Protein AF-0000000075433795 (afdb_homodimer)

Structure (mmCIF, N/CA/C/O backbone):
data_AF-0000000075433795-model_v1
#
loop_
_entity.id
_entity.type
_entity.pdbx_description
1 polymer 'Restriction endonuclease domain-containing protein'
#
loop_
_atom_site.group_PDB
_atom_site.id
_atom_site.type_symbol
_atom_site.label_atom_id
_atom_site.label_alt_id
_atom_site.label_comp_id
_atom_site.label_asym_id
_atom_site.label_entity_id
_atom_site.label_seq_id
_atom_site.pdbx_PDB_ins_code
_atom_site.Cartn_x
_atom_site.Cartn_y
_atom_site.Cartn_z
_atom_site.occupancy
_atom_site.B_iso_or_equiv
_atom_site.auth_seq_id
_atom_site.auth_comp_id
_atom_site.auth_asym_id
_atom_site.auth_atom_id
_atom_site.pdbx_PDB_model_num
ATOM 1 N N . MET A 1 1 ? 40.125 17.281 -0.388 1 20.45 1 MET A N 1
ATOM 2 C CA . MET A 1 1 ? 38.875 17.109 -1.164 1 20.45 1 MET A CA 1
ATOM 3 C C . MET A 1 1 ? 37.844 16.359 -0.354 1 20.45 1 MET A C 1
ATOM 5 O O . MET A 1 1 ? 38.031 15.211 0.046 1 20.45 1 MET A O 1
ATOM 9 N N . ALA A 1 2 ? 37.156 17.062 0.511 1 23.34 2 ALA A N 1
ATOM 10 C CA . ALA A 1 2 ? 36.312 16.625 1.643 1 23.34 2 ALA A CA 1
ATOM 11 C C . ALA A 1 2 ? 35.188 15.711 1.185 1 23.34 2 ALA A C 1
ATOM 13 O O . ALA A 1 2 ? 34.562 15.961 0.155 1 23.34 2 ALA A O 1
ATOM 14 N N . ASP A 1 3 ? 35.219 14.43 1.402 1 20.44 3 ASP A N 1
ATOM 15 C CA . ASP A 1 3 ? 34.469 13.234 1.063 1 20.44 3 ASP A CA 1
ATOM 16 C C . ASP A 1 3 ? 33 13.391 1.463 1 20.44 3 ASP A C 1
ATOM 18 O O . ASP A 1 3 ? 32.688 13.617 2.635 1 20.44 3 ASP A O 1
ATOM 22 N N . ALA A 1 4 ? 32.312 14.133 0.628 1 22.62 4 ALA A N 1
ATOM 23 C CA . ALA A 1 4 ? 30.875 14.383 0.773 1 22.62 4 ALA A CA 1
ATOM 24 C C . ALA A 1 4 ? 30.141 13.133 1.267 1 22.62 4 ALA A C 1
ATOM 26 O O . ALA A 1 4 ? 30.062 12.133 0.549 1 22.62 4 ALA A O 1
ATOM 27 N N . ASP A 1 5 ? 30.219 12.891 2.455 1 21.25 5 ASP A N 1
ATOM 28 C CA . ASP A 1 5 ? 29.547 11.805 3.162 1 21.25 5 ASP A CA 1
ATOM 29 C C . ASP A 1 5 ? 28.078 11.734 2.793 1 21.25 5 ASP A C 1
ATOM 31 O O . ASP A 1 5 ? 27.328 12.688 3.02 1 21.25 5 ASP A O 1
ATOM 35 N N . ALA A 1 6 ? 27.812 11.148 1.657 1 25.3 6 ALA A N 1
ATOM 36 C CA . ALA A 1 6 ? 26.5 10.773 1.147 1 25.3 6 ALA A CA 1
ATOM 37 C C . ALA A 1 6 ? 25.578 10.328 2.281 1 25.3 6 ALA A C 1
ATOM 39 O O . ALA A 1 6 ? 25.781 9.266 2.867 1 25.3 6 ALA A O 1
ATOM 40 N N . GLY A 1 7 ? 25.266 11.242 3.104 1 22.31 7 GLY A N 1
ATOM 41 C CA . GLY A 1 7 ? 24.328 11.062 4.211 1 22.31 7 GLY A CA 1
ATOM 42 C C . GLY A 1 7 ? 23.156 10.172 3.867 1 22.31 7 GLY A C 1
ATOM 43 O O . GLY A 1 7 ? 22.516 10.352 2.83 1 22.31 7 GLY A O 1
ATOM 44 N N . VAL A 1 8 ? 23.297 8.93 4.215 1 24.7 8 VAL A N 1
ATOM 45 C CA . VAL A 1 8 ? 22.312 7.859 4.121 1 24.7 8 VAL A CA 1
ATOM 46 C C . VAL A 1 8 ? 20.953 8.375 4.602 1 24.7 8 VAL A C 1
ATOM 48 O O . VAL A 1 8 ? 20.844 8.93 5.695 1 24.7 8 VAL A O 1
ATOM 51 N N . ALA A 1 9 ? 20.266 8.883 3.713 1 27.55 9 ALA A N 1
ATOM 52 C CA . ALA A 1 9 ? 18.906 9.344 3.975 1 27.55 9 ALA A CA 1
ATOM 53 C C . ALA A 1 9 ? 18.203 8.43 4.977 1 27.55 9 ALA A C 1
ATOM 55 O O . ALA A 1 9 ? 18.422 7.219 4.988 1 27.55 9 ALA A O 1
ATOM 56 N N . PRO A 1 10 ? 17.812 8.906 6.016 1 26.75 10 PRO A N 1
ATOM 57 C CA . PRO A 1 10 ? 17.141 8.078 7.02 1 26.75 10 PRO A CA 1
ATOM 58 C C . PRO A 1 10 ? 16.094 7.156 6.414 1 26.75 10 PRO A C 1
ATOM 60 O O . PRO A 1 10 ? 15.539 7.457 5.352 1 26.75 10 PRO A O 1
ATOM 63 N N . ASN A 1 11 ? 16.062 5.852 6.797 1 27.48 11 ASN A N 1
ATOM 64 C CA . ASN A 1 11 ? 15.398 4.609 6.426 1 27.48 11 ASN A CA 1
ATOM 65 C C . ASN A 1 11 ? 13.898 4.812 6.254 1 27.48 11 ASN A C 1
ATOM 67 O O . ASN A 1 11 ? 13.203 5.195 7.199 1 27.48 11 ASN A O 1
ATOM 71 N N . GLN A 1 12 ? 13.523 5.391 5.297 1 27.28 12 GLN A N 1
ATOM 72 C CA . GLN A 1 12 ? 12.117 5.371 4.902 1 27.28 12 GLN A CA 1
ATOM 73 C C . GLN A 1 12 ? 11.508 3.988 5.117 1 27.28 12 GLN A C 1
ATOM 75 O O . GLN A 1 12 ? 11.758 3.064 4.34 1 27.28 12 GLN A O 1
ATOM 80 N N . THR A 1 13 ? 11.492 3.564 6.316 1 29.19 13 THR A N 1
ATOM 81 C CA . THR A 1 13 ? 11.055 2.221 6.676 1 29.19 13 THR A CA 1
ATOM 82 C C . THR A 1 13 ? 9.656 1.941 6.129 1 29.19 13 THR A C 1
ATOM 84 O O . THR A 1 13 ? 8.719 2.689 6.406 1 29.19 13 THR A O 1
ATOM 87 N N . LEU A 1 14 ? 9.633 1.518 4.926 1 27.97 14 LEU A N 1
ATOM 88 C CA . LEU A 1 14 ? 8.383 0.872 4.539 1 27.97 14 LEU A CA 1
ATOM 89 C C . LEU A 1 14 ? 7.688 0.26 5.75 1 27.97 14 LEU A C 1
ATOM 91 O O . LEU A 1 14 ? 8.305 -0.484 6.516 1 27.97 14 LEU A O 1
ATOM 95 N N . VAL A 1 15 ? 6.898 1.01 6.336 1 29.03 15 VAL A N 1
ATOM 96 C CA . VAL A 1 15 ? 6.234 0.587 7.566 1 29.03 15 VAL A CA 1
ATOM 97 C C . VAL A 1 15 ? 5.688 -0.828 7.398 1 29.03 15 VAL A C 1
ATOM 99 O O . VAL A 1 15 ? 4.75 -1.05 6.625 1 29.03 15 VAL A O 1
ATOM 102 N N . LEU A 1 16 ? 6.645 -1.822 7.301 1 29.44 16 LEU A N 1
ATOM 103 C CA . LEU A 1 16 ? 6.379 -3.256 7.367 1 29.44 16 LEU A CA 1
ATOM 104 C C . LEU A 1 16 ? 5.578 -3.605 8.617 1 29.44 16 LEU A C 1
ATOM 106 O O . LEU A 1 16 ? 5.992 -3.293 9.734 1 29.44 16 LEU A O 1
ATOM 110 N N . ASN A 1 17 ? 4.383 -3.434 8.586 1 31.45 17 ASN A N 1
ATOM 111 C CA . ASN A 1 17 ? 3.512 -3.867 9.672 1 31.45 17 ASN A CA 1
ATOM 112 C C . ASN A 1 17 ? 3.947 -5.215 10.234 1 31.45 17 ASN A C 1
ATOM 114 O O . ASN A 1 17 ? 3.617 -6.262 9.68 1 31.45 17 ASN A O 1
ATOM 118 N N . TYR A 1 18 ? 5.195 -5.363 10.711 1 31.66 18 TYR A N 1
ATOM 119 C CA . TYR A 1 18 ? 5.746 -6.613 11.227 1 31.66 18 TYR A CA 1
ATOM 120 C C . TYR A 1 18 ? 4.914 -7.141 12.391 1 31.66 18 TYR A C 1
ATOM 122 O O . TYR A 1 18 ? 4.398 -6.363 13.195 1 31.66 18 TYR A O 1
ATOM 130 N N . TYR A 1 19 ? 4.566 -8.469 12.242 1 34.75 19 TYR A N 1
ATOM 131 C CA . TYR A 1 19 ? 3.879 -9.469 13.055 1 34.75 19 TYR A CA 1
ATOM 132 C C . TYR A 1 19 ? 4.59 -9.672 14.383 1 34.75 19 TYR A C 1
ATOM 134 O O . TYR A 1 19 ? 5.562 -10.422 14.469 1 34.75 19 TYR A O 1
ATOM 142 N N . ARG A 1 20 ? 4.867 -8.695 15 1 34.97 20 ARG A N 1
ATOM 143 C CA . ARG A 1 20 ? 5.629 -8.961 16.219 1 34.97 20 ARG A CA 1
ATOM 144 C C . ARG A 1 20 ? 4.992 -10.078 17.031 1 34.97 20 ARG A C 1
ATOM 146 O O . ARG A 1 20 ? 5.68 -10.781 17.766 1 34.97 20 ARG A O 1
ATOM 153 N N . ASN A 1 21 ? 3.764 -9.961 17.375 1 36.88 21 ASN A N 1
ATOM 154 C CA . ASN A 1 21 ? 3.311 -10.969 18.328 1 36.88 21 ASN A CA 1
ATOM 155 C C . ASN A 1 21 ? 2.965 -12.281 17.641 1 36.88 21 ASN A C 1
ATOM 157 O O . ASN A 1 21 ? 2.246 -12.297 16.641 1 36.88 21 ASN A O 1
ATOM 161 N N . LEU A 1 22 ? 3.977 -13.102 17.641 1 43.97 22 LEU A N 1
ATOM 162 C CA . LEU A 1 22 ? 3.748 -14.43 17.094 1 43.97 22 LEU A CA 1
ATOM 163 C C . LEU A 1 22 ? 2.893 -15.273 18.031 1 43.97 22 LEU A C 1
ATOM 165 O O . LEU A 1 22 ? 2.959 -15.109 19.25 1 43.97 22 LEU A O 1
ATOM 169 N N . TRP A 1 23 ? 1.919 -15.711 17.422 1 45 23 TRP A N 1
ATOM 170 C CA . TRP A 1 23 ? 1.255 -16.828 18.078 1 45 23 TRP A CA 1
ATOM 171 C C . TRP A 1 23 ? 2.248 -17.938 18.391 1 45 23 TRP A C 1
ATOM 173 O O . TRP A 1 23 ? 3.141 -18.234 17.594 1 45 23 TRP A O 1
ATOM 183 N N . TRP A 1 24 ? 2.576 -18.172 19.656 1 43.72 24 TRP A N 1
ATOM 184 C CA . TRP A 1 24 ? 3.441 -19.266 20.062 1 43.72 24 TRP A CA 1
ATOM 185 C C . TRP A 1 24 ? 2.707 -20.609 19.969 1 43.72 24 TRP A C 1
ATOM 187 O O . TRP A 1 24 ? 1.487 -20.641 19.781 1 43.72 24 TRP A O 1
ATOM 197 N N . LYS A 1 25 ? 3.467 -21.562 20.172 1 42.75 25 LYS A N 1
ATOM 198 C CA . LYS A 1 25 ? 3.248 -22.984 19.984 1 42.75 25 LYS A CA 1
ATOM 199 C C . LYS A 1 25 ? 1.836 -23.391 20.406 1 42.75 25 LYS A C 1
ATOM 201 O O . LYS A 1 25 ? 1.192 -24.203 19.734 1 42.75 25 LYS A O 1
ATOM 206 N N . SER A 1 26 ? 1.459 -22.953 21.469 1 44.25 26 SER A N 1
ATOM 207 C CA . SER A 1 26 ? 0.181 -23.469 21.969 1 44.25 26 SER A CA 1
ATOM 208 C C . SER A 1 26 ? -0.986 -22.672 21.391 1 44.25 26 SER A C 1
ATOM 210 O O . SER A 1 26 ? -2.131 -22.844 21.812 1 44.25 26 SER A O 1
ATOM 212 N N . GLY A 1 27 ? -0.626 -22.109 20.312 1 45.97 27 GLY A N 1
ATOM 213 C CA . GLY A 1 27 ? -1.7 -21.328 19.719 1 45.97 27 GLY A CA 1
ATOM 214 C C . GLY A 1 27 ? -1.979 -20.047 20.469 1 45.97 27 GLY A C 1
ATOM 215 O O . GLY A 1 27 ? -3.021 -19.422 20.266 1 45.97 27 GLY A O 1
ATOM 216 N N . GLU A 1 28 ? -1.218 -20.031 21.484 1 45.5 28 GLU A N 1
ATOM 217 C CA . GLU A 1 28 ? -1.408 -18.875 22.344 1 45.5 28 GLU A CA 1
ATOM 218 C C . GLU A 1 28 ? -0.37 -17.797 22.062 1 45.5 28 GLU A C 1
ATOM 220 O O . GLU A 1 28 ? 0.751 -18.094 21.641 1 45.5 28 GLU A O 1
ATOM 225 N N . PHE A 1 29 ? -0.8 -16.75 21.828 1 44.88 29 PHE A N 1
ATOM 226 C CA . PHE A 1 29 ? 0.089 -15.602 21.672 1 44.88 29 PHE A CA 1
ATOM 227 C C . PHE A 1 29 ? 1.035 -15.484 22.859 1 44.88 29 PHE A C 1
ATOM 229 O O . PHE A 1 29 ? 0.604 -15.547 24.016 1 44.88 29 PHE A O 1
ATOM 236 N N . SER A 1 30 ? 2.271 -15.969 22.672 1 46.53 30 SER A N 1
ATOM 237 C CA . SER A 1 30 ? 3.271 -15.852 23.734 1 46.53 30 SER A CA 1
ATOM 238 C C . SER A 1 30 ? 4.016 -14.523 23.641 1 46.53 30 SER A C 1
ATOM 240 O O . SER A 1 30 ? 4.609 -14.211 22.609 1 46.53 30 SER A O 1
ATOM 242 N N . SER A 1 31 ? 3.83 -13.727 24.609 1 41.28 31 SER A N 1
ATOM 243 C CA . SER A 1 31 ? 4.461 -12.422 24.75 1 41.28 31 SER A CA 1
ATOM 244 C C . SER A 1 31 ? 5.98 -12.539 24.781 1 41.28 31 SER A C 1
ATOM 246 O O . SER A 1 31 ? 6.691 -11.555 24.578 1 41.28 31 SER A O 1
ATOM 248 N N . LYS A 1 32 ? 6.398 -13.656 25.141 1 43.88 32 LYS A N 1
ATOM 249 C CA . LYS A 1 32 ? 7.824 -13.867 25.359 1 43.88 32 LYS A CA 1
ATOM 250 C C . LYS A 1 32 ? 8.516 -14.32 24.078 1 43.88 32 LYS A C 1
ATOM 252 O O . LYS A 1 32 ? 9.742 -14.43 24.031 1 43.88 32 LYS A O 1
ATOM 257 N N . ALA A 1 33 ? 7.656 -14.508 23.234 1 47.91 33 ALA A N 1
ATOM 258 C CA . ALA A 1 33 ? 8.289 -15.055 22.047 1 47.91 33 ALA A CA 1
ATOM 259 C C . ALA A 1 33 ? 8.945 -13.953 21.219 1 47.91 33 ALA A C 1
ATOM 261 O O . ALA A 1 33 ? 8.336 -12.914 20.969 1 47.91 33 ALA A O 1
ATOM 262 N N . LYS A 1 34 ? 10.227 -14.008 21.234 1 51.03 34 LYS A N 1
ATOM 263 C CA . LYS A 1 34 ? 11.047 -13.078 20.469 1 51.03 34 LYS A CA 1
ATOM 264 C C . LYS A 1 34 ? 11.297 -13.609 19.047 1 51.03 34 LYS A C 1
ATOM 266 O O . LYS A 1 34 ? 11.75 -14.734 18.875 1 51.03 34 LYS A O 1
ATOM 271 N N . TRP A 1 35 ? 10.805 -12.875 18.109 1 53.91 35 TRP A N 1
ATOM 272 C CA . TRP A 1 35 ? 10.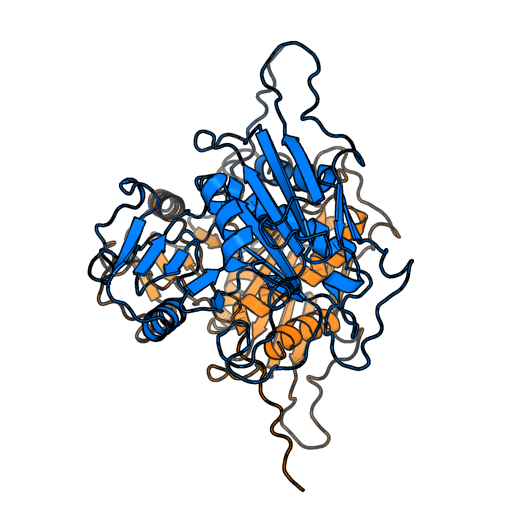992 -13.273 16.719 1 53.91 35 TRP A CA 1
ATOM 273 C C . TRP A 1 35 ? 12.469 -13.516 16.422 1 53.91 35 TRP A C 1
ATOM 275 O O . TRP A 1 35 ? 12.805 -14.367 15.594 1 53.91 35 TRP A O 1
ATOM 285 N N . GLU A 1 36 ? 13.203 -12.688 17.125 1 53.03 36 GLU A N 1
ATOM 286 C CA . GLU A 1 36 ? 14.633 -12.734 16.844 1 53.03 36 GLU A CA 1
ATOM 287 C C . GLU A 1 36 ? 15.227 -14.102 17.172 1 53.03 36 GLU A C 1
ATOM 289 O O . GLU A 1 36 ? 16.312 -14.453 16.703 1 53.03 36 GLU A O 1
ATOM 294 N N . GLU A 1 37 ? 14.398 -14.781 17.891 1 56.81 37 GLU A N 1
ATOM 295 C CA . GLU A 1 37 ? 14.984 -16.016 18.375 1 56.81 37 GLU A CA 1
ATOM 296 C C . GLU A 1 37 ? 14.492 -17.219 17.578 1 56.81 37 GLU A C 1
ATOM 298 O O . GLU A 1 37 ? 14.93 -18.344 17.797 1 56.81 37 GLU A O 1
ATOM 303 N N . VAL A 1 38 ? 13.703 -16.828 16.578 1 59.28 38 VAL A N 1
ATOM 304 C CA . VAL A 1 38 ? 13.141 -17.984 15.898 1 59.28 38 VAL A CA 1
ATOM 305 C C . VAL A 1 38 ? 13.805 -18.172 14.531 1 59.28 38 VAL A C 1
ATOM 307 O O . VAL A 1 38 ? 14.18 -17.188 13.883 1 59.28 38 VAL A O 1
ATOM 310 N N . THR A 1 39 ? 14.156 -19.438 14.312 1 67.44 39 THR A N 1
ATOM 311 C CA . THR A 1 39 ? 14.641 -19.812 12.984 1 67.44 39 THR A CA 1
ATOM 312 C C . THR A 1 39 ? 13.477 -20.094 12.039 1 67.44 39 THR A C 1
ATOM 314 O O . THR A 1 39 ? 12.547 -20.828 12.398 1 67.44 39 THR A O 1
ATOM 317 N N . LEU A 1 40 ? 13.531 -19.5 10.93 1 73.31 40 LEU A N 1
ATOM 318 C CA . LEU A 1 40 ? 12.453 -19.672 9.961 1 73.31 40 LEU A CA 1
ATOM 319 C C . LEU A 1 40 ? 12.781 -20.797 8.977 1 73.31 40 LEU A C 1
ATOM 321 O O . LEU A 1 40 ? 13.945 -21.031 8.664 1 73.31 40 LEU A O 1
ATOM 325 N N . PRO A 1 41 ? 11.828 -21.641 8.672 1 74.88 41 PRO A N 1
ATOM 326 C CA . PRO A 1 41 ? 10.398 -21.516 8.977 1 74.88 41 PRO A CA 1
ATOM 327 C C . PRO A 1 41 ? 10.062 -21.953 10.398 1 74.88 41 PRO A C 1
ATOM 329 O O . PRO A 1 41 ? 10.734 -22.828 10.961 1 74.88 41 PRO A O 1
ATOM 332 N N . TYR A 1 42 ? 9.078 -21.328 10.938 1 74.5 42 TYR A N 1
ATOM 333 C CA . TYR A 1 42 ? 8.664 -21.562 12.312 1 74.5 42 TYR A CA 1
ATOM 334 C C . TYR A 1 42 ? 7.184 -21.938 12.383 1 74.5 42 TYR A C 1
ATOM 336 O O . TYR A 1 42 ? 6.344 -21.281 11.766 1 74.5 42 TYR A O 1
ATOM 344 N N . VAL A 1 43 ? 6.906 -23.062 13.078 1 77.25 43 VAL A N 1
ATOM 345 C CA . VAL A 1 43 ? 5.512 -23.453 13.289 1 77.25 43 VAL A CA 1
ATOM 346 C C . VAL A 1 43 ? 4.902 -22.594 14.398 1 77.25 43 VAL A C 1
ATOM 348 O O . VAL A 1 43 ? 5.273 -22.734 15.562 1 77.25 43 VAL A O 1
ATOM 351 N N . LEU A 1 44 ? 4.02 -21.797 14.047 1 72.81 44 LEU A N 1
ATOM 352 C CA . LEU A 1 44 ? 3.398 -20.875 14.992 1 72.81 44 LEU A CA 1
ATOM 353 C C . LEU A 1 44 ? 2.367 -21.578 15.852 1 72.81 44 LEU A C 1
ATOM 355 O O . LEU A 1 44 ? 2.307 -21.359 17.062 1 72.81 44 LEU A O 1
ATOM 359 N N . VAL A 1 45 ? 1.517 -22.312 15.211 1 71.88 45 VAL A N 1
ATOM 360 C CA . VAL A 1 45 ? 0.46 -23.047 15.891 1 71.88 45 VAL A CA 1
ATOM 361 C C . VAL A 1 45 ? 0.276 -24.422 15.242 1 71.88 45 VAL A C 1
ATOM 363 O O . VAL A 1 45 ? 0.361 -24.547 14.016 1 71.88 45 VAL A O 1
ATOM 366 N N . ASP A 1 46 ? 0.085 -25.375 16.172 1 77.31 46 ASP A N 1
ATOM 367 C CA . ASP A 1 46 ? -0.225 -26.734 15.711 1 77.31 46 ASP A CA 1
ATOM 368 C C . ASP A 1 46 ? -1.669 -27.109 16.031 1 77.31 46 ASP A C 1
ATOM 370 O O . ASP A 1 46 ? -2.283 -26.516 16.922 1 77.31 46 ASP A O 1
ATOM 374 N N . ASN A 1 47 ? -2.242 -27.984 15.227 1 80.06 47 ASN A N 1
ATOM 375 C CA . ASN A 1 47 ? -3.576 -28.547 15.43 1 80.06 47 ASN A CA 1
ATOM 376 C C . ASN A 1 47 ? -4.652 -27.453 15.352 1 80.06 47 ASN A C 1
ATOM 378 O O . ASN A 1 47 ? -5.508 -27.375 16.234 1 80.06 47 ASN A O 1
ATOM 382 N N . VAL A 1 48 ? -4.492 -26.609 14.438 1 80.19 48 VAL A N 1
ATOM 383 C CA . VAL A 1 48 ? -5.473 -25.562 14.195 1 80.19 48 VAL A CA 1
ATOM 384 C C . VAL A 1 48 ? -6.113 -25.75 12.82 1 80.19 48 VAL A C 1
ATOM 386 O O . VAL A 1 48 ? -5.41 -25.938 11.828 1 80.19 48 VAL A O 1
ATOM 389 N N . SER A 1 49 ? -7.441 -25.812 12.875 1 82.62 49 SER A N 1
ATOM 390 C CA . SER A 1 49 ? -8.141 -25.922 11.602 1 82.62 49 SER A CA 1
ATOM 391 C C . SER A 1 49 ? -8.008 -24.641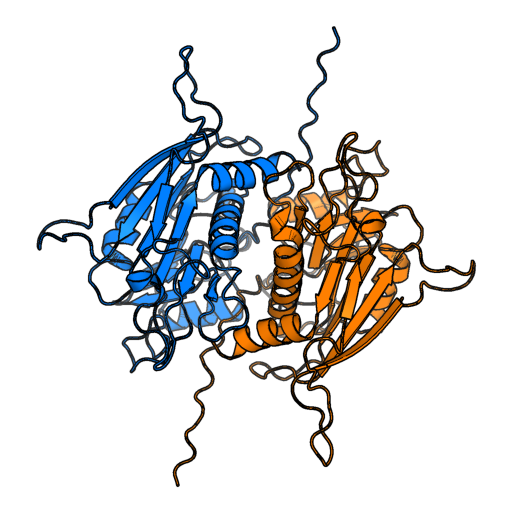 10.789 1 82.62 49 SER A C 1
ATOM 393 O O . SER A 1 49 ? -7.684 -23.578 11.336 1 82.62 49 SER A O 1
ATOM 395 N N . LEU A 1 50 ? -8.273 -24.766 9.5 1 80.31 50 LEU A N 1
ATOM 396 C CA . LEU A 1 50 ? -8.234 -23.594 8.625 1 80.31 50 LEU A CA 1
ATOM 397 C C . LEU A 1 50 ? -9.227 -22.547 9.086 1 80.31 50 LEU A C 1
ATOM 399 O O . LEU A 1 50 ? -8.906 -21.344 9.102 1 80.31 50 LEU A O 1
ATOM 403 N N . ARG A 1 51 ? -10.336 -23.016 9.367 1 78 51 ARG A N 1
ATOM 404 C CA . ARG A 1 51 ? -11.391 -22.094 9.805 1 78 51 ARG A CA 1
ATOM 405 C C . ARG A 1 51 ? -10.969 -21.344 11.062 1 78 51 ARG A C 1
ATOM 407 O O . ARG A 1 51 ? -11.164 -20.125 11.156 1 78 51 ARG A O 1
ATOM 414 N N . GLU A 1 52 ? -10.453 -22.031 11.961 1 74.25 52 GLU A N 1
ATOM 415 C CA . GLU A 1 52 ? -9.992 -21.391 13.195 1 74.25 52 GLU A CA 1
ATOM 416 C C . GLU A 1 52 ? -8.875 -20.391 12.922 1 74.25 52 GLU A C 1
ATOM 418 O O . GLU A 1 52 ? -8.852 -19.312 13.508 1 74.25 52 GLU A O 1
ATOM 423 N N . TYR A 1 53 ? -8.016 -20.797 12.102 1 73.31 53 TYR A N 1
ATOM 424 C CA . TYR A 1 53 ? -6.918 -19.922 11.703 1 73.31 53 TYR A CA 1
ATOM 425 C C . TYR A 1 53 ? -7.453 -18.625 11.102 1 73.31 53 TYR A C 1
ATOM 427 O O . TYR A 1 53 ? -7.008 -17.531 11.461 1 73.31 53 TYR A O 1
ATOM 435 N N . GLU A 1 54 ? -8.352 -18.734 10.211 1 73.94 54 GLU A N 1
ATOM 436 C CA . GLU A 1 54 ? -8.922 -17.578 9.523 1 73.94 54 GLU A CA 1
ATOM 437 C C . GLU A 1 54 ? -9.648 -16.656 10.508 1 73.94 54 GLU A C 1
ATOM 439 O O . GLU A 1 54 ? -9.5 -15.438 10.453 1 73.94 54 GLU A O 1
ATOM 444 N N . LEU A 1 55 ? -10.391 -17.281 11.32 1 68.81 55 LEU A N 1
ATOM 445 C CA . LEU A 1 55 ? -11.133 -16.516 12.32 1 68.81 55 LEU A CA 1
ATOM 446 C C . LEU A 1 55 ? -10.188 -15.727 13.211 1 68.81 55 LEU A C 1
ATOM 448 O O . LEU A 1 55 ? -10.438 -14.555 13.508 1 68.81 55 LEU A O 1
ATOM 452 N N . ARG A 1 56 ? -9.156 -16.391 13.508 1 65 56 ARG A N 1
ATOM 453 C CA . ARG A 1 56 ? -8.188 -15.734 14.383 1 65 56 ARG A CA 1
ATOM 454 C C . ARG A 1 56 ? -7.438 -14.633 13.641 1 65 56 ARG A C 1
ATOM 456 O O . ARG A 1 56 ? -7.184 -13.562 14.195 1 65 56 ARG A O 1
ATOM 463 N N . THR A 1 57 ? -7.082 -14.977 12.453 1 66.12 57 THR A N 1
ATOM 464 C CA . THR A 1 57 ? -6.379 -14 11.625 1 66.12 57 THR A CA 1
ATOM 465 C C . THR A 1 57 ? -7.242 -12.758 11.406 1 66.12 57 THR A C 1
ATOM 467 O O . THR A 1 57 ? -6.746 -11.633 11.484 1 66.12 57 THR A O 1
ATOM 470 N N . ASP A 1 58 ? -8.5 -13.016 11.102 1 62.84 58 ASP A N 1
ATOM 471 C CA . ASP A 1 58 ? -9.422 -11.906 10.883 1 62.84 58 ASP A CA 1
ATOM 472 C C . ASP A 1 58 ? -9.633 -11.109 12.172 1 62.84 58 ASP A C 1
ATOM 474 O O . ASP A 1 58 ? -9.656 -9.875 12.148 1 62.84 58 ASP A O 1
ATOM 478 N N . LYS A 1 59 ? -9.797 -11.961 13.172 1 57.41 59 LYS A N 1
ATOM 479 C CA . LYS A 1 59 ? -10.062 -11.352 14.469 1 57.41 59 LYS A CA 1
ATOM 480 C C . LYS A 1 59 ? -8.883 -10.492 14.922 1 57.41 59 LYS A C 1
ATOM 482 O O . LYS A 1 59 ? -9.07 -9.406 15.477 1 57.41 59 LYS A O 1
ATOM 487 N N . PHE A 1 60 ? -7.699 -11.07 14.57 1 54 60 PHE A N 1
ATOM 488 C CA . PHE A 1 60 ? -6.516 -10.406 15.102 1 54 60 PHE A CA 1
ATOM 489 C C . PHE A 1 60 ? -5.809 -9.602 14.016 1 54 60 PHE A C 1
ATOM 491 O O . PHE A 1 60 ? -4.805 -8.938 14.281 1 54 60 PHE A O 1
ATOM 498 N N . ASN A 1 61 ? -6.402 -9.57 12.844 1 51.16 61 ASN A N 1
ATOM 499 C CA . ASN A 1 61 ? -5.859 -8.844 11.703 1 51.16 61 ASN A CA 1
ATOM 500 C C . ASN A 1 61 ? -4.359 -9.094 11.539 1 51.16 61 ASN A C 1
ATOM 502 O O . ASN A 1 61 ? -3.582 -8.148 11.414 1 51.16 61 ASN A O 1
ATOM 506 N N . ILE A 1 62 ? -4.023 -10.281 11.797 1 53.59 62 ILE A N 1
ATOM 507 C CA . ILE A 1 62 ? -2.633 -10.688 11.641 1 53.59 62 ILE A CA 1
ATOM 508 C C . ILE A 1 62 ? -2.344 -10.984 10.172 1 53.59 62 ILE A C 1
ATOM 510 O O . ILE A 1 62 ? -3.037 -11.789 9.539 1 53.59 62 ILE A O 1
ATOM 514 N N . ARG A 1 63 ? -1.717 -9.992 9.516 1 52.94 63 ARG A N 1
ATOM 515 C CA . ARG A 1 63 ? -1.286 -10.227 8.141 1 52.94 63 ARG A CA 1
ATOM 516 C C . ARG A 1 63 ? 0.215 -10.492 8.078 1 52.94 63 ARG A C 1
ATOM 518 O O . ARG A 1 63 ? 0.974 -10 8.914 1 52.94 63 ARG A O 1
ATOM 525 N N . GLY A 1 64 ? 0.368 -11.414 7.375 1 57 64 GLY A N 1
ATOM 526 C CA . GLY A 1 64 ? 1.803 -11.633 7.285 1 57 64 GLY A CA 1
ATOM 527 C C . GLY A 1 64 ? 2.17 -12.828 6.434 1 57 64 GLY A C 1
ATOM 528 O O . GLY A 1 64 ? 1.331 -13.359 5.699 1 57 64 GLY A O 1
ATOM 529 N N . VAL A 1 65 ? 3.402 -13.117 6.477 1 61.31 65 VAL A N 1
ATOM 530 C CA . VAL A 1 65 ? 4.156 -14.109 5.723 1 61.31 65 VAL A CA 1
ATOM 531 C C . VAL A 1 65 ? 3.99 -15.484 6.367 1 61.31 65 VAL A C 1
ATOM 533 O O . VAL A 1 65 ? 4.965 -16.078 6.844 1 61.31 65 VAL A O 1
ATOM 536 N N . TRP A 1 66 ? 2.646 -16.016 6.34 1 72.69 66 TRP A N 1
ATOM 537 C CA . TRP A 1 66 ? 2.4 -17.328 6.926 1 72.69 66 TRP A CA 1
ATOM 538 C C . TRP A 1 66 ? 1.625 -18.219 5.957 1 72.69 66 TRP A C 1
ATOM 540 O O . TRP A 1 66 ? 1.036 -17.734 4.988 1 72.69 66 TRP A O 1
ATOM 550 N N . GLU A 1 67 ? 1.781 -19.453 6.223 1 82.94 67 GLU A N 1
ATOM 551 C CA . GLU A 1 67 ? 1.026 -20.469 5.492 1 82.94 67 GLU A CA 1
ATOM 552 C C . GLU A 1 67 ? 0.368 -21.469 6.445 1 82.94 67 GLU A C 1
ATOM 554 O O . GLU A 1 67 ? 0.872 -21.703 7.547 1 82.94 67 GLU A O 1
ATOM 559 N N . TRP A 1 68 ? -0.786 -21.828 6.102 1 84.38 68 TRP A N 1
ATOM 560 C CA . TRP A 1 68 ? -1.472 -22.906 6.793 1 84.38 68 TRP A CA 1
ATOM 561 C C . TRP A 1 68 ? -1.399 -24.203 5.988 1 84.38 68 TRP A C 1
ATOM 563 O O . TRP A 1 68 ? -1.713 -24.219 4.797 1 84.38 68 TRP A O 1
ATOM 573 N N . LYS A 1 69 ? -0.87 -25.203 6.59 1 86.25 69 LYS A N 1
ATOM 574 C CA . LYS A 1 69 ? -0.797 -26.531 5.969 1 86.25 69 LYS A CA 1
ATOM 575 C C . LYS A 1 69 ? -0.865 -27.641 7.02 1 86.25 69 LYS A C 1
ATOM 577 O O . LYS A 1 69 ? -0.203 -27.547 8.055 1 86.25 69 LYS A O 1
ATOM 582 N N . ASN A 1 70 ? -1.726 -28.625 6.707 1 84.75 70 ASN A N 1
ATOM 583 C CA . ASN A 1 70 ? -1.838 -29.797 7.574 1 84.75 70 ASN A CA 1
ATOM 584 C C . ASN A 1 70 ? -2.107 -29.391 9.023 1 84.75 70 ASN A C 1
ATOM 586 O O . ASN A 1 70 ? -1.403 -29.828 9.938 1 84.75 70 ASN A O 1
ATOM 590 N N . ASN A 1 71 ? -2.953 -28.469 9.18 1 83.5 71 ASN A N 1
ATOM 591 C CA . ASN A 1 71 ? -3.443 -28 10.477 1 83.5 71 ASN A CA 1
ATOM 592 C C . ASN A 1 71 ? -2.357 -27.281 11.258 1 83.5 71 ASN A C 1
ATOM 594 O O . ASN A 1 71 ? -2.391 -27.25 12.492 1 83.5 71 ASN A O 1
ATOM 598 N N . LYS A 1 72 ? -1.398 -26.859 10.477 1 82.88 72 LYS A N 1
ATOM 599 C CA . LYS A 1 72 ? -0.333 -26.062 11.078 1 82.88 72 LYS A CA 1
ATOM 600 C C . LYS A 1 72 ? -0.231 -24.688 10.43 1 82.88 72 LYS A C 1
ATOM 602 O O . LYS A 1 72 ? -0.404 -24.547 9.211 1 82.88 72 LYS A O 1
ATOM 607 N N . VAL A 1 73 ? 0.065 -23.719 11.297 1 80.38 73 VAL A N 1
ATOM 608 C CA . VAL A 1 73 ? 0.393 -22.391 10.789 1 80.38 73 VAL A CA 1
ATOM 609 C C . VAL A 1 73 ? 1.902 -22.172 10.859 1 80.38 73 VAL A C 1
ATOM 611 O O . VAL A 1 73 ? 2.506 -22.281 11.93 1 80.38 73 VAL A O 1
ATOM 614 N N . MET A 1 74 ? 2.461 -21.969 9.656 1 81.12 74 MET A N 1
ATOM 615 C CA . MET A 1 74 ? 3.906 -21.781 9.555 1 81.12 74 MET A CA 1
ATOM 616 C C . MET A 1 74 ? 4.25 -20.359 9.117 1 81.12 74 MET A C 1
ATOM 618 O O . MET A 1 74 ? 3.596 -19.812 8.234 1 81.12 74 MET A O 1
ATOM 622 N N . ILE A 1 75 ? 5.223 -19.797 9.82 1 77.19 75 ILE A N 1
ATOM 623 C CA . ILE A 1 75 ? 5.812 -18.531 9.391 1 77.19 75 ILE A CA 1
ATOM 624 C C . ILE A 1 75 ? 7.113 -18.797 8.641 1 77.19 75 ILE A C 1
ATOM 626 O O . ILE A 1 75 ? 8.008 -19.484 9.148 1 77.19 75 ILE A O 1
ATOM 630 N N . TYR A 1 76 ? 7.18 -18.375 7.461 1 80.44 76 TYR A N 1
ATOM 631 C CA . TYR A 1 76 ? 8.375 -18.656 6.672 1 80.44 76 TYR A CA 1
ATOM 632 C C . TYR A 1 76 ? 9.164 -17.391 6.387 1 80.44 76 TYR A C 1
ATOM 634 O O . TYR A 1 76 ? 10.297 -17.453 5.918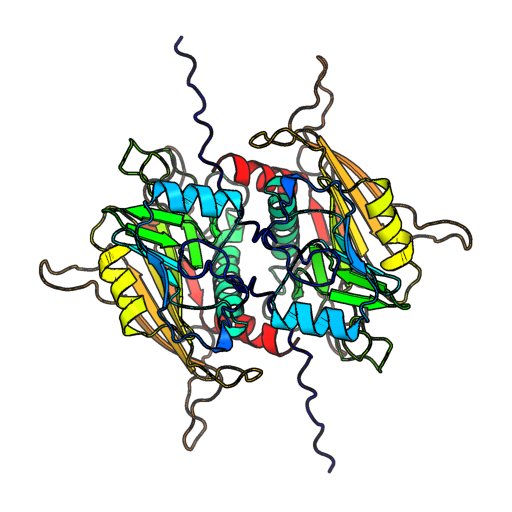 1 80.44 76 TYR A O 1
ATOM 642 N N . GLU A 1 77 ? 8.602 -16.312 6.609 1 77.5 77 GLU A N 1
ATOM 643 C CA . GLU A 1 77 ? 9.258 -15.031 6.402 1 77.5 77 GLU A CA 1
ATOM 644 C C . GLU A 1 77 ? 8.648 -13.953 7.293 1 77.5 77 GLU A C 1
ATOM 646 O O . GLU A 1 77 ? 7.488 -14.055 7.695 1 77.5 77 GLU A O 1
ATOM 651 N N . LEU A 1 78 ? 9.5 -13.023 7.676 1 70.06 78 LEU A N 1
ATOM 652 C CA . LEU A 1 78 ? 9.023 -11.852 8.398 1 70.06 78 LEU A CA 1
ATOM 653 C C . LEU A 1 78 ? 9.102 -10.609 7.52 1 70.06 78 LEU A C 1
ATOM 655 O O . LEU A 1 78 ? 10.008 -10.484 6.688 1 70.06 78 LEU A O 1
ATOM 659 N N . PRO A 1 79 ? 8.102 -9.773 7.734 1 70.56 79 PRO A N 1
ATOM 660 C CA . PRO A 1 79 ? 8.195 -8.516 6.977 1 70.56 79 PRO A CA 1
ATOM 661 C C . PRO A 1 79 ? 9.5 -7.766 7.242 1 70.56 79 PRO A C 1
ATOM 663 O O . PRO A 1 79 ? 9.984 -7.738 8.383 1 70.56 79 PRO A O 1
ATOM 666 N N . SER A 1 80 ? 10.125 -7.352 6.207 1 75.62 80 SER A N 1
ATOM 667 C CA . SER A 1 80 ? 11.352 -6.559 6.238 1 75.62 80 SER A CA 1
ATOM 668 C C . SER A 1 80 ? 11.32 -5.445 5.199 1 75.62 80 SER A C 1
ATOM 670 O O . SER A 1 80 ? 10.508 -5.48 4.27 1 75.62 80 SER A O 1
ATOM 672 N N . LYS A 1 81 ? 12.195 -4.441 5.457 1 80.81 81 LYS A N 1
ATOM 673 C CA . LYS A 1 81 ? 12.211 -3.301 4.547 1 80.81 81 LYS A CA 1
ATOM 674 C C . LYS A 1 81 ? 12.461 -3.746 3.109 1 80.81 81 LYS A C 1
ATOM 676 O O . LYS A 1 81 ? 11.711 -3.391 2.201 1 80.81 81 LYS A O 1
ATOM 681 N N . PRO A 1 82 ? 13.516 -4.641 2.898 1 86.94 82 PRO A N 1
ATOM 682 C CA . PRO A 1 82 ? 13.734 -5.055 1.511 1 86.94 82 PRO A CA 1
ATOM 683 C C . PRO A 1 82 ? 12.531 -5.781 0.914 1 86.94 82 PRO A C 1
ATOM 685 O O . PRO A 1 82 ? 12.172 -5.535 -0.239 1 86.94 82 PRO A O 1
ATOM 688 N N . HIS A 1 83 ? 11.914 -6.613 1.699 1 88.69 83 HIS A N 1
ATOM 689 C CA . HIS A 1 83 ? 10.773 -7.406 1.258 1 88.69 83 HIS A CA 1
ATOM 690 C C . HIS A 1 83 ? 9.594 -6.512 0.883 1 88.69 83 HIS A C 1
ATOM 692 O O . HIS A 1 83 ? 9.07 -6.605 -0.228 1 88.69 83 HIS A O 1
ATOM 698 N N . GLU A 1 84 ? 9.258 -5.633 1.74 1 85.25 84 GLU A N 1
ATOM 699 C CA . GLU A 1 84 ? 8.094 -4.766 1.543 1 85.25 84 GLU A CA 1
ATOM 700 C C . GLU A 1 84 ? 8.344 -3.754 0.429 1 85.25 84 GLU A C 1
ATOM 702 O O . GLU A 1 84 ? 7.441 -3.439 -0.347 1 85.25 84 GLU A O 1
ATOM 707 N N . THR A 1 85 ? 9.555 -3.277 0.355 1 87.5 85 THR A N 1
ATOM 708 C CA . THR A 1 85 ? 9.906 -2.305 -0.673 1 87.5 85 THR A CA 1
ATOM 709 C C . THR A 1 85 ? 9.82 -2.93 -2.062 1 87.5 85 THR A C 1
ATOM 711 O O . THR A 1 85 ? 9.352 -2.293 -3.008 1 87.5 85 THR A O 1
ATOM 714 N N . CYS A 1 86 ? 10.242 -4.121 -2.104 1 93.5 86 CYS A N 1
ATOM 715 C CA . CYS A 1 86 ? 10.195 -4.812 -3.387 1 93.5 86 CYS A CA 1
ATOM 716 C C . CYS A 1 86 ? 8.758 -5.039 -3.832 1 93.5 86 CYS A C 1
ATOM 718 O O . CYS A 1 86 ? 8.414 -4.809 -4.992 1 93.5 86 CYS A O 1
ATOM 720 N N . ILE A 1 87 ? 7.91 -5.438 -2.926 1 92.06 87 ILE A N 1
ATOM 721 C CA . ILE A 1 87 ? 6.496 -5.633 -3.227 1 92.06 87 ILE A CA 1
ATOM 722 C C . ILE A 1 87 ? 5.891 -4.324 -3.729 1 92.06 87 ILE A C 1
ATOM 724 O O . ILE A 1 87 ? 5.211 -4.301 -4.758 1 92.06 87 ILE A O 1
AT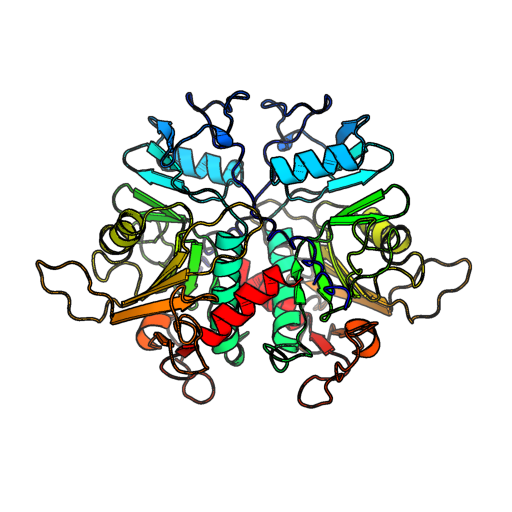OM 728 N N . TYR A 1 88 ? 6.219 -3.307 -3.072 1 88.75 88 TYR A N 1
ATOM 729 C CA . TYR A 1 88 ? 5.703 -1.992 -3.443 1 88.75 88 TYR A CA 1
ATOM 730 C C . TYR A 1 88 ? 6.156 -1.605 -4.848 1 88.75 88 TYR A C 1
ATOM 732 O O . TYR A 1 88 ? 5.355 -1.125 -5.652 1 88.75 88 TYR A O 1
ATOM 740 N N . ALA A 1 89 ? 7.395 -1.792 -5.094 1 92.12 89 ALA A N 1
ATOM 741 C CA . ALA A 1 89 ? 7.965 -1.417 -6.387 1 92.12 89 ALA A CA 1
ATOM 742 C C . ALA A 1 89 ? 7.277 -2.162 -7.527 1 92.12 89 ALA A C 1
ATOM 744 O O . ALA A 1 89 ? 6.895 -1.558 -8.531 1 92.12 89 ALA A O 1
ATOM 745 N N . ILE A 1 90 ? 7.078 -3.393 -7.359 1 96.44 90 ILE A N 1
ATOM 746 C CA . ILE A 1 90 ? 6.449 -4.199 -8.398 1 96.44 90 ILE A CA 1
ATOM 747 C C . ILE A 1 90 ? 5 -3.766 -8.586 1 96.44 90 ILE A C 1
ATOM 749 O O . ILE A 1 90 ? 4.531 -3.6 -9.711 1 96.44 90 ILE A O 1
ATOM 753 N N . ASN A 1 91 ? 4.328 -3.568 -7.488 1 93.31 91 ASN A N 1
ATOM 754 C CA . ASN A 1 91 ? 2.943 -3.111 -7.535 1 93.31 91 ASN A CA 1
ATOM 755 C C . ASN A 1 91 ? 2.814 -1.791 -8.289 1 93.31 91 ASN A C 1
ATOM 757 O O . ASN A 1 91 ? 1.897 -1.619 -9.094 1 93.31 91 ASN A O 1
ATOM 761 N N . LYS A 1 92 ? 3.697 -0.927 -7.965 1 90.44 92 LYS A N 1
ATOM 762 C CA . LYS A 1 92 ? 3.656 0.385 -8.602 1 90.44 92 LYS A CA 1
ATOM 763 C C . LYS A 1 92 ? 3.83 0.268 -10.117 1 90.44 92 LYS A C 1
ATOM 765 O O . LYS A 1 92 ? 3.105 0.907 -10.883 1 90.44 92 LYS A O 1
ATOM 770 N N . VAL A 1 93 ? 4.746 -0.545 -10.523 1 94.44 93 VAL A N 1
ATOM 771 C CA . VAL A 1 93 ? 5.035 -0.696 -11.945 1 94.44 93 VAL A CA 1
ATOM 772 C C . VAL A 1 93 ? 3.844 -1.336 -12.656 1 94.44 93 VAL A C 1
ATOM 774 O O . VAL A 1 93 ? 3.445 -0.898 -13.734 1 94.44 93 VAL A O 1
ATOM 777 N N . ILE A 1 94 ? 3.229 -2.316 -12.047 1 94.94 94 ILE A N 1
ATOM 778 C CA . ILE A 1 94 ? 2.064 -2.957 -12.648 1 94.94 94 ILE A CA 1
ATOM 779 C C . ILE A 1 94 ? 0.9 -1.97 -12.703 1 94.94 94 ILE A C 1
ATOM 781 O O . ILE A 1 94 ? 0.233 -1.842 -13.727 1 94.94 94 ILE A O 1
ATOM 785 N N . SER A 1 95 ? 0.66 -1.295 -11.625 1 90.62 95 SER A N 1
ATOM 786 C CA . SER A 1 95 ? -0.436 -0.334 -11.562 1 90.62 95 SER A CA 1
ATOM 787 C C . SER A 1 95 ? -0.266 0.771 -12.602 1 90.62 95 SER A C 1
ATOM 789 O O . SER A 1 95 ? -1.237 1.191 -13.234 1 90.62 95 SER A O 1
ATOM 791 N N . ARG A 1 96 ? 0.924 1.191 -12.719 1 90.81 96 ARG A N 1
ATOM 792 C CA . ARG A 1 96 ? 1.202 2.227 -13.703 1 90.81 96 ARG A CA 1
ATOM 793 C C . ARG A 1 96 ? 0.878 1.738 -15.117 1 90.81 96 ARG A C 1
ATOM 795 O O . ARG A 1 96 ? 0.299 2.477 -15.914 1 90.81 96 ARG A O 1
ATOM 802 N N . ALA A 1 97 ? 1.248 0.522 -15.383 1 92.75 97 ALA A N 1
ATOM 803 C CA . ALA A 1 97 ? 1.002 -0.045 -16.703 1 92.75 97 ALA A CA 1
ATOM 804 C C . ALA A 1 97 ? -0.494 -0.143 -17 1 92.75 97 ALA A C 1
ATOM 806 O O . ALA A 1 97 ? -0.914 -0.128 -18.156 1 92.75 97 ALA A O 1
ATOM 807 N N . CYS A 1 98 ? -1.31 -0.134 -15.922 1 93.81 98 CYS A N 1
ATOM 808 C CA . CYS A 1 98 ? -2.74 -0.365 -16.078 1 93.81 98 CYS A CA 1
ATOM 809 C C . CYS A 1 98 ? -3.529 0.921 -15.867 1 93.81 98 CYS A C 1
ATOM 811 O O . CYS A 1 98 ? -4.762 0.9 -15.828 1 93.81 98 CYS A O 1
ATOM 813 N N . THR A 1 99 ? -2.871 2.008 -15.773 1 89.69 99 THR A N 1
ATOM 814 C CA . THR A 1 99 ? -3.492 3.266 -15.367 1 89.69 99 THR A CA 1
ATOM 815 C C . THR A 1 99 ? -4.586 3.666 -16.359 1 89.69 99 THR A C 1
ATOM 817 O O . THR A 1 99 ? -5.617 4.211 -15.961 1 89.69 99 THR A O 1
ATOM 820 N N . ALA A 1 100 ? -4.438 3.35 -17.594 1 90.94 100 ALA A N 1
ATOM 821 C CA . ALA A 1 100 ? -5.344 3.807 -18.641 1 90.94 100 ALA A CA 1
ATOM 822 C C . ALA A 1 100 ? -6.723 3.164 -18.5 1 90.94 100 ALA A C 1
ATOM 824 O O . ALA A 1 100 ? -7.711 3.676 -19.031 1 90.94 100 ALA A O 1
ATOM 825 N N . VAL A 1 101 ? -6.762 2.076 -17.797 1 93.62 101 VAL A N 1
ATOM 826 C CA . VAL A 1 101 ? -8.047 1.387 -17.719 1 93.62 101 VAL A CA 1
ATOM 827 C C . VAL A 1 101 ? -8.641 1.57 -16.328 1 93.62 101 VAL A C 1
ATOM 829 O O . VAL A 1 101 ? -9.695 1.011 -16.016 1 93.62 101 VAL A O 1
ATOM 832 N N . ASP A 1 102 ? -7.996 2.412 -15.555 1 87.81 102 ASP A N 1
ATOM 833 C CA . ASP A 1 102 ? -8.562 2.703 -14.242 1 87.81 102 ASP A CA 1
ATOM 834 C C . ASP A 1 102 ? -9.953 3.322 -14.367 1 87.81 102 ASP A C 1
ATOM 836 O O . ASP A 1 102 ? -10.219 4.074 -15.312 1 87.81 102 ASP A O 1
ATOM 840 N N . TYR A 1 103 ? -10.812 2.992 -13.547 1 83.75 103 TYR A N 1
ATOM 841 C CA . TYR A 1 103 ? -12.141 3.57 -13.43 1 83.75 103 TYR A CA 1
ATOM 842 C C . TYR A 1 103 ? -13.023 3.162 -14.602 1 83.75 103 TYR A C 1
ATOM 844 O O . TYR A 1 103 ? -13.969 3.871 -14.953 1 83.75 103 TYR A O 1
ATOM 852 N N . THR A 1 104 ? -12.617 2.189 -15.367 1 89.5 104 THR A N 1
ATOM 853 C CA . THR A 1 104 ? -13.43 1.556 -16.391 1 89.5 104 THR A CA 1
ATOM 854 C C . THR A 1 104 ? -13.828 0.145 -15.977 1 89.5 104 THR A C 1
ATOM 856 O O . THR A 1 104 ? -13.375 -0.356 -14.945 1 89.5 104 THR A O 1
ATOM 859 N N . ASN A 1 105 ? -14.617 -0.466 -16.797 1 89.5 105 ASN A N 1
ATOM 860 C CA . ASN A 1 105 ? -15.031 -1.839 -16.531 1 89.5 105 ASN A CA 1
ATOM 861 C C . ASN A 1 105 ? -13.891 -2.826 -16.766 1 89.5 105 ASN A C 1
ATOM 863 O O . ASN A 1 105 ? -13.984 -3.992 -16.375 1 89.5 105 ASN A O 1
ATOM 867 N N . SER A 1 106 ? -12.836 -2.352 -17.359 1 94.75 106 SER A N 1
ATOM 868 C CA . SER A 1 106 ? -11.688 -3.211 -17.641 1 94.75 106 SER A CA 1
ATOM 869 C C . SER A 1 106 ? -10.57 -2.992 -16.625 1 94.75 106 SER A C 1
ATOM 871 O O . SER A 1 106 ? -9.445 -3.449 -16.828 1 94.75 106 SER A O 1
ATOM 873 N N . ARG A 1 107 ? -10.891 -2.357 -15.57 1 94.19 107 ARG A N 1
ATOM 874 C CA . ARG A 1 107 ? -9.867 -2.031 -14.586 1 94.19 107 ARG A CA 1
ATOM 875 C C . ARG A 1 107 ? -9.258 -3.295 -13.992 1 94.19 107 ARG A C 1
ATOM 877 O O . ARG A 1 107 ? -9.914 -4.336 -13.93 1 94.19 107 ARG A O 1
ATOM 884 N N . ILE A 1 108 ? -8.039 -3.148 -13.609 1 95 108 ILE A N 1
ATOM 885 C CA . ILE A 1 108 ? -7.328 -4.223 -12.922 1 95 108 ILE A CA 1
ATOM 886 C C . ILE A 1 108 ? -7.27 -3.926 -11.422 1 95 108 ILE A C 1
ATOM 888 O O . ILE A 1 108 ? -6.855 -2.84 -11.016 1 95 108 ILE A O 1
ATOM 892 N N . LEU A 1 109 ? -7.695 -4.898 -10.719 1 92.5 109 LEU A N 1
ATOM 893 C CA . LEU A 1 109 ? -7.711 -4.77 -9.266 1 92.5 109 LEU A CA 1
ATOM 894 C C . LEU A 1 109 ? -6.398 -5.258 -8.664 1 92.5 109 LEU A C 1
ATOM 896 O O . LEU A 1 109 ? -5.887 -6.312 -9.047 1 92.5 109 LEU A O 1
ATOM 900 N N . ASN A 1 110 ? -5.836 -4.395 -7.84 1 91.19 110 ASN A N 1
ATOM 901 C CA . ASN A 1 110 ? -4.801 -4.852 -6.922 1 91.19 110 ASN A CA 1
ATOM 902 C C . ASN A 1 110 ? -5.395 -5.344 -5.605 1 91.19 110 ASN A C 1
ATOM 904 O O . ASN A 1 110 ? -5.902 -4.551 -4.812 1 91.19 110 ASN A O 1
ATOM 908 N N . LEU A 1 111 ? -5.242 -6.641 -5.367 1 87.62 111 LEU A N 1
ATOM 909 C CA . LEU A 1 111 ? -5.895 -7.25 -4.211 1 87.62 111 LEU A CA 1
ATOM 910 C C . LEU A 1 111 ? -4.926 -7.363 -3.039 1 87.62 111 LEU A C 1
ATOM 912 O O . LEU A 1 111 ? -5.285 -7.871 -1.977 1 87.62 111 LEU A O 1
ATOM 916 N N . GLY A 1 112 ? -3.721 -6.914 -3.258 1 86.25 112 GLY A N 1
ATOM 917 C CA . GLY A 1 112 ? -2.734 -6.984 -2.191 1 86.25 112 GLY A CA 1
ATOM 918 C C . GLY A 1 112 ? -2.48 -8.398 -1.706 1 86.25 112 GLY A C 1
ATOM 919 O O . GLY A 1 112 ? -2.422 -9.336 -2.508 1 86.25 112 GLY A O 1
ATOM 920 N N . ALA A 1 113 ? -2.242 -8.422 -0.401 1 81.94 113 ALA A N 1
ATOM 921 C CA . ALA A 1 113 ? -2.008 -9.727 0.208 1 81.94 113 ALA A CA 1
ATOM 922 C C . ALA A 1 113 ? -3.324 -10.445 0.491 1 81.94 113 ALA A C 1
ATOM 924 O O . ALA A 1 113 ? -4.066 -10.055 1.394 1 81.94 113 ALA A O 1
ATOM 925 N N . THR A 1 114 ? -3.684 -11.312 -0.343 1 82.12 114 THR A N 1
ATOM 926 C CA . THR A 1 114 ? -4.941 -12.047 -0.215 1 82.12 114 THR A CA 1
ATOM 927 C C . THR A 1 114 ? -4.688 -13.477 0.256 1 82.12 114 THR A C 1
ATOM 929 O O . THR A 1 114 ? -3.777 -14.148 -0.235 1 82.12 114 THR A O 1
ATOM 932 N N . ARG A 1 115 ? -5.527 -13.891 1.214 1 84.19 115 ARG A N 1
ATOM 933 C CA . ARG A 1 115 ? -5.477 -15.281 1.645 1 84.19 115 ARG A CA 1
ATOM 934 C C . ARG A 1 115 ? -6.258 -16.188 0.689 1 84.19 115 ARG A C 1
ATOM 936 O O . ARG A 1 115 ? -7.375 -15.844 0.284 1 84.19 115 ARG A O 1
ATOM 943 N N . THR A 1 116 ? -5.648 -17.203 0.338 1 90.88 116 THR A N 1
ATOM 944 C CA . THR A 1 116 ? -6.277 -18.203 -0.527 1 90.88 116 THR A CA 1
ATOM 945 C C . THR A 1 116 ? -6.195 -19.594 0.092 1 90.88 116 THR A C 1
ATOM 947 O O . THR A 1 116 ? -5.316 -19.859 0.917 1 90.88 116 THR A O 1
ATOM 950 N N . HIS A 1 117 ? -7.199 -20.328 -0.403 1 89.94 117 HIS A N 1
ATOM 951 C CA . HIS A 1 117 ? -7.305 -21.688 0.112 1 89.94 117 HIS A CA 1
ATOM 952 C C . HIS A 1 117 ? -7.523 -22.688 -1.018 1 89.94 117 HIS A C 1
ATOM 954 O O . HIS A 1 117 ? -8.32 -22.438 -1.926 1 89.94 117 HIS A O 1
ATOM 960 N N . ALA A 1 118 ? -6.723 -23.797 -0.876 1 87.62 118 ALA A N 1
ATOM 961 C CA . ALA A 1 118 ? -6.953 -24.922 -1.777 1 87.62 118 ALA A CA 1
ATOM 962 C C . ALA A 1 118 ? -6.328 -26.188 -1.227 1 87.62 118 ALA A C 1
ATOM 964 O O . ALA A 1 118 ? -5.242 -26.156 -0.648 1 87.62 118 ALA A O 1
ATOM 965 N N . ASP A 1 119 ? -6.984 -27.359 -1.444 1 83.31 119 ASP A N 1
ATOM 966 C CA . ASP A 1 119 ? -6.441 -28.688 -1.154 1 83.31 119 ASP A CA 1
ATOM 967 C C . ASP A 1 119 ? -5.922 -28.766 0.279 1 83.31 119 ASP A C 1
ATOM 969 O O . ASP A 1 119 ? -4.793 -29.203 0.511 1 83.31 119 ASP A O 1
ATOM 973 N N . ASP A 1 120 ? -6.629 -28.281 1.211 1 82.5 120 ASP A N 1
ATOM 974 C CA . ASP A 1 120 ? -6.281 -28.312 2.629 1 82.5 120 ASP A CA 1
ATOM 975 C C . ASP A 1 120 ? -5.031 -27.484 2.908 1 82.5 120 ASP A C 1
ATOM 977 O O . ASP A 1 120 ? -4.156 -27.906 3.668 1 82.5 120 ASP A O 1
ATOM 981 N N . SER A 1 121 ? -4.805 -26.578 2.1 1 88.19 121 SER A N 1
ATOM 982 C CA . SER A 1 121 ? -3.709 -25.625 2.281 1 88.19 121 SER A CA 1
ATOM 983 C C . SER A 1 121 ? -4.18 -24.188 2.086 1 88.19 121 SER A C 1
ATOM 985 O O . SER A 1 121 ? -5.137 -23.938 1.353 1 88.19 121 SER A O 1
ATOM 987 N N . GLY A 1 122 ? -3.559 -23.297 2.873 1 88.75 122 GLY A N 1
ATOM 988 C CA . GLY A 1 122 ? -3.805 -21.875 2.742 1 88.75 122 GLY A CA 1
ATOM 989 C C . GLY A 1 122 ? -2.531 -21.047 2.619 1 88.75 122 GLY A C 1
ATOM 990 O O . GLY A 1 122 ? -1.535 -21.344 3.285 1 88.75 122 GLY A O 1
ATOM 991 N N . LYS A 1 123 ? -2.59 -20.156 1.636 1 88.31 123 LYS A N 1
ATOM 992 C CA . LYS A 1 123 ? -1.445 -19.266 1.444 1 88.31 123 LYS A CA 1
ATOM 993 C C . LYS A 1 123 ? -1.897 -17.828 1.237 1 88.31 123 LYS A C 1
ATOM 995 O O . LYS A 1 123 ? -3.037 -17.578 0.838 1 88.31 123 LYS A O 1
ATOM 1000 N N . GLU A 1 124 ? -0.998 -16.938 1.599 1 87.31 124 GLU A N 1
ATOM 1001 C CA . GLU A 1 124 ? -1.192 -15.516 1.352 1 87.31 124 GLU A CA 1
ATOM 1002 C C . GLU A 1 124 ? -0.138 -14.977 0.39 1 87.31 124 GLU A C 1
ATOM 1004 O O . GLU A 1 124 ? 1.059 -15.031 0.679 1 87.31 124 GLU A O 1
ATOM 1009 N N . ALA A 1 125 ? -0.598 -14.547 -0.799 1 90.94 125 ALA A N 1
ATOM 1010 C CA . ALA A 1 125 ? 0.332 -13.922 -1.739 1 90.94 125 ALA A CA 1
ATOM 1011 C C . ALA A 1 125 ? 0.842 -12.586 -1.206 1 90.94 125 ALA A C 1
ATOM 1013 O O . ALA A 1 125 ? 0.173 -11.938 -0.397 1 90.94 125 ALA A O 1
ATOM 1014 N N . ASP A 1 126 ? 2.014 -12.203 -1.65 1 90.5 126 ASP A N 1
ATOM 1015 C CA . ASP A 1 126 ? 2.49 -10.875 -1.284 1 90.5 126 ASP A CA 1
ATOM 1016 C C . ASP A 1 126 ? 1.678 -9.789 -1.986 1 90.5 126 ASP A C 1
ATOM 1018 O O . ASP A 1 126 ? 1.479 -8.703 -1.438 1 90.5 126 ASP A O 1
ATOM 1022 N N . SER A 1 127 ? 1.299 -10.07 -3.205 1 92.75 127 SER A N 1
ATOM 1023 C CA . SER A 1 127 ? 0.353 -9.25 -3.955 1 92.75 127 SER A CA 1
ATOM 1024 C C . SER A 1 127 ? -0.319 -10.055 -5.062 1 92.75 127 SER A C 1
ATOM 1026 O O . SER A 1 127 ? 0.204 -11.086 -5.492 1 92.75 127 SER A O 1
ATOM 1028 N N . CYS A 1 128 ? -1.501 -9.562 -5.453 1 95.12 128 CYS A N 1
ATOM 1029 C CA . CYS A 1 128 ? -2.16 -10.258 -6.551 1 95.12 128 CYS A CA 1
ATOM 1030 C C . CYS A 1 128 ? -3.1 -9.32 -7.305 1 95.12 128 CYS A C 1
ATOM 1032 O O . CYS A 1 128 ? -3.488 -8.273 -6.785 1 95.12 128 CYS A O 1
ATOM 1034 N N . PHE A 1 129 ? -3.438 -9.68 -8.547 1 96.56 129 PHE A N 1
ATOM 1035 C CA . PHE A 1 129 ? -4.188 -8.828 -9.461 1 96.56 129 PHE A CA 1
ATOM 1036 C C . PHE A 1 129 ? -5.199 -9.641 -10.25 1 96.56 129 PHE A C 1
ATOM 1038 O O . PHE A 1 129 ? -4.945 -10.797 -10.594 1 96.56 129 PHE A O 1
ATOM 1045 N N . ARG A 1 130 ? -6.234 -9.031 -10.531 1 96.75 130 ARG A N 1
ATOM 1046 C CA . ARG A 1 130 ? -7.215 -9.555 -11.477 1 96.75 130 ARG A CA 1
ATOM 1047 C C . ARG A 1 130 ? -8.172 -8.461 -11.938 1 96.75 130 ARG A C 1
ATOM 1049 O O . ARG A 1 130 ? -8.258 -7.402 -11.32 1 96.75 130 ARG A O 1
ATOM 1056 N N . PRO A 1 131 ? -8.812 -8.727 -13.086 1 96.19 131 PRO A N 1
ATOM 1057 C CA . PRO A 1 131 ? -9.961 -7.875 -13.391 1 96.19 131 PRO A CA 1
ATOM 1058 C C . PRO A 1 131 ? -11.164 -8.156 -12.492 1 96.19 131 PRO A C 1
ATOM 1060 O O . PRO A 1 131 ? -11.086 -9.008 -11.602 1 96.19 131 PRO A O 1
ATOM 1063 N N . MET A 1 132 ? -12.227 -7.41 -12.711 1 93.25 132 MET A N 1
ATOM 1064 C CA . MET A 1 132 ? -13.484 -7.785 -12.07 1 93.25 132 MET A CA 1
ATOM 1065 C C . MET A 1 132 ? -13.969 -9.133 -12.594 1 93.25 132 MET A C 1
ATOM 1067 O O . MET A 1 132 ? -13.961 -9.383 -13.797 1 93.25 132 MET A O 1
ATOM 1071 N N . LYS A 1 133 ? -14.305 -9.992 -11.664 1 94.44 133 LYS A N 1
ATOM 1072 C CA . LYS A 1 133 ? -14.773 -11.336 -12 1 94.44 133 LYS A CA 1
ATOM 1073 C C . LYS A 1 133 ? -16.078 -11.656 -11.273 1 94.44 133 LYS A C 1
ATOM 1075 O O . LYS A 1 133 ? -16.344 -11.125 -10.195 1 94.44 133 LYS A O 1
ATOM 1080 N N . ALA A 1 134 ? -16.766 -12.555 -11.906 1 92.25 134 ALA A N 1
ATOM 1081 C CA . ALA A 1 134 ? -17.953 -13.086 -11.242 1 92.25 134 ALA A CA 1
ATOM 1082 C C . ALA A 1 134 ? -17.578 -14.094 -10.164 1 92.25 134 ALA A C 1
ATOM 1084 O O . ALA A 1 134 ? -16.531 -14.758 -10.258 1 92.25 134 ALA A O 1
ATOM 1085 N N . ARG A 1 135 ? -18.469 -14.203 -9.211 1 92.06 135 ARG A N 1
ATOM 1086 C CA . ARG A 1 135 ? -18.297 -15.25 -8.211 1 92.06 135 ARG A CA 1
ATOM 1087 C C . ARG A 1 135 ? -18.328 -16.641 -8.859 1 92.06 135 ARG A C 1
ATOM 1089 O O . ARG A 1 135 ? -18.984 -16.828 -9.883 1 92.06 135 ARG A O 1
ATOM 1096 N N . VAL A 1 136 ? -17.578 -17.516 -8.297 1 93.38 136 VAL A N 1
ATOM 1097 C CA . VAL A 1 136 ? -17.531 -18.875 -8.828 1 93.38 136 VAL A CA 1
ATOM 1098 C C . VAL A 1 136 ? -18.297 -19.812 -7.906 1 93.38 136 VAL A C 1
ATOM 1100 O O . VAL A 1 136 ? -18.578 -19.484 -6.75 1 93.38 136 VAL A O 1
ATOM 1103 N N . PRO A 1 137 ? -18.719 -20.969 -8.391 1 92.5 137 PRO A N 1
ATOM 1104 C CA . PRO A 1 137 ? -19.422 -21.922 -7.531 1 92.5 137 PRO A CA 1
ATOM 1105 C C . PRO A 1 137 ? -18.531 -22.469 -6.402 1 92.5 137 PRO A C 1
ATOM 1107 O O . PRO A 1 137 ? -17.375 -22.797 -6.633 1 92.5 137 PRO A O 1
ATOM 1110 N N . ALA A 1 138 ? -19.078 -22.516 -5.246 1 90.5 138 ALA A N 1
ATOM 1111 C CA . ALA A 1 138 ? -18.375 -23.156 -4.141 1 90.5 138 ALA A CA 1
ATOM 1112 C C . ALA A 1 138 ? -18.156 -24.641 -4.426 1 90.5 138 ALA A C 1
ATOM 1114 O O . ALA A 1 138 ? -18.984 -25.281 -5.078 1 90.5 138 ALA A O 1
ATOM 1115 N N . PRO A 1 139 ? -17.094 -25.203 -3.895 1 90.06 139 PRO A N 1
ATOM 1116 C CA . PRO A 1 139 ? -16 -24.656 -3.082 1 90.06 139 PRO A CA 1
ATOM 1117 C C . PRO A 1 139 ? -14.773 -24.297 -3.908 1 90.06 139 PRO A C 1
ATOM 1119 O O . PRO A 1 139 ? -13.648 -24.484 -3.455 1 90.06 139 PRO A O 1
ATOM 1122 N N . THR A 1 140 ? -14.93 -23.906 -5.219 1 89.56 140 THR A N 1
ATOM 1123 C CA . THR A 1 140 ? -13.828 -23.781 -6.164 1 89.56 140 THR A CA 1
ATOM 1124 C C . THR A 1 140 ? -13.172 -22.422 -6.066 1 89.56 140 THR A C 1
ATOM 1126 O O . THR A 1 140 ? -12.133 -22.172 -6.691 1 89.56 140 THR A O 1
ATOM 1129 N N . GLY A 1 141 ? -13.719 -21.594 -5.25 1 92.56 141 GLY A N 1
ATOM 1130 C CA . GLY A 1 141 ? -13.156 -20.266 -5.09 1 92.56 141 GLY A CA 1
ATOM 1131 C C . GLY A 1 141 ? -11.844 -20.266 -4.328 1 92.56 141 GLY A C 1
ATOM 1132 O O . GLY A 1 141 ? -11.5 -21.25 -3.666 1 92.56 141 GLY A O 1
ATOM 1133 N N . SER A 1 142 ? -11.141 -19.141 -4.461 1 93.06 142 SER A N 1
ATOM 1134 C CA . SER A 1 142 ? -9.836 -19 -3.832 1 93.06 142 SER A CA 1
ATOM 1135 C C . SER A 1 142 ? -9.953 -18.953 -2.312 1 93.06 142 SER A C 1
ATOM 1137 O O . SER A 1 142 ? -8.961 -19.078 -1.601 1 93.06 142 SER A O 1
ATOM 1139 N N . ASP A 1 143 ? -11.133 -18.75 -1.767 1 86.62 143 ASP A N 1
ATOM 1140 C CA . ASP A 1 143 ? -11.383 -18.734 -0.328 1 86.62 143 ASP A CA 1
ATOM 1141 C C . ASP A 1 143 ? -11.992 -20.047 0.141 1 86.62 143 ASP A C 1
ATOM 1143 O O . ASP A 1 143 ? -12.484 -20.156 1.267 1 86.62 143 ASP A O 1
ATOM 1147 N N . GLY A 1 144 ? -12 -20.969 -0.769 1 85.19 144 GLY A N 1
ATOM 1148 C CA . GLY A 1 144 ? -12.664 -22.219 -0.477 1 85.19 144 GLY A CA 1
ATOM 1149 C C . GLY A 1 144 ? -14.172 -22.156 -0.647 1 85.19 144 GLY A C 1
ATOM 1150 O O . GLY A 1 144 ? -14.883 -23.109 -0.298 1 85.19 144 GLY A O 1
ATOM 1151 N N . GLU A 1 145 ? -14.664 -21.062 -1.074 1 88.56 145 GLU A N 1
ATOM 1152 C CA . GLU A 1 145 ? -16.078 -20.844 -1.332 1 88.56 145 GLU A CA 1
ATOM 1153 C C . GLU A 1 145 ? -16.312 -20.312 -2.746 1 88.56 145 GLU A C 1
ATOM 1155 O O . GLU A 1 145 ? -16.078 -21.031 -3.725 1 88.56 145 GLU A O 1
ATOM 1160 N N . SER A 1 146 ? -16.641 -18.984 -2.865 1 91.56 146 SER A N 1
ATOM 1161 C CA . SER A 1 146 ? -17.094 -18.547 -4.184 1 91.56 146 SER A CA 1
ATOM 1162 C C . SER A 1 146 ? -16.219 -17.391 -4.711 1 91.56 146 SER A C 1
ATOM 1164 O O . SER A 1 146 ? -16.469 -16.875 -5.801 1 91.56 146 SER A O 1
ATOM 1166 N N . GLU A 1 147 ? -15.18 -17 -3.984 1 92.19 147 GLU A N 1
ATOM 1167 C CA . GLU A 1 147 ? -14.32 -15.914 -4.445 1 92.19 147 GLU A CA 1
ATOM 1168 C C . GLU A 1 147 ? -13.422 -16.359 -5.594 1 92.19 147 GLU A C 1
ATOM 1170 O O . GLU A 1 147 ? -12.719 -17.375 -5.48 1 92.19 147 GLU A O 1
ATOM 1175 N N . PRO A 1 148 ? -13.492 -15.625 -6.676 1 94.75 148 PRO A N 1
ATOM 1176 C CA . PRO A 1 148 ? -12.633 -16.031 -7.789 1 94.75 148 PRO A CA 1
ATOM 1177 C C . PRO A 1 148 ? -11.148 -15.891 -7.461 1 94.75 148 PRO A C 1
ATOM 1179 O O . PRO A 1 148 ? -10.766 -15.031 -6.66 1 94.75 148 PRO A O 1
ATOM 1182 N N . TRP A 1 149 ? -10.336 -16.672 -8.086 1 96.5 149 TRP A N 1
ATOM 1183 C CA . TRP A 1 149 ? -8.883 -16.609 -7.938 1 96.5 149 TRP A CA 1
ATOM 1184 C C . TRP A 1 149 ? -8.32 -15.359 -8.594 1 96.5 149 TRP A C 1
ATOM 1186 O O . TRP A 1 149 ? -8.867 -14.875 -9.586 1 96.5 149 TRP A O 1
ATOM 1196 N N . PRO A 1 150 ? -7.23 -14.836 -8.023 1 96.62 150 PRO A N 1
ATOM 1197 C CA . PRO A 1 150 ? -6.496 -13.844 -8.812 1 96.62 150 PRO A CA 1
ATOM 1198 C C . PRO A 1 150 ? -5.879 -14.43 -10.078 1 96.62 150 PRO A C 1
ATOM 1200 O O . PRO A 1 150 ? -5.82 -15.656 -10.227 1 96.62 150 PRO A O 1
ATOM 1203 N N . ASN A 1 151 ? -5.547 -13.57 -11 1 97.75 151 ASN A N 1
ATOM 1204 C CA . ASN A 1 151 ? -4.945 -14.047 -12.242 1 97.75 151 ASN A CA 1
ATOM 1205 C C . ASN A 1 151 ? -3.428 -13.898 -12.219 1 97.75 151 ASN A C 1
ATOM 1207 O O . ASN A 1 151 ? -2.713 -14.672 -12.859 1 97.75 151 ASN A O 1
ATOM 1211 N N . VAL A 1 152 ? -2.945 -12.898 -11.523 1 98.06 152 VAL A N 1
ATOM 1212 C CA . VAL A 1 152 ? -1.514 -12.656 -11.383 1 98.06 152 VAL A CA 1
ATOM 1213 C C . VAL A 1 152 ? -1.139 -12.609 -9.906 1 98.06 152 VAL A C 1
ATOM 1215 O O . VAL A 1 152 ? -1.786 -11.914 -9.117 1 98.06 152 VAL A O 1
ATOM 1218 N N . VAL A 1 153 ? -0.116 -13.312 -9.523 1 97.69 153 VAL A N 1
ATOM 1219 C CA . VAL A 1 153 ? 0.381 -13.328 -8.148 1 97.69 153 VAL A CA 1
ATOM 1220 C C . VAL A 1 153 ? 1.845 -12.898 -8.125 1 97.69 153 VAL A C 1
ATOM 1222 O O . VAL A 1 153 ? 2.619 -13.25 -9.016 1 97.69 153 VAL A O 1
ATOM 1225 N N . VAL A 1 154 ? 2.201 -12.133 -7.086 1 97.44 154 VAL A N 1
ATOM 1226 C CA . VAL A 1 154 ? 3.576 -11.719 -6.824 1 97.44 154 VAL A CA 1
ATOM 1227 C C . VAL A 1 154 ? 4.059 -12.328 -5.512 1 97.44 154 VAL A C 1
ATOM 1229 O O . VAL A 1 154 ? 3.379 -12.234 -4.488 1 97.44 154 VAL A O 1
ATOM 1232 N N . GLU A 1 155 ? 5.145 -13.023 -5.562 1 96.44 155 GLU A N 1
ATOM 1233 C CA . GLU A 1 155 ? 5.84 -13.555 -4.395 1 96.44 155 GLU A CA 1
ATOM 1234 C C . GLU A 1 155 ? 7.242 -12.961 -4.27 1 96.44 155 GLU A C 1
ATOM 1236 O O . GLU A 1 155 ? 8.039 -13.047 -5.207 1 96.44 155 GLU A O 1
ATOM 1241 N N . VAL A 1 156 ? 7.527 -12.383 -3.143 1 95.69 156 VAL A N 1
ATOM 1242 C CA . VAL A 1 156 ? 8.859 -11.844 -2.869 1 95.69 156 VAL A CA 1
ATOM 1243 C C . VAL A 1 156 ? 9.492 -12.609 -1.707 1 95.69 156 VAL A C 1
ATOM 1245 O O . VAL A 1 156 ? 8.891 -12.742 -0.641 1 95.69 156 VAL A O 1
ATOM 1248 N N . ALA A 1 157 ? 10.648 -13.102 -1.981 1 94.38 157 ALA A N 1
ATOM 1249 C CA . ALA A 1 157 ? 11.398 -13.82 -0.959 1 94.38 157 ALA A CA 1
ATOM 1250 C C . ALA A 1 157 ? 12.648 -13.047 -0.542 1 94.38 157 ALA A C 1
ATOM 1252 O O . ALA A 1 157 ? 13.445 -12.641 -1.391 1 94.38 157 ALA A O 1
ATOM 1253 N N . TYR A 1 158 ? 12.766 -12.836 0.712 1 92 158 TYR A N 1
ATOM 1254 C CA . TYR A 1 158 ? 13.969 -12.219 1.256 1 92 158 TYR A CA 1
ATOM 1255 C C . TYR A 1 158 ? 14.734 -13.195 2.137 1 92 158 TYR A C 1
ATOM 1257 O O . TYR A 1 158 ? 15.758 -13.742 1.721 1 92 158 TYR A O 1
ATOM 1265 N N . THR A 1 159 ? 14.172 -13.617 3.254 1 85.75 159 THR A N 1
ATOM 1266 C CA . THR A 1 159 ? 14.789 -14.625 4.102 1 85.75 159 THR A CA 1
ATOM 1267 C C . THR A 1 159 ? 14.312 -16.031 3.717 1 85.75 159 THR A C 1
ATOM 1269 O O . THR A 1 159 ? 14.953 -17.016 4.055 1 85.75 159 THR A O 1
ATOM 1272 N N . GLU A 1 160 ? 13.164 -16.078 3.08 1 89.69 160 GLU A N 1
ATOM 1273 C CA . GLU A 1 160 ? 12.672 -17.344 2.525 1 89.69 160 GLU A CA 1
ATOM 1274 C C . GLU A 1 160 ? 13.609 -17.875 1.446 1 89.69 160 GLU A C 1
ATOM 1276 O O . GLU A 1 160 ? 14.117 -17.109 0.625 1 89.69 160 GLU A O 1
ATOM 1281 N N . SER A 1 161 ? 13.805 -19.188 1.47 1 91.38 161 SER A N 1
ATOM 1282 C CA . SER A 1 161 ? 14.711 -19.781 0.491 1 91.38 161 SER A CA 1
ATOM 1283 C C . SER A 1 161 ? 14.094 -19.781 -0.905 1 91.38 161 SER A C 1
ATOM 1285 O O . SER A 1 161 ? 12.867 -19.781 -1.05 1 91.38 161 SER A O 1
ATOM 1287 N N . THR A 1 162 ? 15 -19.812 -1.868 1 94.75 162 THR A N 1
ATOM 1288 C CA . THR A 1 162 ? 14.562 -19.875 -3.256 1 94.75 162 THR A CA 1
ATOM 1289 C C . THR A 1 162 ? 13.758 -21.141 -3.508 1 94.75 162 THR A C 1
ATOM 1291 O O . THR A 1 162 ? 12.703 -21.109 -4.148 1 94.75 162 THR A O 1
ATOM 1294 N N . ASP A 1 163 ? 14.188 -22.25 -2.98 1 93.75 163 ASP A N 1
ATOM 1295 C CA . ASP A 1 163 ? 13.523 -23.531 -3.178 1 93.75 163 ASP A CA 1
ATOM 1296 C C . ASP A 1 163 ? 12.094 -23.484 -2.639 1 93.75 163 ASP A C 1
ATOM 1298 O O . ASP A 1 163 ? 11.164 -23.969 -3.291 1 93.75 163 ASP A O 1
ATOM 1302 N N . HIS A 1 164 ? 11.93 -22.938 -1.527 1 92 164 HIS A N 1
ATOM 1303 C CA . HIS A 1 164 ? 10.609 -22.922 -0.898 1 92 164 HIS A CA 1
ATOM 1304 C C . HIS A 1 164 ? 9.633 -22.078 -1.705 1 92 164 HIS A C 1
ATOM 1306 O O . HIS A 1 164 ? 8.484 -22.469 -1.91 1 92 164 HIS A O 1
ATOM 1312 N N . VAL A 1 165 ? 10.07 -20.906 -2.127 1 94.25 165 VAL A N 1
ATOM 1313 C CA . VAL A 1 165 ? 9.156 -20.031 -2.85 1 94.25 165 VAL A CA 1
ATOM 1314 C C . VAL A 1 165 ? 8.82 -20.641 -4.211 1 94.25 165 VAL A C 1
ATOM 1316 O O . VAL A 1 165 ? 7.688 -20.531 -4.684 1 94.25 165 VAL A O 1
ATOM 1319 N N . LEU A 1 166 ? 9.773 -21.297 -4.828 1 94.88 166 LEU A N 1
ATOM 1320 C CA . LEU A 1 166 ? 9.508 -21.922 -6.125 1 94.88 166 LEU A CA 1
ATOM 1321 C C . LEU A 1 166 ? 8.625 -23.156 -5.965 1 94.88 166 LEU A C 1
ATOM 1323 O O . LEU A 1 166 ? 7.816 -23.453 -6.844 1 94.88 166 LEU A O 1
ATOM 1327 N N . GLU A 1 167 ? 8.773 -23.797 -4.914 1 92.5 167 GLU A N 1
ATOM 1328 C CA . GLU A 1 167 ? 7.875 -24.906 -4.609 1 92.5 167 GLU A CA 1
ATOM 1329 C C . GLU A 1 167 ? 6.434 -24.422 -4.461 1 92.5 167 GLU A C 1
ATOM 1331 O O . GLU A 1 167 ? 5.5 -25.094 -4.914 1 92.5 167 GLU A O 1
ATOM 1336 N N . LYS A 1 168 ? 6.227 -23.266 -3.828 1 92.12 168 LYS A N 1
ATOM 1337 C CA . LYS A 1 168 ? 4.902 -22.656 -3.705 1 92.12 168 LYS A CA 1
ATOM 1338 C C . LYS A 1 168 ? 4.285 -22.406 -5.078 1 92.12 168 LYS A C 1
ATOM 1340 O O . LYS A 1 168 ? 3.084 -22.594 -5.27 1 92.12 168 LYS A O 1
ATOM 1345 N N . VAL A 1 169 ? 5.133 -21.984 -5.953 1 94.75 169 VAL A N 1
ATOM 1346 C CA . VAL A 1 169 ? 4.645 -21.703 -7.301 1 94.75 169 VAL A CA 1
ATOM 1347 C C . VAL A 1 169 ? 4.137 -23 -7.941 1 94.75 169 VAL A C 1
ATOM 1349 O O . VAL A 1 169 ? 3.006 -23.047 -8.438 1 94.75 169 VAL A O 1
ATOM 1352 N N . LYS A 1 170 ? 4.883 -24.031 -7.859 1 91.31 170 LYS A N 1
ATOM 1353 C CA . LYS A 1 170 ? 4.613 -25.297 -8.555 1 91.31 170 LYS A CA 1
ATOM 1354 C C . LYS A 1 170 ? 3.471 -26.062 -7.895 1 91.31 170 LYS A C 1
ATOM 1356 O O . LYS A 1 170 ? 2.598 -26.594 -8.578 1 91.31 170 LYS A O 1
ATOM 1361 N N . GLU A 1 171 ? 3.494 -26.031 -6.613 1 91.19 171 GLU A N 1
ATOM 1362 C CA . GLU A 1 171 ? 2.596 -26.938 -5.902 1 91.19 171 GLU A CA 1
ATOM 1363 C C . GLU A 1 171 ? 1.292 -26.234 -5.527 1 91.19 171 GLU A C 1
ATOM 1365 O O . GLU A 1 171 ? 0.257 -26.891 -5.367 1 91.19 171 GLU A O 1
ATOM 1370 N N . TYR A 1 172 ? 1.384 -24.938 -5.383 1 93.56 172 TYR A N 1
ATOM 1371 C CA . TYR A 1 172 ? 0.189 -24.266 -4.879 1 93.56 172 TYR A CA 1
ATOM 1372 C C . TYR A 1 172 ? -0.392 -23.328 -5.926 1 93.56 172 TYR A C 1
ATOM 1374 O O . TYR A 1 172 ? -1.579 -23.406 -6.25 1 93.56 172 TYR A O 1
ATOM 1382 N N . TRP A 1 173 ? 0.338 -22.5 -6.5 1 94.81 173 TRP A N 1
ATOM 1383 C CA . TRP A 1 173 ? -0.196 -21.438 -7.359 1 94.81 173 TRP A CA 1
ATOM 1384 C C . TRP A 1 173 ? -0.491 -21.969 -8.758 1 94.81 173 TRP A C 1
ATOM 1386 O O . TRP A 1 173 ? -1.537 -21.672 -9.336 1 94.81 173 TRP A O 1
ATOM 1396 N N . LEU A 1 174 ? 0.455 -22.766 -9.234 1 93.69 174 LEU A N 1
ATOM 1397 C CA . LEU A 1 174 ? 0.313 -23.234 -10.602 1 93.69 174 LEU A CA 1
ATOM 1398 C C . LEU A 1 174 ? 0.403 -24.766 -10.672 1 93.69 174 LEU A C 1
ATOM 1400 O O . LEU A 1 174 ? 1.153 -25.312 -11.484 1 93.69 174 LEU A O 1
ATOM 1404 N N . PRO A 1 175 ? -0.351 -25.359 -9.859 1 89.56 175 PRO A N 1
ATOM 1405 C CA . PRO A 1 175 ? -0.334 -26.828 -10.008 1 89.56 175 PRO A CA 1
ATOM 1406 C C . PRO A 1 175 ? -0.992 -27.281 -11.305 1 89.56 175 PRO A C 1
ATOM 1408 O O . PRO A 1 175 ? -0.653 -28.359 -11.828 1 89.56 175 PRO A O 1
ATOM 1411 N N . ASP A 1 176 ? -1.985 -26.516 -11.766 1 86.44 176 ASP A N 1
ATOM 1412 C CA . ASP A 1 176 ? -2.725 -26.734 -13.008 1 86.44 176 ASP A CA 1
ATOM 1413 C C . ASP A 1 176 ? -3.326 -25.422 -13.523 1 86.44 176 ASP A C 1
ATOM 1415 O O . ASP A 1 176 ? -2.783 -24.344 -13.281 1 86.44 176 ASP A O 1
ATOM 1419 N N . LEU A 1 177 ? -4.43 -25.531 -14.25 1 84.94 177 LEU A N 1
ATOM 1420 C CA . LEU A 1 177 ? -5.004 -24.344 -14.883 1 84.94 177 LEU A CA 1
ATOM 1421 C C . LEU A 1 177 ? -6.125 -23.766 -14.023 1 84.94 177 LEU A C 1
ATOM 1423 O O . LEU A 1 177 ? -6.801 -22.828 -14.438 1 84.94 177 LEU A O 1
ATOM 1427 N N . SER A 1 178 ? -6.262 -24.203 -12.844 1 88.06 178 SER A N 1
ATOM 1428 C CA . SER A 1 178 ? -7.492 -23.922 -12.117 1 88.06 178 SER A CA 1
ATOM 1429 C C . SER A 1 178 ? -7.316 -22.719 -11.195 1 88.06 178 SER A C 1
ATOM 1431 O O . SER A 1 178 ? -8.297 -22.219 -10.641 1 88.06 178 SER A O 1
ATOM 1433 N N . ARG A 1 179 ? -6.145 -22.234 -10.992 1 93.81 179 ARG A N 1
ATOM 1434 C CA . ARG A 1 179 ? -5.914 -21.219 -9.969 1 93.81 179 ARG A CA 1
ATOM 1435 C C . ARG A 1 179 ? -5.402 -19.922 -10.586 1 93.81 179 ARG A C 1
ATOM 1437 O O . ARG A 1 179 ? -6.141 -19.234 -11.289 1 93.81 179 ARG A O 1
ATOM 1444 N N . VAL A 1 180 ? -4.207 -19.625 -10.461 1 96.62 180 VAL A N 1
ATOM 1445 C CA . VAL A 1 180 ? -3.705 -18.359 -11 1 96.62 180 VAL A CA 1
ATOM 1446 C C . VAL A 1 180 ? -3.109 -18.594 -12.383 1 96.62 180 VAL A C 1
ATOM 1448 O O . VAL A 1 180 ? -2.928 -19.734 -12.805 1 96.62 180 VAL A O 1
ATOM 1451 N N . HIS A 1 181 ? -2.809 -17.531 -13.094 1 96.44 181 HIS A N 1
ATOM 1452 C CA . HIS A 1 181 ? -2.355 -17.672 -14.469 1 96.44 181 HIS A CA 1
ATOM 1453 C C . HIS A 1 181 ? -0.914 -17.203 -14.633 1 96.44 181 HIS A C 1
ATOM 1455 O O . HIS A 1 181 ? -0.177 -17.734 -15.469 1 96.44 181 HIS A O 1
ATOM 1461 N N . ASP A 1 182 ? -0.574 -16.203 -13.93 1 97.31 182 ASP A N 1
ATOM 1462 C CA . ASP A 1 182 ? 0.798 -15.703 -13.914 1 97.31 182 ASP A CA 1
ATOM 1463 C C . ASP A 1 182 ? 1.33 -15.602 -12.492 1 97.31 182 ASP A C 1
ATOM 1465 O O . ASP A 1 182 ? 0.609 -15.172 -11.586 1 97.31 182 ASP A O 1
ATOM 1469 N N . VAL A 1 183 ? 2.574 -16 -12.32 1 98 183 VAL A N 1
ATOM 1470 C CA . VAL A 1 183 ? 3.252 -15.828 -11.039 1 98 183 VAL A CA 1
ATOM 1471 C C . VAL A 1 183 ? 4.594 -15.141 -11.258 1 98 183 VAL A C 1
ATOM 1473 O O . VAL A 1 183 ? 5.406 -15.586 -12.07 1 98 183 VAL A O 1
ATOM 1476 N N . ILE A 1 184 ? 4.785 -14.055 -10.586 1 98.5 184 ILE A N 1
ATOM 1477 C CA . ILE A 1 184 ? 6.051 -13.328 -10.555 1 98.5 184 ILE A CA 1
ATOM 1478 C C . ILE A 1 184 ? 6.742 -13.555 -9.211 1 98.5 184 ILE A C 1
ATOM 1480 O O . ILE A 1 184 ? 6.16 -13.297 -8.156 1 98.5 184 ILE A O 1
ATOM 1484 N N . VAL A 1 185 ? 7.941 -14.055 -9.281 1 98.44 185 VAL A N 1
ATOM 1485 C CA . VAL A 1 185 ? 8.734 -14.289 -8.078 1 98.44 185 VAL A CA 1
ATOM 1486 C C . VAL A 1 185 ? 9.961 -13.391 -8.086 1 98.44 185 VAL A C 1
ATOM 1488 O O . VAL A 1 185 ? 10.641 -13.25 -9.109 1 98.44 185 VAL A O 1
ATOM 1491 N N . VAL A 1 186 ? 10.25 -12.742 -7.012 1 98.06 186 VAL A N 1
ATOM 1492 C CA . VAL A 1 186 ? 11.508 -12.023 -6.84 1 98.06 186 VAL A CA 1
ATOM 1493 C C . VAL A 1 186 ? 12.219 -12.523 -5.582 1 98.06 186 VAL A C 1
ATOM 1495 O O . VAL A 1 186 ? 11.617 -12.578 -4.508 1 98.06 186 VAL A O 1
ATOM 1498 N N . LYS A 1 187 ? 13.406 -12.922 -5.766 1 97.38 187 LYS A N 1
ATOM 1499 C CA . LYS A 1 187 ? 14.281 -13.297 -4.66 1 97.38 187 LYS A CA 1
ATOM 1500 C C . LYS A 1 187 ? 15.336 -12.227 -4.406 1 97.38 187 LYS A C 1
ATOM 1502 O O . LYS A 1 187 ? 16.062 -11.836 -5.324 1 97.38 187 LYS A O 1
ATOM 1507 N N . ILE A 1 188 ? 15.344 -11.75 -3.195 1 95.19 188 ILE A N 1
ATOM 1508 C CA . ILE A 1 188 ? 16.328 -10.758 -2.777 1 95.19 188 ILE A CA 1
ATOM 1509 C C . ILE A 1 188 ? 17.391 -11.43 -1.905 1 95.19 188 ILE A C 1
ATOM 1511 O O . ILE A 1 188 ? 17.062 -12.117 -0.935 1 95.19 188 ILE A O 1
ATOM 1515 N N . ASP A 1 189 ? 18.641 -11.234 -2.246 1 92.75 189 ASP A N 1
ATOM 1516 C CA . ASP A 1 189 ? 19.688 -11.773 -1.39 1 92.75 189 ASP A CA 1
ATOM 1517 C C . ASP A 1 189 ? 19.766 -11.008 -0.07 1 92.75 189 ASP A C 1
ATOM 1519 O O . ASP A 1 189 ? 19.844 -9.773 -0.063 1 92.75 189 ASP A O 1
ATOM 1523 N N . PRO A 1 190 ? 19.734 -11.727 0.967 1 89 190 PRO A N 1
ATOM 1524 C CA . PRO A 1 190 ? 19.75 -11.062 2.27 1 89 190 PRO A CA 1
ATOM 1525 C C . PRO A 1 190 ? 21.016 -10.258 2.51 1 89 190 PRO A C 1
ATOM 1527 O O . PRO A 1 190 ? 22.094 -10.648 2.057 1 89 190 PRO A O 1
ATOM 1530 N N . VAL A 1 191 ? 20.891 -9.141 3.15 1 87.12 191 VAL A N 1
ATOM 1531 C CA . VAL A 1 191 ? 21.984 -8.273 3.572 1 87.12 191 VAL A CA 1
ATOM 1532 C C . VAL A 1 191 ? 21.812 -7.895 5.039 1 87.12 191 VAL A C 1
ATOM 1534 O O . VAL A 1 191 ? 20.719 -8.039 5.598 1 87.12 191 VAL A O 1
ATOM 1537 N N . PRO A 1 192 ? 22.906 -7.469 5.684 1 81.56 192 PRO A N 1
ATOM 1538 C CA . PRO A 1 192 ? 22.734 -6.961 7.047 1 81.56 192 PRO A CA 1
ATOM 1539 C C . PRO A 1 192 ? 21.734 -5.816 7.125 1 81.56 192 PRO A C 1
ATOM 1541 O O . PRO A 1 192 ? 21.547 -5.09 6.145 1 81.56 192 PRO A O 1
ATOM 1544 N N . ASP A 1 193 ? 21.094 -5.77 8.266 1 72.38 193 ASP A N 1
ATOM 1545 C CA . ASP A 1 193 ? 20.094 -4.734 8.477 1 72.38 193 ASP A CA 1
ATOM 1546 C C . ASP A 1 193 ? 20.641 -3.35 8.148 1 72.38 193 ASP A C 1
ATOM 1548 O O . ASP A 1 193 ? 21.781 -3.025 8.523 1 72.38 193 ASP A O 1
ATOM 1552 N N . GLY A 1 194 ? 19.875 -2.648 7.414 1 72.81 194 GLY A N 1
ATOM 1553 C CA . GLY A 1 194 ? 20.266 -1.282 7.09 1 72.81 194 GLY A CA 1
ATOM 1554 C C . GLY A 1 194 ? 21.016 -1.168 5.781 1 72.81 194 GLY A C 1
ATOM 1555 O O . GLY A 1 194 ? 21.156 -0.072 5.234 1 72.81 194 GLY A O 1
ATOM 1556 N N . GLU A 1 195 ? 21.391 -2.256 5.297 1 83.38 195 GLU A N 1
ATOM 1557 C CA . GLU A 1 195 ? 22.125 -2.238 4.039 1 83.38 195 GLU A CA 1
ATOM 1558 C C . GLU A 1 195 ? 21.188 -2.42 2.848 1 83.38 195 GLU A C 1
ATOM 1560 O O . GLU A 1 195 ? 20.109 -2.99 2.988 1 83.38 195 GLU A O 1
ATOM 1565 N N . ILE A 1 196 ? 21.609 -1.865 1.764 1 85.69 196 ILE A N 1
ATOM 1566 C CA . ILE A 1 196 ? 20.859 -1.997 0.521 1 85.69 196 ILE A CA 1
ATOM 1567 C C . ILE A 1 196 ? 21.172 -3.342 -0.133 1 85.69 196 ILE A C 1
ATOM 1569 O O . ILE A 1 196 ? 22.344 -3.672 -0.356 1 85.69 196 ILE A O 1
ATOM 1573 N N . PRO A 1 197 ? 20.141 -4.129 -0.403 1 88.38 197 PRO A N 1
ATOM 1574 C CA . PRO A 1 197 ? 20.406 -5.375 -1.124 1 88.38 197 PRO A CA 1
ATOM 1575 C C . PRO A 1 197 ? 21.047 -5.137 -2.49 1 88.38 197 PRO A C 1
ATOM 1577 O O . PRO A 1 197 ? 20.609 -4.262 -3.24 1 88.38 197 PRO A O 1
ATOM 1580 N N . LEU A 1 198 ? 21.984 -5.922 -2.812 1 85.94 198 LEU A N 1
ATOM 1581 C CA . LEU A 1 198 ? 22.781 -5.68 -4.012 1 85.94 198 LEU A CA 1
ATOM 1582 C C . LEU A 1 198 ? 22.375 -6.621 -5.137 1 85.94 198 LEU A C 1
ATOM 1584 O O . LEU A 1 198 ? 22.578 -6.316 -6.316 1 85.94 198 LEU A O 1
ATOM 1588 N N . ARG A 1 199 ? 21.875 -7.816 -4.785 1 91.38 199 ARG A N 1
ATOM 1589 C CA . ARG A 1 199 ? 21.578 -8.828 -5.789 1 91.38 199 ARG A CA 1
ATOM 1590 C C . ARG A 1 199 ? 20.156 -9.367 -5.621 1 91.38 199 ARG A C 1
ATOM 1592 O O . ARG A 1 199 ? 19.734 -9.703 -4.512 1 91.38 199 ARG A O 1
ATOM 1599 N N . MET A 1 200 ? 19.469 -9.445 -6.762 1 95 200 MET A N 1
ATOM 1600 C CA . MET A 1 200 ? 18.109 -9.969 -6.816 1 95 200 MET A CA 1
ATOM 1601 C C . MET A 1 200 ? 17.906 -10.82 -8.062 1 95 200 MET A C 1
ATOM 1603 O O . MET A 1 200 ? 18.672 -10.719 -9.023 1 95 200 MET A O 1
ATOM 1607 N N . GLN A 1 201 ? 16.969 -11.695 -7.992 1 96.44 201 GLN A N 1
ATOM 1608 C CA . GLN A 1 201 ? 16.531 -12.5 -9.133 1 96.44 201 GLN A CA 1
ATOM 1609 C C . GLN A 1 201 ? 15.023 -12.438 -9.305 1 96.44 201 GLN A C 1
ATOM 1611 O O . GLN A 1 201 ? 14.289 -12.273 -8.328 1 96.44 201 GLN A O 1
ATOM 1616 N N . ALA A 1 202 ? 14.625 -12.539 -10.531 1 97.94 202 ALA A N 1
ATOM 1617 C CA . ALA A 1 202 ? 13.188 -12.562 -10.812 1 97.94 202 ALA A CA 1
ATOM 1618 C C . ALA A 1 202 ? 12.828 -13.703 -11.75 1 97.94 202 ALA A C 1
ATOM 1620 O O . ALA A 1 202 ? 13.609 -14.055 -12.641 1 97.94 202 ALA A O 1
ATOM 1621 N N . TRP A 1 203 ? 11.703 -14.352 -11.516 1 97.88 203 TRP A N 1
ATOM 1622 C CA . TRP A 1 203 ? 11.109 -15.383 -12.367 1 97.88 203 TRP A CA 1
ATOM 1623 C C . TRP A 1 203 ? 9.688 -15.016 -12.766 1 97.88 203 TRP A C 1
ATOM 1625 O O . TRP A 1 203 ? 8.961 -14.383 -11.984 1 97.88 203 TRP A O 1
ATOM 1635 N N . HIS A 1 204 ? 9.344 -15.43 -13.914 1 98.12 204 HIS A N 1
ATOM 1636 C CA . HIS A 1 204 ? 7.965 -15.344 -14.383 1 98.12 204 HIS A CA 1
ATOM 1637 C C . HIS A 1 204 ? 7.465 -16.703 -14.867 1 98.12 204 HIS A C 1
ATOM 1639 O O . HIS A 1 204 ? 8.109 -17.344 -15.703 1 98.12 204 HIS A O 1
ATOM 1645 N N . PHE A 1 205 ? 6.391 -17.094 -14.281 1 96.62 205 PHE A N 1
ATOM 1646 C CA . PHE A 1 205 ? 5.73 -18.328 -14.695 1 96.62 205 PHE A CA 1
ATOM 1647 C C . PHE A 1 205 ? 4.359 -18.031 -15.289 1 96.62 205 PHE A C 1
ATOM 1649 O O . PHE A 1 205 ? 3.633 -17.172 -14.789 1 96.62 205 PHE A O 1
ATOM 1656 N N . CYS A 1 206 ? 4.023 -18.734 -16.297 1 95.12 206 CYS A N 1
ATOM 1657 C CA . CYS A 1 206 ? 2.725 -18.578 -16.953 1 95.12 206 CYS A CA 1
ATOM 1658 C C . CYS A 1 206 ? 2.076 -19.938 -17.172 1 95.12 206 CYS A C 1
ATOM 1660 O O . CYS A 1 206 ? 2.736 -20.891 -17.625 1 95.12 206 CYS A O 1
ATOM 1662 N N . VAL A 1 207 ? 0.798 -19.938 -16.969 1 90.81 207 VAL A N 1
ATOM 1663 C CA . VAL A 1 207 ? 0.046 -21.188 -17.062 1 90.81 207 VAL A CA 1
ATOM 1664 C C . VAL A 1 207 ? 0.049 -21.703 -18.5 1 90.81 207 VAL A C 1
ATOM 1666 O O . VAL A 1 207 ? -0.062 -22.906 -18.75 1 90.81 207 VAL A O 1
ATOM 1669 N N . ASN A 1 208 ? 0.109 -20.828 -19.453 1 86.88 208 ASN A N 1
ATOM 1670 C CA . ASN A 1 208 ? 0.004 -21.188 -20.859 1 86.88 208 ASN A CA 1
ATOM 1671 C C . ASN A 1 208 ? 1.285 -21.844 -21.375 1 86.88 208 ASN A C 1
ATOM 1673 O O . ASN A 1 208 ? 1.321 -22.359 -22.484 1 86.88 208 ASN A O 1
ATOM 1677 N N . ASP A 1 209 ? 2.221 -21.719 -20.594 1 85.75 209 ASP A N 1
ATOM 1678 C CA . ASP A 1 209 ? 3.484 -22.281 -21.062 1 85.75 209 ASP A CA 1
ATOM 1679 C C . ASP A 1 209 ? 3.521 -23.797 -20.859 1 85.75 209 ASP A C 1
ATOM 1681 O O . ASP A 1 209 ? 2.861 -24.328 -19.969 1 85.75 209 ASP A O 1
ATOM 1685 N N . ARG A 1 210 ? 4.074 -24.453 -21.938 1 65.56 210 ARG A N 1
ATOM 1686 C CA . ARG A 1 210 ? 4.082 -25.906 -22.094 1 65.56 210 ARG A CA 1
ATOM 1687 C C . ARG A 1 210 ? 4.438 -26.594 -20.781 1 65.56 210 ARG A C 1
ATOM 1689 O O . ARG A 1 210 ? 5.387 -26.188 -20.094 1 65.56 210 ARG A O 1
ATOM 1696 N N . ARG A 1 211 ? 3.363 -27.234 -20.25 1 64.56 211 ARG A N 1
ATOM 1697 C CA . ARG A 1 211 ? 3.596 -28.125 -19.109 1 64.56 211 ARG A CA 1
ATOM 1698 C C . ARG A 1 211 ? 3.795 -29.562 -19.562 1 64.56 211 ARG A C 1
ATOM 1700 O O . ARG A 1 211 ? 3.186 -30 -20.547 1 64.56 211 ARG A O 1
ATOM 1707 N N . THR A 1 212 ? 4.938 -30.062 -19.453 1 57.97 212 THR A N 1
ATOM 1708 C CA . THR A 1 212 ? 4.957 -31.516 -19.625 1 57.97 212 THR A CA 1
ATOM 1709 C C . THR A 1 212 ? 4.414 -32.219 -18.391 1 57.97 212 THR A C 1
ATOM 1711 O O . THR A 1 212 ? 4.395 -31.641 -17.297 1 57.97 212 THR A O 1
ATOM 1714 N N . ARG A 1 213 ? 3.439 -33.281 -18.609 1 54.81 213 ARG A N 1
ATOM 1715 C CA . ARG A 1 213 ? 2.732 -34.062 -17.609 1 54.81 213 ARG A CA 1
ATOM 1716 C C . ARG A 1 213 ? 3.58 -34.219 -16.344 1 54.81 213 ARG A C 1
ATOM 1718 O O . ARG A 1 213 ? 3.057 -34.219 -15.227 1 54.81 213 ARG A O 1
ATOM 1725 N N . SER A 1 214 ? 4.859 -34.469 -16.531 1 56.12 214 SER A N 1
ATOM 1726 C CA . SER A 1 214 ? 5.684 -34.875 -15.406 1 56.12 214 SER A CA 1
ATOM 1727 C C . SER A 1 214 ? 6.574 -33.75 -14.922 1 56.12 214 SER A C 1
ATOM 1729 O O . SER A 1 214 ? 7.27 -33.875 -13.906 1 56.12 214 SER A O 1
ATOM 1731 N N . ALA A 1 215 ? 6.402 -32.531 -15.641 1 63.97 215 ALA A N 1
ATOM 1732 C CA . ALA A 1 215 ? 7.477 -31.609 -15.258 1 63.97 215 ALA A CA 1
ATOM 1733 C C . ALA A 1 215 ? 6.914 -30.344 -14.617 1 63.97 215 ALA A C 1
ATOM 1735 O O . ALA A 1 215 ? 5.84 -29.875 -15 1 63.97 215 ALA A O 1
ATOM 1736 N N . PRO A 1 216 ? 7.512 -29.938 -13.555 1 70.12 216 PRO A N 1
ATOM 1737 C CA . PRO A 1 216 ? 7.184 -28.672 -12.906 1 70.12 216 PRO A CA 1
ATOM 1738 C C . PRO A 1 216 ? 7.203 -27.484 -13.875 1 70.12 216 PRO A C 1
ATOM 1740 O O . PRO A 1 216 ? 7.859 -27.547 -14.914 1 70.12 216 PRO A O 1
ATOM 1743 N N . PRO A 1 217 ? 6.234 -26.562 -13.664 1 80.94 217 PRO A N 1
ATOM 1744 C CA . PRO A 1 217 ? 6.262 -25.391 -14.555 1 80.94 217 PRO A CA 1
ATOM 1745 C C . PRO A 1 217 ? 7.648 -24.766 -14.656 1 80.94 217 PRO A C 1
ATOM 1747 O O . PRO A 1 217 ? 8.375 -24.688 -13.664 1 80.94 217 PRO A O 1
ATOM 1750 N N . GLU A 1 218 ? 7.988 -24.562 -15.898 1 87.81 218 GLU A N 1
ATOM 1751 C CA . GLU A 1 218 ? 9.242 -23.859 -16.156 1 87.81 218 GLU A CA 1
ATOM 1752 C C . GLU A 1 218 ? 9.023 -22.359 -16.219 1 87.81 218 GLU A C 1
ATOM 1754 O O . GLU A 1 218 ? 8.008 -21.891 -16.75 1 87.81 218 GLU A O 1
ATOM 1759 N N . ALA A 1 219 ? 10.008 -21.688 -15.719 1 93.75 219 ALA A N 1
ATOM 1760 C CA . ALA A 1 219 ? 9.914 -20.234 -15.773 1 93.75 219 ALA A CA 1
ATOM 1761 C C . ALA A 1 219 ? 10.008 -19.734 -17.219 1 93.75 219 ALA A C 1
ATOM 1763 O O . ALA A 1 219 ? 10.891 -20.141 -17.969 1 93.75 219 ALA A O 1
ATOM 1764 N N . ARG A 1 220 ? 9.07 -18.969 -17.625 1 93.69 220 ARG A N 1
ATOM 1765 C CA . ARG A 1 220 ? 9.102 -18.297 -18.922 1 93.69 220 ARG A CA 1
ATOM 1766 C C . ARG A 1 220 ? 10.297 -17.359 -19.031 1 93.69 220 ARG A C 1
ATOM 1768 O O . ARG A 1 220 ? 10.93 -17.281 -20.078 1 93.69 220 ARG A O 1
ATOM 1775 N N . THR A 1 221 ? 10.5 -16.625 -17.969 1 95.38 221 THR A N 1
ATOM 1776 C CA . THR A 1 221 ? 11.609 -15.68 -17.875 1 95.38 221 THR A CA 1
ATOM 1777 C C . THR A 1 221 ? 12.328 -15.805 -16.547 1 95.38 221 THR A C 1
ATOM 1779 O O . THR A 1 221 ? 11.703 -16.094 -15.516 1 95.38 221 THR A O 1
ATOM 1782 N N . HIS A 1 222 ? 13.633 -15.734 -16.594 1 96.62 222 HIS A N 1
ATOM 1783 C CA . HIS A 1 222 ? 14.469 -15.656 -15.406 1 96.62 222 HIS A CA 1
ATOM 1784 C C . HIS A 1 222 ? 15.68 -14.75 -15.633 1 96.62 222 HIS A C 1
ATOM 1786 O O . HIS A 1 222 ? 16.344 -14.844 -16.672 1 96.62 222 HIS A O 1
ATOM 1792 N N . PHE A 1 223 ? 15.938 -13.844 -14.75 1 95.75 223 PHE A N 1
ATOM 1793 C CA . PHE A 1 223 ? 17.125 -13 -14.844 1 95.75 223 PHE A CA 1
ATOM 1794 C C . PHE A 1 223 ? 17.562 -12.523 -13.461 1 95.75 223 PHE A C 1
ATOM 1796 O O . PHE A 1 223 ? 16.797 -12.602 -12.5 1 95.75 223 PHE A O 1
ATOM 1803 N N . GLU A 1 224 ? 18.828 -12.102 -13.43 1 93.44 224 GLU A N 1
ATOM 1804 C CA . GLU A 1 224 ? 19.391 -11.453 -12.25 1 93.44 224 GLU A CA 1
ATOM 1805 C C . GLU A 1 224 ? 19.516 -9.953 -12.461 1 93.44 224 GLU A C 1
ATOM 1807 O O . GLU A 1 224 ? 19.734 -9.492 -13.586 1 93.44 224 GLU A O 1
ATOM 1812 N N . PHE A 1 225 ? 19.297 -9.242 -11.383 1 92.06 225 PHE A N 1
ATOM 1813 C CA . PHE A 1 225 ? 19.438 -7.793 -11.445 1 92.06 225 PHE A CA 1
ATOM 1814 C C . PHE A 1 225 ? 19.844 -7.234 -10.078 1 92.06 225 PHE A C 1
ATOM 1816 O O . PHE A 1 225 ? 19.875 -7.965 -9.094 1 92.06 225 PHE A O 1
ATOM 1823 N N . GLY A 1 226 ? 20.312 -6.008 -9.969 1 87.31 226 GLY A N 1
ATOM 1824 C CA . GLY A 1 226 ? 20.719 -5.395 -8.719 1 87.31 226 GLY A CA 1
ATOM 1825 C C . GLY A 1 226 ? 21.594 -4.176 -8.906 1 87.31 226 GLY A C 1
ATOM 1826 O O . GLY A 1 226 ? 21.531 -3.512 -9.938 1 87.31 226 GLY A O 1
ATOM 1827 N N . THR A 1 227 ? 22.203 -3.701 -7.621 1 72.75 227 THR A N 1
ATOM 1828 C CA . THR A 1 227 ? 22.984 -2.475 -7.621 1 72.75 227 THR A CA 1
ATOM 1829 C C . THR A 1 227 ? 24.469 -2.787 -7.781 1 72.75 227 THR A C 1
ATOM 1831 O O . THR A 1 227 ? 25.266 -1.911 -8.148 1 72.75 227 THR A O 1
ATOM 1834 N N . TYR A 1 228 ? 24.984 -3.828 -7.043 1 63.62 228 TYR A N 1
ATOM 1835 C CA . TYR A 1 228 ? 26.422 -4.094 -7 1 63.62 228 TYR A CA 1
ATOM 1836 C C . TYR A 1 228 ? 26.734 -5.5 -7.5 1 63.62 228 TYR A C 1
ATOM 1838 O O . TYR A 1 228 ? 26.078 -6.469 -7.086 1 63.62 228 TYR A O 1
ATOM 1846 N N . ASP A 1 229 ? 27.328 -5.605 -8.539 1 50.97 229 ASP A N 1
ATOM 1847 C CA . ASP A 1 229 ? 27.703 -6.941 -8.984 1 50.97 229 ASP A CA 1
ATOM 1848 C C . ASP A 1 229 ? 28.922 -7.453 -8.227 1 50.97 229 ASP A C 1
ATOM 1850 O O . ASP A 1 229 ? 29.344 -8.594 -8.414 1 50.97 229 ASP A O 1
ATOM 1854 N N . GLY A 1 230 ? 29.422 -7.156 -7.07 1 45.56 230 GLY A N 1
ATOM 1855 C CA . GLY A 1 230 ? 30.609 -7.637 -6.375 1 45.56 230 GLY A CA 1
ATOM 1856 C C . GLY A 1 230 ? 31.891 -7.367 -7.133 1 45.56 230 GLY A C 1
ATOM 1857 O O . GLY A 1 230 ? 32.875 -6.895 -6.555 1 45.56 230 GLY A O 1
ATOM 1858 N N . ASN A 1 231 ? 32.688 -8.484 -7.988 1 42.66 231 ASN A N 1
ATOM 1859 C CA . ASN A 1 231 ? 34.031 -8.43 -8.57 1 42.66 231 ASN A CA 1
ATOM 1860 C C . ASN A 1 231 ? 34.219 -7.188 -9.438 1 42.66 231 ASN A C 1
ATOM 1862 O O . ASN A 1 231 ? 33.219 -6.566 -9.859 1 42.66 231 ASN A O 1
ATOM 1866 N N . ASN A 1 232 ? 35.781 -6.883 -9.891 1 36.75 232 ASN A N 1
ATOM 1867 C CA . ASN A 1 232 ? 36.312 -5.969 -10.898 1 36.75 232 ASN A CA 1
ATOM 1868 C C . ASN A 1 232 ? 35.344 -5.797 -12.07 1 36.75 232 ASN A C 1
ATOM 1870 O O . ASN A 1 232 ? 35.312 -4.734 -12.695 1 36.75 232 ASN A O 1
ATOM 1874 N N . PRO A 1 233 ? 35.5 -6.809 -13.211 1 36.69 233 PRO A N 1
ATOM 1875 C CA . PRO A 1 233 ? 34.906 -6.328 -14.469 1 36.69 233 PRO A CA 1
ATOM 1876 C C . PRO A 1 233 ? 33.469 -5.902 -14.305 1 36.69 233 PRO A C 1
ATOM 1878 O O . PRO A 1 233 ? 32.812 -6.27 -13.328 1 36.69 233 PRO A O 1
ATOM 1881 N N . PRO A 1 234 ? 32.938 -5.23 -15.383 1 38.25 234 PRO A N 1
ATOM 1882 C CA . PRO A 1 234 ? 31.641 -4.598 -15.672 1 38.25 234 PRO A CA 1
ATOM 1883 C C . PRO A 1 234 ? 30.453 -5.48 -15.312 1 38.25 234 PRO A C 1
ATOM 1885 O O . PRO A 1 234 ? 29.344 -5.293 -15.836 1 38.25 234 PRO A O 1
ATOM 1888 N N . ASN A 1 235 ? 30.5 -6.637 -14.719 1 41.19 235 ASN A N 1
ATOM 1889 C CA . ASN A 1 235 ? 29.391 -7.566 -14.859 1 41.19 235 ASN A CA 1
ATOM 1890 C C . ASN A 1 235 ? 28.125 -7.027 -14.195 1 41.19 235 ASN A C 1
ATOM 1892 O O . ASN A 1 235 ? 28.172 -6.488 -13.086 1 41.19 235 ASN A O 1
ATOM 1896 N N . GLN A 1 236 ? 27.016 -6.727 -14.961 1 48.31 236 GLN A N 1
ATOM 1897 C CA . GLN A 1 236 ? 25.922 -5.863 -15.383 1 48.31 236 GLN A CA 1
ATOM 1898 C C . GLN A 1 236 ? 24.688 -6.094 -14.523 1 48.31 236 GLN A C 1
ATOM 1900 O O . GLN A 1 236 ? 23.734 -6.734 -14.961 1 48.31 236 GLN A O 1
ATOM 1905 N N . LEU A 1 237 ? 24.75 -6.43 -13.188 1 62.5 237 LEU A N 1
ATOM 1906 C CA . LEU A 1 237 ? 23.469 -6.375 -12.508 1 62.5 237 LEU A CA 1
ATOM 1907 C C . LEU A 1 237 ? 22.781 -5.031 -12.742 1 62.5 237 LEU A C 1
ATOM 1909 O O . LEU A 1 237 ? 21.578 -4.898 -12.523 1 62.5 237 LEU A O 1
ATOM 1913 N N . ASN A 1 238 ? 23.719 -4.148 -13.141 1 70.69 238 ASN A N 1
ATOM 1914 C CA . ASN A 1 238 ? 23.141 -2.879 -13.562 1 70.69 238 ASN A CA 1
ATOM 1915 C C . ASN A 1 238 ? 22.312 -3.035 -14.836 1 70.69 238 ASN A C 1
ATOM 1917 O O . ASN A 1 238 ? 22.797 -3.598 -15.828 1 70.69 238 ASN A O 1
ATOM 1921 N N . ILE A 1 239 ? 21.219 -2.895 -14.641 1 83.56 239 ILE A N 1
ATOM 1922 C CA . ILE A 1 239 ? 20.344 -3.055 -15.789 1 83.56 239 ILE A CA 1
ATOM 1923 C C . ILE A 1 239 ? 19.969 -1.685 -16.344 1 83.56 239 ILE A C 1
ATOM 1925 O O . ILE A 1 239 ? 20.016 -0.682 -15.633 1 83.56 239 ILE A O 1
ATOM 1929 N N . VAL A 1 240 ? 19.875 -1.684 -17.609 1 87 240 VAL A N 1
ATOM 1930 C CA . VAL A 1 240 ? 19.359 -0.513 -18.312 1 87 240 VAL A CA 1
ATOM 1931 C C . VAL A 1 240 ? 17.922 -0.775 -18.766 1 87 240 VAL A C 1
ATOM 1933 O O . VAL A 1 240 ? 17.469 -1.919 -18.766 1 87 240 VAL A O 1
ATOM 1936 N N . PRO A 1 241 ? 17.25 0.287 -19.078 1 90.69 241 PRO A N 1
ATOM 1937 C CA . PRO A 1 241 ? 15.859 0.091 -19.516 1 90.69 241 PRO A CA 1
ATOM 1938 C C . PRO A 1 241 ? 15.734 -0.927 -20.641 1 90.69 241 PRO A C 1
ATOM 1940 O O . PRO A 1 241 ? 16.531 -0.91 -21.578 1 90.69 241 PRO A O 1
ATOM 1943 N N . GLY A 1 242 ? 14.805 -1.854 -20.547 1 93.38 242 GLY A N 1
ATOM 1944 C CA . GLY A 1 242 ? 14.508 -2.812 -21.594 1 93.38 242 GLY A CA 1
ATOM 1945 C C . GLY A 1 242 ? 15.312 -4.094 -21.484 1 93.38 242 GLY A C 1
ATOM 1946 O O . GLY A 1 242 ? 15.055 -5.062 -22.203 1 93.38 242 GLY A O 1
ATOM 1947 N N . MET A 1 243 ? 16.188 -4.281 -20.594 1 92.62 243 MET A N 1
ATOM 1948 C CA . MET A 1 243 ? 17.109 -5.414 -20.484 1 92.62 243 MET A CA 1
ATOM 1949 C C . MET A 1 243 ? 16.438 -6.578 -19.75 1 92.62 243 MET A C 1
ATOM 1951 O O . MET A 1 243 ? 16.609 -7.734 -20.141 1 92.62 243 MET A O 1
ATOM 1955 N N . CYS A 1 244 ? 15.734 -6.305 -18.688 1 95.69 244 CYS A N 1
ATOM 1956 C CA . CYS A 1 244 ? 15.062 -7.309 -17.875 1 95.69 244 CYS A CA 1
ATOM 1957 C C . CYS A 1 244 ? 13.555 -7.066 -17.844 1 95.69 244 CYS A C 1
ATOM 1959 O O . CYS A 1 244 ? 13.078 -6.18 -17.141 1 95.69 244 CYS A O 1
ATOM 1961 N N . LEU A 1 245 ? 12.898 -7.914 -18.594 1 97.44 245 LEU A N 1
ATOM 1962 C CA . LEU A 1 245 ? 11.477 -7.656 -18.781 1 97.44 245 LEU A CA 1
ATOM 1963 C C . LEU A 1 245 ? 10.641 -8.875 -18.391 1 97.44 245 LEU A C 1
ATOM 1965 O O . LEU A 1 245 ? 11.047 -10.016 -18.656 1 97.44 245 LEU A O 1
ATOM 1969 N N . ILE A 1 246 ? 9.555 -8.672 -17.797 1 97.88 246 ILE A N 1
ATOM 1970 C CA . ILE A 1 246 ? 8.484 -9.648 -17.656 1 97.88 246 ILE A CA 1
ATOM 1971 C C . ILE A 1 246 ? 7.254 -9.188 -18.438 1 97.88 246 ILE A C 1
ATOM 1973 O O . ILE A 1 246 ? 6.812 -8.039 -18.281 1 97.88 246 ILE A O 1
ATOM 1977 N N . ASN A 1 247 ? 6.73 -10.078 -19.234 1 97.5 247 ASN A N 1
ATOM 1978 C CA . ASN A 1 247 ? 5.578 -9.789 -20.078 1 97.5 247 ASN A CA 1
ATOM 1979 C C . ASN A 1 247 ? 4.332 -10.523 -19.594 1 97.5 247 ASN A C 1
ATOM 1981 O O . ASN A 1 247 ? 4.316 -11.758 -19.531 1 97.5 247 ASN A O 1
ATOM 1985 N N . ILE A 1 248 ? 3.307 -9.781 -19.25 1 97.12 248 ILE A N 1
ATOM 1986 C CA . ILE A 1 248 ? 2.033 -10.352 -18.844 1 97.12 248 ILE A CA 1
ATOM 1987 C C . ILE A 1 248 ? 1.029 -10.273 -19.984 1 97.12 248 ILE A C 1
ATOM 1989 O O . ILE A 1 248 ? 0.601 -9.18 -20.359 1 97.12 248 ILE A O 1
ATOM 1993 N N . ASP A 1 249 ? 0.646 -11.414 -20.484 1 96.25 249 ASP A N 1
ATOM 1994 C CA . ASP A 1 249 ? -0.335 -11.453 -21.562 1 96.25 249 ASP A CA 1
ATOM 1995 C C . ASP A 1 249 ? -1.715 -11.023 -21.078 1 96.25 249 ASP A C 1
ATOM 1997 O O . ASP A 1 249 ? -2.164 -11.469 -20.016 1 96.25 249 ASP A O 1
ATOM 2001 N N . LEU A 1 250 ? -2.426 -10.234 -21.875 1 96.62 250 LEU A N 1
ATOM 2002 C CA . LEU A 1 250 ? -3.734 -9.75 -21.453 1 96.62 250 LEU A CA 1
ATOM 2003 C C . LEU A 1 250 ? -4.73 -10.898 -21.328 1 96.62 250 LEU A C 1
ATOM 2005 O O . LEU A 1 250 ? -5.645 -10.844 -20.5 1 96.62 250 LEU A O 1
ATOM 2009 N N . ASN A 1 251 ? -4.57 -11.914 -22.172 1 94.62 251 ASN A N 1
ATOM 2010 C CA . ASN A 1 251 ? -5.457 -13.07 -22.047 1 94.62 251 ASN A CA 1
ATOM 2011 C C . ASN A 1 251 ? -5.34 -13.719 -20.672 1 94.62 251 ASN A C 1
ATOM 2013 O O . ASN A 1 251 ? -6.332 -14.188 -20.109 1 94.62 251 ASN A O 1
ATOM 2017 N N . CYS A 1 252 ? -4.133 -13.727 -20.125 1 95.88 252 CYS A N 1
ATOM 2018 C CA . CYS A 1 252 ? -3.916 -14.258 -18.781 1 95.88 252 CYS A CA 1
ATOM 2019 C C . CYS A 1 252 ? -4.445 -13.305 -17.719 1 95.88 252 CYS A C 1
ATOM 2021 O O . CYS A 1 252 ? -5.156 -13.719 -16.797 1 95.88 252 CYS A O 1
ATOM 2023 N N . LEU A 1 253 ? -4.172 -12.047 -17.875 1 97.25 253 LEU A N 1
ATOM 2024 C CA . LEU A 1 253 ? -4.57 -11.039 -16.906 1 97.25 253 LEU A CA 1
ATOM 2025 C C . LEU A 1 253 ? -6.09 -10.93 -16.828 1 97.25 253 LEU A C 1
ATOM 2027 O O . LEU A 1 253 ? -6.641 -10.742 -15.742 1 97.25 253 LEU A O 1
ATOM 2031 N N . TYR A 1 254 ? -6.754 -11.086 -17.938 1 97.06 254 TYR A N 1
ATOM 2032 C CA . TYR A 1 254 ? -8.195 -10.883 -18 1 97.06 254 TYR A CA 1
ATOM 2033 C C . TYR A 1 254 ? -8.938 -12.211 -18.047 1 97.06 254 TYR A C 1
ATOM 2035 O O . TYR A 1 254 ? -10.117 -12.266 -18.406 1 97.06 254 TYR A O 1
ATOM 2043 N N . HIS A 1 255 ? -8.227 -13.242 -17.766 1 95.94 255 HIS A N 1
ATOM 2044 C CA . HIS A 1 255 ? -8.883 -14.547 -17.75 1 95.94 255 HIS A CA 1
ATOM 2045 C C . HIS A 1 255 ? -10.133 -14.523 -16.891 1 95.94 255 HIS A C 1
ATOM 2047 O O . HIS A 1 255 ? -10.086 -14.086 -15.734 1 95.94 255 HIS A O 1
ATOM 2053 N N . GLU A 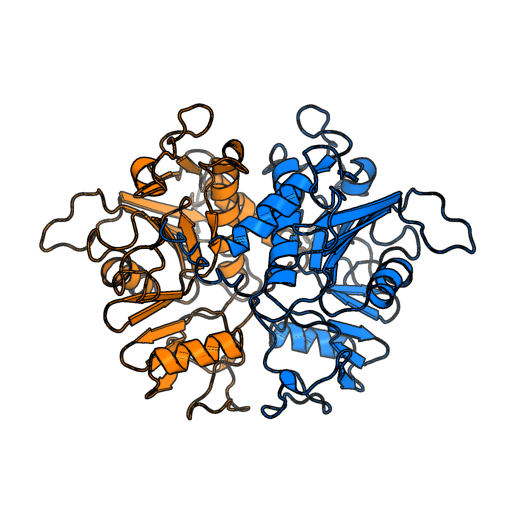1 256 ? -11.289 -14.883 -17.422 1 94.94 256 GLU A N 1
ATOM 2054 C CA . GLU A 1 256 ? -12.594 -15.047 -16.781 1 94.94 256 GLU A CA 1
ATOM 2055 C C . GLU A 1 256 ? -13.102 -13.711 -16.234 1 94.94 256 GLU A C 1
ATOM 2057 O O . GLU A 1 256 ? -13.773 -13.68 -15.203 1 94.94 256 GLU A O 1
ATOM 2062 N N . ALA A 1 257 ? -12.68 -12.633 -16.844 1 95.5 257 ALA A N 1
ATOM 2063 C CA . ALA A 1 257 ? -13.281 -11.344 -16.516 1 95.5 257 ALA A CA 1
ATOM 2064 C C . ALA A 1 257 ? -14.789 -11.383 -16.703 1 95.5 257 ALA A C 1
ATOM 2066 O O . ALA A 1 257 ? -15.32 -12.242 -17.406 1 95.5 257 ALA A O 1
ATOM 2067 N N . TYR A 1 258 ? -15.477 -10.453 -16 1 92.56 258 TYR A N 1
ATOM 2068 C CA . TYR A 1 258 ? -16.922 -10.375 -16.125 1 92.56 258 TYR A CA 1
ATOM 2069 C C . TYR A 1 258 ? -17.344 -10.438 -17.594 1 92.56 258 TYR A C 1
ATOM 2071 O O . TYR A 1 258 ? -16.703 -9.836 -18.453 1 92.56 258 TYR A O 1
ATOM 2079 N N . PRO A 1 259 ? -18.5 -11.148 -17.703 1 87.25 259 PRO A N 1
ATOM 2080 C CA . PRO A 1 259 ? -19.016 -11.156 -19.078 1 87.25 259 PRO A CA 1
ATOM 2081 C C . PRO A 1 259 ? -19.297 -9.758 -19.609 1 87.25 259 PRO A C 1
ATOM 2083 O O . PRO A 1 259 ? -19.891 -8.93 -18.922 1 87.25 259 PRO A O 1
ATOM 2086 N N . GLY A 1 260 ? -18.828 -9.453 -20.734 1 87.5 260 GLY A N 1
ATOM 2087 C CA . GLY A 1 260 ? -19.031 -8.141 -21.328 1 87.5 260 GLY A CA 1
ATOM 2088 C C . GLY A 1 260 ? -17.828 -7.23 -21.203 1 87.5 260 GLY A C 1
ATOM 2089 O O . GLY A 1 260 ? -17.766 -6.176 -21.844 1 87.5 260 GLY A O 1
ATOM 2090 N N . THR A 1 261 ? -16.953 -7.672 -20.297 1 92.19 261 THR A N 1
ATOM 2091 C CA . THR A 1 261 ? -15.734 -6.887 -20.203 1 92.19 261 THR A CA 1
ATOM 2092 C C . THR A 1 261 ? -14.953 -6.957 -21.516 1 92.19 261 THR A C 1
ATOM 2094 O O . THR A 1 261 ? -14.68 -8.047 -22.016 1 92.19 261 THR A O 1
ATOM 2097 N N . GLN A 1 262 ? -14.727 -5.809 -22.047 1 91 262 GLN A N 1
ATOM 2098 C CA . GLN A 1 262 ? -13.883 -5.762 -23.234 1 91 262 GLN A CA 1
ATOM 2099 C C . GLN A 1 262 ? -12.406 -5.652 -22.875 1 91 262 GLN A C 1
ATOM 2101 O O . GLN A 1 262 ? -12.016 -4.734 -22.141 1 91 262 GLN A O 1
ATOM 2106 N N . ILE A 1 263 ? -11.719 -6.605 -23.312 1 94.06 263 ILE A N 1
ATOM 2107 C CA . ILE A 1 263 ? -10.273 -6.492 -23.125 1 94.06 263 ILE A CA 1
ATOM 2108 C C . ILE A 1 263 ? -9.742 -5.309 -23.938 1 94.06 263 ILE A C 1
ATOM 2110 O O . ILE A 1 263 ? -9.922 -5.25 -25.156 1 94.06 263 ILE A O 1
ATOM 2114 N N . PRO A 1 264 ? -9.109 -4.469 -23.219 1 93.81 264 PRO A N 1
ATOM 2115 C CA . PRO A 1 264 ? -8.625 -3.281 -23.938 1 93.81 264 PRO A CA 1
ATOM 2116 C C . PRO A 1 264 ? -7.562 -3.607 -24.969 1 93.81 264 PRO A C 1
ATOM 2118 O O . PRO A 1 264 ? -6.863 -4.617 -24.859 1 93.81 264 PRO A O 1
ATOM 2121 N N . THR A 1 265 ? -7.457 -2.721 -25.984 1 91.88 265 THR A N 1
ATOM 2122 C CA . THR A 1 265 ? -6.445 -2.861 -27.031 1 91.88 265 THR A CA 1
ATOM 2123 C C . THR A 1 265 ? -5.461 -1.697 -26.984 1 91.88 265 THR A C 1
ATOM 2125 O O . THR A 1 265 ? -5.785 -0.622 -26.469 1 91.88 265 THR A O 1
ATOM 2128 N N . PRO A 1 266 ? -4.316 -2.025 -27.5 1 86.31 266 PRO A N 1
ATOM 2129 C CA . PRO A 1 266 ? -3.414 -0.878 -27.641 1 86.31 266 PRO A CA 1
ATOM 2130 C C . PRO A 1 266 ? -4.035 0.269 -28.422 1 86.31 266 PRO A C 1
ATOM 2132 O O . PRO A 1 266 ? -4.793 0.032 -29.375 1 86.31 266 PRO A O 1
ATOM 2135 N N . PRO A 1 267 ? -3.787 1.457 -27.969 1 87.12 267 PRO A N 1
ATOM 2136 C CA . PRO A 1 267 ? -2.762 1.901 -27.031 1 87.12 267 PRO A CA 1
ATOM 2137 C C . PRO A 1 267 ? -3.289 2.014 -25.594 1 87.12 267 PRO A C 1
ATOM 2139 O O . PRO A 1 267 ? -2.545 2.389 -24.688 1 87.12 267 PRO A O 1
ATOM 2142 N N . THR A 1 268 ? -4.539 1.706 -25.438 1 89.69 268 THR A N 1
ATOM 2143 C CA . THR A 1 268 ? -5.102 1.863 -24.094 1 89.69 268 THR A CA 1
ATOM 2144 C C . THR A 1 268 ? -4.34 1.008 -23.078 1 89.69 268 THR A C 1
ATOM 2146 O O . THR A 1 268 ? -3.896 1.509 -22.047 1 89.69 268 THR A O 1
ATOM 2149 N N . LEU A 1 269 ? -4.246 -0.227 -23.453 1 92.94 269 LEU A N 1
ATOM 2150 C CA . LEU A 1 269 ? -3.42 -1.151 -22.688 1 92.94 269 LEU A CA 1
ATOM 2151 C C . LEU A 1 269 ? -2.553 -2.002 -23.609 1 92.94 269 LEU A C 1
ATOM 2153 O O . LEU A 1 269 ? -3.062 -2.656 -24.516 1 92.94 269 LEU A O 1
ATOM 2157 N N . PRO A 1 270 ? -1.297 -1.924 -23.422 1 92.56 270 PRO A N 1
ATOM 2158 C CA . PRO A 1 270 ? -0.43 -2.75 -24.266 1 92.56 270 PRO A CA 1
ATOM 2159 C C . PRO A 1 270 ? -0.636 -4.246 -24.031 1 92.56 270 PRO A C 1
ATOM 2161 O O . PRO A 1 270 ? -1.005 -4.66 -22.922 1 92.56 270 PRO A O 1
ATOM 2164 N N . ASP A 1 271 ? -0.39 -5.027 -25.078 1 94.62 271 ASP A N 1
ATOM 2165 C CA . ASP A 1 271 ? -0.402 -6.484 -24.984 1 94.62 271 ASP A CA 1
ATOM 2166 C C . ASP A 1 271 ? 0.861 -7.082 -25.594 1 94.62 271 ASP A C 1
ATOM 2168 O O . ASP A 1 271 ? 1.035 -7.059 -26.828 1 94.62 271 ASP A O 1
ATOM 2172 N N . PRO A 1 272 ? 1.743 -7.637 -24.766 1 95.94 272 PRO A N 1
ATOM 2173 C CA . PRO A 1 272 ? 1.674 -7.82 -23.312 1 95.94 272 PRO A CA 1
ATOM 2174 C C . PRO A 1 272 ? 1.942 -6.531 -22.547 1 95.94 272 PRO A C 1
ATOM 2176 O O . PRO A 1 272 ? 2.496 -5.578 -23.094 1 95.94 272 PRO A O 1
ATOM 2179 N N . ILE A 1 273 ? 1.415 -6.531 -21.312 1 95.75 273 ILE A N 1
ATOM 2180 C CA . ILE A 1 273 ? 1.918 -5.539 -20.375 1 95.75 273 ILE A CA 1
ATOM 2181 C C . ILE A 1 273 ? 3.383 -5.828 -20.047 1 95.75 273 ILE A C 1
ATOM 2183 O O . ILE A 1 273 ? 3.729 -6.941 -19.656 1 95.75 273 ILE A O 1
ATOM 2187 N N . VAL A 1 274 ? 4.199 -4.824 -20.219 1 96.25 274 VAL A N 1
ATOM 2188 C CA . VAL A 1 274 ? 5.633 -5.012 -20.031 1 96.25 274 VAL A CA 1
ATOM 2189 C C . VAL A 1 274 ? 6.051 -4.445 -18.672 1 96.25 274 VAL A C 1
ATOM 2191 O O . VAL A 1 274 ? 5.859 -3.256 -18.406 1 96.25 274 VAL A O 1
ATOM 2194 N N . LEU A 1 275 ? 6.547 -5.293 -17.844 1 97.19 275 LEU A N 1
ATOM 2195 C CA . LEU A 1 275 ? 7.184 -4.871 -16.594 1 97.19 275 LEU A CA 1
ATOM 2196 C C . LEU A 1 275 ? 8.695 -4.773 -16.766 1 97.19 275 LEU A C 1
ATOM 2198 O O . LEU A 1 275 ? 9.375 -5.797 -16.875 1 97.19 275 LEU A O 1
ATOM 2202 N N . ASP A 1 276 ? 9.148 -3.551 -16.875 1 96.25 276 ASP A N 1
ATOM 2203 C CA . ASP A 1 276 ? 10.594 -3.322 -16.969 1 96.25 276 ASP A CA 1
ATOM 2204 C C . ASP A 1 276 ? 11.227 -3.285 -15.578 1 96.25 276 ASP A C 1
ATOM 2206 O O . ASP A 1 276 ? 10.977 -2.359 -14.805 1 96.25 276 ASP A O 1
ATOM 2210 N N . PHE A 1 277 ? 12.039 -4.191 -15.242 1 96.56 277 PHE A N 1
ATOM 2211 C CA . PHE A 1 277 ? 12.586 -4.32 -13.898 1 96.56 277 PHE A CA 1
ATOM 2212 C C . PHE A 1 277 ? 13.625 -3.234 -13.633 1 96.56 277 PHE A C 1
ATOM 2214 O O . PHE A 1 277 ? 14.078 -3.064 -12.492 1 96.56 277 PHE A O 1
ATOM 2221 N N . TYR A 1 278 ? 14.031 -2.516 -14.758 1 93.56 278 TYR A N 1
ATOM 2222 C CA . TYR A 1 278 ? 14.781 -1.286 -14.508 1 93.56 278 TYR A CA 1
ATOM 2223 C C . TYR A 1 278 ? 13.969 -0.32 -13.648 1 93.56 278 TYR A C 1
ATOM 2225 O O . TYR A 1 278 ? 14.516 0.319 -12.742 1 93.56 278 TYR A O 1
ATOM 2233 N N . GLN A 1 279 ? 12.656 -0.235 -14.008 1 93.62 279 GLN A N 1
ATOM 2234 C CA . GLN A 1 279 ? 11.773 0.631 -13.242 1 93.62 279 GLN A CA 1
ATOM 2235 C C . GLN A 1 279 ? 11.539 0.076 -11.836 1 93.62 279 GLN A C 1
ATOM 2237 O O . GLN A 1 279 ? 11.445 0.836 -10.867 1 93.62 279 GLN A O 1
ATOM 2242 N N . VAL A 1 280 ? 11.414 -1.237 -11.688 1 95 280 VAL A N 1
ATOM 2243 C CA . VAL A 1 280 ? 11.25 -1.876 -10.383 1 95 280 VAL A CA 1
ATOM 2244 C C . VAL A 1 280 ? 12.461 -1.584 -9.508 1 95 280 VAL A C 1
ATOM 2246 O O . VAL A 1 280 ? 12.32 -1.194 -8.344 1 95 280 VAL A O 1
ATOM 2249 N N . LEU A 1 281 ? 13.633 -1.711 -10.133 1 93.69 281 LEU A N 1
ATOM 2250 C CA . LEU A 1 281 ? 14.867 -1.455 -9.391 1 93.69 281 LEU A CA 1
ATOM 2251 C C . LEU A 1 281 ? 14.961 0.011 -8.984 1 93.69 281 LEU A C 1
ATOM 2253 O O . LEU A 1 281 ? 15.359 0.32 -7.855 1 93.69 281 LEU A O 1
ATOM 2257 N N . ASP A 1 282 ? 14.617 0.849 -9.906 1 90.44 282 ASP A N 1
ATOM 2258 C CA . ASP A 1 282 ? 14.648 2.275 -9.602 1 90.44 282 ASP A CA 1
ATOM 2259 C C . ASP A 1 282 ? 13.742 2.604 -8.414 1 90.44 282 ASP A C 1
ATOM 2261 O O . ASP A 1 282 ? 14.156 3.314 -7.496 1 90.44 282 ASP A O 1
ATOM 2265 N N . GLU A 1 283 ? 12.539 2.08 -8.477 1 89.75 283 GLU A N 1
ATOM 2266 C CA . GLU A 1 283 ? 11.609 2.283 -7.371 1 89.75 283 GLU A CA 1
ATOM 2267 C C . GLU A 1 283 ? 12.141 1.671 -6.078 1 89.75 283 GLU A C 1
ATOM 2269 O O . GLU A 1 283 ? 12 2.256 -5.004 1 89.75 283 GLU A O 1
ATOM 2274 N N . PHE A 1 284 ? 12.727 0.538 -6.141 1 90.75 284 PHE A N 1
ATOM 2275 C CA . PHE A 1 284 ? 13.281 -0.167 -4.992 1 90.75 284 PHE A CA 1
ATOM 2276 C C . PHE A 1 284 ? 14.391 0.653 -4.344 1 90.75 284 PHE A C 1
ATOM 2278 O O . PHE A 1 284 ? 14.391 0.847 -3.125 1 90.75 284 PHE A O 1
ATOM 2285 N N . LEU A 1 285 ? 15.242 1.174 -5.156 1 88.31 285 LEU A N 1
ATOM 2286 C CA . LEU A 1 285 ? 16.391 1.921 -4.656 1 88.31 285 LEU A CA 1
ATOM 2287 C C . LEU A 1 285 ? 15.961 3.273 -4.102 1 88.31 285 LEU A C 1
ATOM 2289 O O . LEU A 1 285 ? 16.578 3.795 -3.172 1 88.31 285 LEU A O 1
ATOM 2293 N N . CYS A 1 286 ? 14.938 3.787 -4.68 1 83.56 286 CYS A N 1
ATOM 2294 C CA . CYS A 1 286 ? 14.422 5.066 -4.207 1 83.56 286 CYS A CA 1
ATOM 2295 C C . CYS A 1 286 ? 14.031 4.992 -2.736 1 83.56 286 CYS A C 1
ATOM 2297 O O . CYS A 1 286 ? 14.211 5.961 -1.993 1 83.56 286 CYS A O 1
ATOM 2299 N N . ALA A 1 287 ? 13.57 3.875 -2.336 1 78.69 287 ALA A N 1
ATOM 2300 C CA . ALA A 1 287 ? 13.141 3.695 -0.952 1 78.69 287 ALA A CA 1
ATOM 2301 C C . ALA A 1 287 ? 14.328 3.756 0.003 1 78.69 287 ALA A C 1
ATOM 2303 O O . ALA A 1 287 ? 14.156 3.973 1.205 1 78.69 287 ALA A O 1
ATOM 2304 N N . TYR A 1 288 ? 15.492 3.541 -0.496 1 78.56 288 TYR A N 1
ATOM 2305 C CA . TYR A 1 288 ? 16.688 3.561 0.343 1 78.56 288 TYR A CA 1
ATOM 2306 C C . TYR A 1 288 ? 17.375 4.922 0.287 1 78.56 288 TYR A C 1
ATOM 2308 O O . TYR A 1 288 ? 18.312 5.18 1.036 1 78.56 288 TYR A O 1
ATOM 2316 N N . ARG A 1 289 ? 17 5.742 -0.65 1 72.94 289 ARG A N 1
ATOM 2317 C CA . ARG A 1 289 ? 17.578 7.07 -0.794 1 72.94 289 ARG A CA 1
ATOM 2318 C C . ARG A 1 289 ? 16.797 8.102 0.008 1 72.94 289 ARG A C 1
ATOM 2320 O O . ARG A 1 289 ? 17.25 9.234 0.187 1 72.94 289 ARG A O 1
ATOM 2327 N N . VAL A 1 290 ? 15.586 7.707 0.348 1 65.25 290 VAL A N 1
ATOM 2328 C CA . VAL A 1 290 ? 14.727 8.664 1.036 1 65.25 290 VAL A CA 1
ATOM 2329 C C . VAL A 1 290 ? 15.047 8.664 2.529 1 65.25 290 VAL A C 1
ATOM 2331 O O . VAL A 1 290 ? 15.359 7.621 3.107 1 65.25 290 VAL A O 1
ATOM 2334 N N . MET B 1 1 ? -40.688 -13.375 -8.703 1 18.5 1 MET B N 1
ATOM 2335 C CA . MET B 1 1 ? -39.625 -12.617 -9.352 1 18.5 1 MET B CA 1
ATOM 2336 C C . MET B 1 1 ? -38.438 -12.484 -8.438 1 18.5 1 MET B C 1
ATOM 2338 O O . MET B 1 1 ? -38.469 -11.773 -7.426 1 18.5 1 MET B O 1
ATOM 2342 N N . ALA B 1 2 ? -37.719 -13.594 -8.258 1 21.97 2 ALA B N 1
ATOM 2343 C CA . ALA B 1 2 ? -36.75 -13.93 -7.215 1 21.97 2 ALA B CA 1
ATOM 2344 C C . ALA B 1 2 ? -35.594 -12.93 -7.199 1 21.97 2 ALA B C 1
ATOM 2346 O O . ALA B 1 2 ? -35.094 -12.555 -8.25 1 21.97 2 ALA B O 1
ATOM 2347 N N . ASP B 1 3 ? -35.531 -12.078 -6.215 1 19.86 3 ASP B N 1
ATOM 2348 C CA . ASP B 1 3 ? -34.656 -10.977 -5.777 1 19.86 3 ASP B CA 1
ATOM 2349 C C . ASP B 1 3 ? -33.188 -11.383 -5.785 1 19.86 3 ASP B C 1
ATOM 2351 O O . ASP B 1 3 ? -32.812 -12.352 -5.129 1 19.86 3 ASP B O 1
ATOM 2355 N N . ALA B 1 4 ? -32.656 -11.406 -7.039 1 22.67 4 ALA B N 1
ATOM 2356 C CA . ALA B 1 4 ? -31.266 -11.688 -7.297 1 22.67 4 ALA B CA 1
ATOM 2357 C C . ALA B 1 4 ? -30.375 -11.086 -6.207 1 22.67 4 ALA B C 1
ATOM 2359 O O . ALA B 1 4 ? -30.297 -9.859 -6.066 1 22.67 4 ALA B O 1
ATOM 2360 N N . ASP B 1 5 ? -30.312 -11.766 -5.18 1 21.7 5 ASP B N 1
ATOM 2361 C CA . ASP B 1 5 ? -29.516 -11.477 -3.996 1 21.7 5 ASP B CA 1
ATOM 2362 C C . ASP B 1 5 ? -28.078 -11.125 -4.379 1 21.7 5 ASP B C 1
ATOM 2364 O O . ASP B 1 5 ? -27.375 -11.945 -4.965 1 21.7 5 ASP B O 1
ATOM 2368 N N . ALA B 1 6 ? -27.891 -9.883 -4.93 1 24.22 6 ALA B N 1
ATOM 2369 C CA . ALA B 1 6 ? -26.609 -9.219 -5.203 1 24.22 6 ALA B CA 1
ATOM 2370 C C . ALA B 1 6 ? -25.562 -9.633 -4.184 1 24.22 6 ALA B C 1
ATOM 2372 O O . ALA B 1 6 ? -25.641 -9.25 -3.014 1 24.22 6 ALA B O 1
ATOM 2373 N N . GLY B 1 7 ? -25.234 -10.828 -4.242 1 22.3 7 GLY B N 1
ATOM 2374 C CA . GLY B 1 7 ? -24.219 -11.453 -3.412 1 22.3 7 GLY B CA 1
ATOM 2375 C C . GLY B 1 7 ? -23.016 -10.555 -3.16 1 22.3 7 GLY B C 1
ATOM 2376 O O . GLY B 1 7 ? -22.438 -10 -4.098 1 22.3 7 GLY B O 1
ATOM 2377 N N . VAL B 1 8 ? -23.031 -9.859 -2.049 1 24.88 8 VAL B N 1
ATOM 2378 C CA . VAL B 1 8 ? -22 -9 -1.479 1 24.88 8 VAL B CA 1
ATOM 2379 C C . VAL B 1 8 ? -20.641 -9.688 -1.574 1 24.88 8 VAL B C 1
ATOM 2381 O O . VAL B 1 8 ? -20.5 -10.867 -1.222 1 24.88 8 VAL B O 1
ATOM 2384 N N . ALA B 1 9 ? -20 -9.445 -2.635 1 26.31 9 ALA B N 1
ATOM 2385 C CA . ALA B 1 9 ? -18.641 -9.906 -2.846 1 26.31 9 ALA B CA 1
ATOM 2386 C C . ALA B 1 9 ? -17.891 -10.023 -1.523 1 26.31 9 ALA B C 1
ATOM 2388 O O . ALA B 1 9 ? -18.094 -9.211 -0.615 1 26.31 9 ALA B O 1
ATOM 2389 N N . PRO B 1 10 ? -17.484 -11.086 -1.17 1 27.14 10 PRO B N 1
ATOM 2390 C CA . PRO B 1 10 ? -16.734 -11.258 0.076 1 27.14 10 PRO B CA 1
ATOM 2391 C C . PRO B 1 10 ? -15.656 -10.195 0.271 1 27.14 10 PRO B C 1
ATOM 2393 O O . PRO B 1 10 ? -15.164 -9.617 -0.704 1 27.14 10 PRO B O 1
ATOM 2396 N N . ASN B 1 11 ? -15.531 -9.586 1.534 1 27.27 11 ASN B N 1
ATOM 2397 C CA . ASN B 1 11 ? -14.836 -8.453 2.145 1 27.27 11 ASN B CA 1
ATOM 2398 C C . ASN B 1 11 ? -13.352 -8.445 1.777 1 27.27 11 ASN B C 1
ATOM 2400 O O . ASN B 1 11 ? -12.625 -9.391 2.1 1 27.27 11 ASN B O 1
ATOM 2404 N N . GLN B 1 12 ? -13.07 -8.172 0.669 1 27.03 12 GLN B N 1
ATOM 2405 C CA . GLN B 1 12 ? -11.688 -7.812 0.356 1 27.03 12 GLN B CA 1
ATOM 2406 C C . GLN B 1 12 ? -11.062 -7 1.485 1 27.03 12 GLN B C 1
ATOM 2408 O O . GLN B 1 12 ? -11.359 -5.812 1.639 1 27.03 12 GLN B O 1
ATOM 2413 N N . THR B 1 13 ? -11.062 -7.598 2.607 1 28.55 13 THR B N 1
ATOM 2414 C CA . THR B 1 13 ? -10.586 -6.914 3.807 1 28.55 13 THR B CA 1
ATOM 2415 C C . THR B 1 13 ? -9.227 -6.266 3.562 1 28.55 13 THR B C 1
ATOM 2417 O O . THR B 1 13 ? -8.281 -6.938 3.156 1 28.55 13 THR B O 1
ATOM 2420 N N . LEU B 1 14 ? -9.281 -5.082 3.012 1 27.78 14 LEU B N 1
ATOM 2421 C CA . LEU B 1 14 ? -8.062 -4.293 3.17 1 27.78 14 LEU B CA 1
ATOM 2422 C C . LEU B 1 14 ? -7.289 -4.73 4.406 1 27.78 14 LEU B C 1
ATOM 2424 O O . LEU B 1 14 ? -7.852 -4.82 5.5 1 27.78 14 LEU B O 1
ATOM 2428 N N . VAL B 1 15 ? -6.504 -5.629 4.215 1 28.56 15 VAL B N 1
ATOM 2429 C CA . VAL B 1 15 ? -5.734 -6.188 5.32 1 28.56 15 VAL B CA 1
ATOM 2430 C C . VAL B 1 15 ? -5.207 -5.062 6.207 1 28.56 15 VAL B C 1
ATOM 2432 O O . VAL B 1 15 ? -4.34 -4.289 5.793 1 28.56 15 VAL B O 1
ATOM 2435 N N . LEU B 1 16 ? -6.172 -4.367 6.883 1 28.84 16 LEU B N 1
ATOM 2436 C CA . LEU B 1 16 ? -5.938 -3.406 7.953 1 28.84 16 LEU B CA 1
ATOM 2437 C C . LEU B 1 16 ? -4.996 -3.982 9.008 1 28.84 16 LEU B C 1
ATOM 2439 O O . LEU B 1 16 ? -5.258 -5.055 9.555 1 28.84 16 LEU B O 1
ATOM 2443 N N . ASN B 1 17 ? -3.803 -3.877 8.781 1 31.19 17 ASN B N 1
ATOM 2444 C CA . ASN B 1 17 ? -2.803 -4.234 9.781 1 31.19 17 ASN B CA 1
ATOM 2445 C C . ASN B 1 17 ? -3.25 -3.838 11.188 1 31.19 17 ASN B C 1
ATOM 2447 O O . ASN B 1 17 ? -3.277 -2.652 11.523 1 31.19 17 ASN B O 1
ATOM 2451 N N . TYR B 1 18 ? -4.398 -4.32 11.633 1 30.61 18 TYR B N 1
ATOM 2452 C CA . TYR B 1 18 ? -4.934 -4.012 12.953 1 30.61 18 TYR B CA 1
ATOM 2453 C C . TYR B 1 18 ? -3.883 -4.238 14.031 1 30.61 18 TYR B C 1
ATOM 2455 O O . TYR B 1 18 ? -3.141 -5.223 13.992 1 30.61 18 TYR B O 1
ATOM 2463 N N . TYR B 1 19 ? -3.496 -3.1 14.633 1 34.22 19 TYR B N 1
ATOM 2464 C CA . TYR B 1 19 ? -2.699 -2.838 15.82 1 34.22 19 TYR B CA 1
ATOM 2465 C C . TYR B 1 19 ? -3.213 -3.643 17.016 1 34.22 19 TYR B C 1
ATOM 2467 O O . TYR B 1 19 ? -3.975 -3.131 17.828 1 34.22 19 TYR B O 1
ATOM 2475 N N . ARG B 1 20 ? -3.82 -4.641 16.719 1 33.59 20 ARG B N 1
ATOM 2476 C CA . ARG B 1 20 ? -4.473 -5.215 17.891 1 33.59 20 ARG B CA 1
ATOM 2477 C C . ARG B 1 20 ? -3.531 -5.234 19.094 1 33.59 20 ARG B C 1
ATOM 2479 O O . ARG B 1 20 ? -3.979 -5.262 20.234 1 33.59 20 ARG B O 1
ATOM 2486 N N . ASN B 1 21 ? -2.443 -5.859 18.906 1 35 21 ASN B N 1
ATOM 2487 C CA . ASN B 1 21 ? -1.877 -5.98 20.25 1 35 21 ASN B CA 1
ATOM 2488 C C . ASN B 1 21 ? -1.394 -4.633 20.781 1 35 21 ASN B C 1
ATOM 2490 O O . ASN B 1 21 ? -0.263 -4.227 20.516 1 35 21 ASN B O 1
ATOM 2494 N N . LEU B 1 22 ? -2.133 -3.58 20.594 1 38.47 22 LEU B N 1
ATOM 2495 C CA . LEU B 1 22 ? -1.807 -2.4 21.391 1 38.47 22 LEU B CA 1
ATOM 2496 C C . LEU B 1 22 ? -1.208 -2.799 22.734 1 38.47 22 LEU B C 1
ATOM 2498 O O . LEU B 1 22 ? -1.614 -3.801 23.328 1 38.47 22 LEU B O 1
ATOM 2502 N N . TRP B 1 23 ? -0.097 -2.254 22.938 1 42.16 23 TRP B N 1
ATOM 2503 C CA . TRP B 1 23 ? 0.836 -2.271 24.062 1 42.16 23 TRP B CA 1
ATOM 2504 C C . TRP B 1 23 ? 0.144 -1.845 25.344 1 42.16 23 TRP B C 1
ATOM 2506 O O . TRP B 1 23 ? -0.353 -0.721 25.453 1 42.16 23 TRP B O 1
ATOM 2516 N N . TRP B 1 24 ? -0.484 -2.682 26.047 1 36.81 24 TRP B N 1
ATOM 2517 C CA . TRP B 1 24 ? -1.234 -2.59 27.297 1 36.81 24 TRP B CA 1
ATOM 2518 C C . TRP B 1 24 ? -0.468 -1.776 28.328 1 36.81 24 TRP B C 1
ATOM 2520 O O . TRP B 1 24 ? 0.74 -1.566 28.203 1 36.81 24 TRP B O 1
ATOM 2530 N N . LYS B 1 25 ? -1.022 -1.76 29.531 1 37.84 25 LYS B N 1
ATOM 2531 C CA . LYS B 1 25 ? -0.82 -0.857 30.656 1 37.84 25 LYS B CA 1
ATOM 2532 C C . LYS B 1 25 ? 0.665 -0.688 30.969 1 37.84 25 LYS B C 1
ATOM 2534 O O . LYS B 1 25 ? 1.157 0.436 31.078 1 37.84 25 LYS B O 1
ATOM 2539 N N . SER B 1 26 ? 1.188 -1.497 31.641 1 40.03 26 SER B N 1
ATOM 2540 C CA . SER B 1 26 ? 2.492 -1.324 32.25 1 40.03 26 SER B CA 1
ATOM 2541 C C . SER B 1 26 ? 3.621 -1.541 31.266 1 40.03 26 SER B C 1
ATOM 2543 O O . SER B 1 26 ? 4.762 -1.811 31.656 1 40.03 26 SER B O 1
ATOM 2545 N N . GLY B 1 27 ? 3.354 -1.064 30.062 1 39.78 27 GLY B N 1
ATOM 2546 C CA . GLY B 1 27 ? 4.383 -1.289 29.062 1 39.78 27 GLY B CA 1
ATOM 2547 C C . GLY B 1 27 ? 4.426 -2.721 28.562 1 39.78 27 GLY B C 1
ATOM 2548 O O . GLY B 1 27 ? 5.312 -3.088 27.781 1 39.78 27 GLY B O 1
ATOM 2549 N N . GLU B 1 28 ? 3.838 -3.529 29.344 1 38.75 28 GLU B N 1
ATOM 2550 C CA . GLU B 1 28 ? 3.852 -4.965 29.078 1 38.75 28 GLU B CA 1
ATOM 2551 C C . GLU B 1 28 ? 2.625 -5.387 28.281 1 38.75 28 GLU B C 1
ATOM 2553 O O . GLU B 1 28 ? 1.557 -4.785 28.406 1 38.75 28 GLU B O 1
ATOM 2558 N N . PHE B 1 29 ? 2.848 -6.043 27.203 1 38.78 29 PHE B N 1
ATOM 2559 C CA . PHE B 1 29 ? 1.785 -6.676 26.438 1 38.78 29 PHE B CA 1
ATOM 2560 C C . PHE B 1 29 ? 0.815 -7.414 27.344 1 38.78 29 PHE B C 1
ATOM 2562 O O . PHE B 1 29 ? 1.236 -8.148 28.25 1 38.78 29 PHE B O 1
ATOM 2569 N N . SER B 1 30 ? -0.267 -6.801 27.688 1 43.22 30 SER B N 1
ATOM 2570 C CA . SER B 1 30 ? -1.266 -7.504 28.484 1 43.22 30 SER B CA 1
ATOM 2571 C C . SER B 1 30 ? -2.172 -8.359 27.609 1 43.22 30 SER B C 1
ATOM 2573 O O . SER B 1 30 ? -2.742 -7.871 26.641 1 43.22 30 SER B O 1
ATOM 2575 N N . SER B 1 31 ? -2.057 -9.609 27.797 1 38.94 31 SER B N 1
ATOM 2576 C CA . SER B 1 31 ? -2.859 -10.641 27.156 1 38.94 31 SER B CA 1
ATOM 2577 C C . SER B 1 31 ? -4.352 -10.359 27.312 1 38.94 31 SER B C 1
ATOM 2579 O O . SER B 1 31 ? -5.176 -10.938 26.594 1 38.94 31 SER B O 1
ATOM 2581 N N . LYS B 1 32 ? -4.656 -9.641 28.219 1 42.72 32 LYS B N 1
ATOM 2582 C CA . LYS B 1 32 ? -6.059 -9.453 28.578 1 42.72 32 LYS B CA 1
ATOM 2583 C C . LYS B 1 32 ? -6.648 -8.234 27.875 1 42.72 32 LYS B C 1
ATOM 2585 O O . LYS B 1 32 ? -7.848 -7.969 27.984 1 42.72 32 LYS B O 1
ATOM 2590 N N . ALA B 1 33 ? -5.758 -7.594 27.203 1 45.06 33 ALA B N 1
ATOM 2591 C CA . ALA B 1 33 ? -6.309 -6.355 26.656 1 45.06 33 ALA B CA 1
ATOM 2592 C C . ALA B 1 33 ? -7.109 -6.633 25.391 1 45.06 33 ALA B C 1
ATOM 2594 O O . ALA B 1 33 ? -6.637 -7.328 24.484 1 45.06 33 ALA B O 1
ATOM 2595 N N . LYS B 1 34 ? -8.383 -6.664 25.531 1 48.31 34 LYS B N 1
ATOM 2596 C CA . LYS B 1 34 ? -9.328 -6.824 24.422 1 48.31 34 LYS B CA 1
ATOM 2597 C C . LYS B 1 34 ? -9.633 -5.484 23.766 1 48.31 34 LYS B C 1
ATOM 2599 O O . LYS B 1 34 ? -10.109 -4.555 24.406 1 48.31 34 LYS B O 1
ATOM 2604 N N . TRP B 1 35 ? -9.188 -5.352 22.531 1 51.56 35 TRP B N 1
ATOM 2605 C CA . TRP B 1 35 ? -9.43 -4.113 21.797 1 51.56 35 TRP B CA 1
ATOM 2606 C C . TRP B 1 35 ? -10.914 -3.748 21.828 1 51.56 35 TRP B C 1
ATOM 2608 O O . TRP B 1 35 ? -11.266 -2.566 21.828 1 51.56 35 TRP B O 1
ATOM 2618 N N . GLU B 1 36 ? -11.594 -4.836 21.75 1 51.12 36 GLU B N 1
ATOM 2619 C CA . GLU B 1 36 ? -13.031 -4.625 21.641 1 51.12 36 GLU B CA 1
ATOM 2620 C C . GLU B 1 36 ? -13.57 -3.893 22.875 1 51.12 36 GLU B C 1
ATOM 2622 O O . GLU B 1 36 ? -14.664 -3.316 22.828 1 51.12 36 GLU B O 1
ATOM 2627 N N . GLU B 1 37 ? -12.68 -3.891 23.828 1 55.03 37 GLU B N 1
ATOM 2628 C CA . GLU B 1 37 ? -13.227 -3.359 25.062 1 55.03 37 GLU B CA 1
ATOM 2629 C C . GLU B 1 37 ? -12.703 -1.954 25.344 1 55.03 37 GLU B C 1
ATOM 2631 O O . GLU B 1 37 ? -13.078 -1.334 26.344 1 55.03 37 GLU B O 1
ATOM 2636 N N . VAL B 1 38 ? -11.938 -1.526 24.344 1 58.38 38 VAL B N 1
ATOM 2637 C CA . VAL B 1 38 ? -11.336 -0.243 24.688 1 58.38 38 VAL B CA 1
ATOM 2638 C C . VAL B 1 38 ? -12.078 0.885 23.969 1 58.38 38 VAL B C 1
ATOM 2640 O O . VAL B 1 38 ? -12.531 0.715 22.828 1 58.38 38 VAL B O 1
ATOM 2643 N N . THR B 1 39 ? -12.398 1.891 24.797 1 66.81 39 THR B N 1
ATOM 2644 C CA . THR B 1 39 ? -12.938 3.121 24.25 1 66.81 39 THR B CA 1
ATOM 2645 C C . THR B 1 39 ? -11.82 4.031 23.75 1 66.81 39 THR B C 1
ATOM 2647 O O . THR B 1 39 ? -10.836 4.25 24.453 1 66.81 39 THR B O 1
ATOM 2650 N N . LEU B 1 40 ? -11.945 4.469 22.562 1 73.44 40 LEU B N 1
ATOM 2651 C CA . LEU B 1 40 ? -10.922 5.328 21.969 1 73.44 40 LEU B CA 1
ATOM 2652 C C . LEU B 1 40 ? -11.258 6.801 22.188 1 73.44 40 LEU B C 1
ATOM 2654 O O . LEU B 1 40 ? -12.438 7.172 22.234 1 73.44 40 LEU B O 1
ATOM 2658 N N . PRO B 1 41 ? -10.281 7.621 22.531 1 75.19 41 PRO B N 1
ATOM 2659 C CA . PRO B 1 41 ? -8.852 7.328 22.547 1 75.19 41 PRO B CA 1
ATOM 2660 C C . PRO B 1 41 ? -8.414 6.57 23.797 1 75.19 41 PRO B C 1
ATOM 2662 O O . PRO B 1 41 ? -9.008 6.734 24.859 1 75.19 41 PRO B O 1
ATOM 2665 N N . TYR B 1 42 ? -7.41 5.777 23.641 1 74.56 42 TYR B N 1
ATOM 2666 C CA . TYR B 1 42 ? -6.902 4.918 24.703 1 74.56 42 TYR B CA 1
ATOM 2667 C C . TYR B 1 42 ? -5.41 5.141 24.922 1 74.56 42 TYR B C 1
ATOM 2669 O O . TYR B 1 42 ? -4.637 5.176 23.953 1 74.56 42 TYR B O 1
ATOM 2677 N N . VAL B 1 43 ? -5.078 5.387 26.188 1 77.12 43 VAL B N 1
ATOM 2678 C CA . VAL B 1 43 ? -3.664 5.516 26.516 1 77.12 43 VAL B CA 1
ATOM 2679 C C . VAL B 1 43 ? -3.02 4.133 26.578 1 77.12 43 VAL B C 1
ATOM 2681 O O . VAL B 1 43 ? -3.32 3.34 27.469 1 77.12 43 VAL B O 1
ATOM 2684 N N . LEU B 1 44 ? -2.189 3.891 25.688 1 73.38 44 LEU B N 1
ATOM 2685 C CA . LEU B 1 44 ? -1.543 2.586 25.578 1 73.38 44 LEU B CA 1
ATOM 2686 C C . LEU B 1 44 ? -0.434 2.451 26.625 1 73.38 44 LEU B C 1
ATOM 2688 O O . LEU B 1 44 ? -0.308 1.41 27.266 1 73.38 44 LEU B O 1
ATOM 2692 N N . VAL B 1 45 ? 0.4 3.428 26.688 1 71.69 45 VAL B N 1
ATOM 2693 C CA . VAL B 1 45 ? 1.521 3.434 27.625 1 71.69 45 VAL B CA 1
ATOM 2694 C C . VAL B 1 45 ? 1.724 4.844 28.172 1 71.69 45 VAL B C 1
ATOM 2696 O O . VAL B 1 45 ? 1.567 5.828 27.453 1 71.69 45 VAL B O 1
ATOM 2699 N N . ASP B 1 46 ? 2.023 4.805 29.484 1 77.44 46 ASP B N 1
ATOM 2700 C CA . ASP B 1 46 ? 2.359 6.062 30.141 1 77.44 46 ASP B CA 1
ATOM 2701 C C . ASP B 1 46 ? 3.834 6.098 30.531 1 77.44 46 ASP B C 1
ATOM 2703 O O . ASP B 1 46 ? 4.484 5.055 30.625 1 77.44 46 ASP B O 1
ATOM 2707 N N . ASN B 1 47 ? 4.402 7.289 30.625 1 80.06 47 ASN B N 1
ATOM 2708 C CA . ASN B 1 47 ? 5.77 7.543 31.062 1 80.06 47 ASN B CA 1
ATOM 2709 C C . ASN B 1 47 ? 6.793 6.91 30.125 1 80.06 47 ASN B C 1
ATOM 2711 O O . ASN B 1 47 ? 7.703 6.211 30.578 1 80.06 47 ASN B O 1
ATOM 2715 N N . VAL B 1 48 ? 6.527 7.043 28.906 1 79.75 48 VAL B N 1
ATOM 2716 C CA . VAL B 1 48 ? 7.449 6.559 27.875 1 79.75 48 VAL B CA 1
ATOM 2717 C C . VAL B 1 48 ? 7.988 7.734 27.078 1 79.75 48 VAL B C 1
ATOM 2719 O O . VAL B 1 48 ? 7.219 8.57 26.594 1 79.75 48 VAL B O 1
ATOM 2722 N N . SER B 1 49 ? 9.328 7.793 27.078 1 82 49 SER B N 1
ATOM 2723 C CA . SER B 1 49 ? 9.93 8.852 26.266 1 82 49 SER B CA 1
ATOM 2724 C C . SER B 1 49 ? 9.719 8.594 24.781 1 82 49 SER B C 1
ATOM 2726 O O . SER B 1 49 ? 9.422 7.469 24.375 1 82 49 SER B O 1
ATOM 2728 N N . LEU B 1 50 ? 9.875 9.656 24.016 1 79.81 50 LEU B N 1
ATOM 2729 C CA . LEU B 1 50 ? 9.742 9.523 22.562 1 79.81 50 LEU B CA 1
ATOM 2730 C C . LEU B 1 50 ? 10.75 8.523 22.016 1 79.81 50 LEU B C 1
ATOM 2732 O O . LEU B 1 50 ? 10.414 7.707 21.156 1 79.81 50 LEU B O 1
ATOM 2736 N N . ARG B 1 51 ? 11.898 8.68 22.484 1 77.12 51 ARG B N 1
ATOM 2737 C CA . ARG B 1 51 ? 12.961 7.793 22.031 1 77.12 51 ARG B CA 1
ATOM 2738 C C . ARG B 1 51 ? 12.633 6.336 22.328 1 77.12 51 ARG B C 1
ATOM 2740 O O . ARG B 1 51 ? 12.812 5.465 21.469 1 77.12 51 ARG B O 1
ATOM 2747 N N . GLU B 1 52 ? 12.195 6.102 23.469 1 73.38 52 GLU B N 1
ATOM 2748 C CA . GLU B 1 52 ? 11.82 4.742 23.844 1 73.38 52 GLU B CA 1
ATOM 2749 C C . GLU B 1 52 ? 10.672 4.23 22.984 1 73.38 52 GLU B C 1
ATOM 2751 O O . GLU B 1 52 ? 10.672 3.072 22.562 1 73.38 52 GLU B O 1
ATOM 2756 N N . TYR B 1 53 ? 9.742 5.059 22.812 1 72.69 53 TYR B N 1
ATOM 2757 C CA . TYR B 1 53 ? 8.609 4.723 21.953 1 72.69 53 TYR B CA 1
ATOM 2758 C C . TYR B 1 53 ? 9.07 4.344 20.547 1 72.69 53 TYR B C 1
ATOM 2760 O O . TYR B 1 53 ? 8.641 3.326 20 1 72.69 53 TYR B O 1
ATOM 2768 N N . GLU B 1 54 ? 9.906 5.117 19.969 1 73.44 54 GLU B N 1
ATOM 2769 C CA . GLU B 1 54 ? 10.391 4.887 18.625 1 73.44 54 GLU B CA 1
ATOM 2770 C C . GLU B 1 54 ? 11.188 3.584 18.531 1 73.44 54 GLU B C 1
ATOM 2772 O O . GLU B 1 54 ? 11.016 2.809 17.594 1 73.44 54 GLU B O 1
ATOM 2777 N N . LEU B 1 55 ? 12.016 3.42 19.469 1 67.81 55 LEU B N 1
ATOM 2778 C CA . LEU B 1 55 ? 12.82 2.205 19.516 1 67.81 55 LEU B CA 1
ATOM 2779 C C . LEU B 1 55 ? 11.93 0.966 19.562 1 67.81 55 LEU B C 1
ATOM 2781 O O . LEU B 1 55 ? 12.188 -0.015 18.859 1 67.81 55 LEU B O 1
ATOM 2785 N N . ARG B 1 56 ? 10.938 1.142 20.312 1 64.19 56 ARG B N 1
ATOM 2786 C CA . ARG B 1 56 ? 10.039 0.007 20.469 1 64.19 56 ARG B CA 1
ATOM 2787 C C . ARG B 1 56 ? 9.203 -0.203 19.203 1 64.19 56 ARG B C 1
ATOM 2789 O O . ARG B 1 56 ? 8.992 -1.341 18.781 1 64.19 56 ARG B O 1
ATOM 2796 N N . THR B 1 57 ? 8.75 0.889 18.719 1 65.44 57 THR B N 1
ATOM 2797 C CA . THR B 1 57 ? 7.965 0.826 17.5 1 65.44 57 THR B CA 1
ATOM 2798 C C . THR B 1 57 ? 8.781 0.223 16.359 1 65.44 57 THR B C 1
ATOM 2800 O O . THR B 1 57 ? 8.273 -0.594 15.586 1 65.44 57 THR B O 1
ATOM 2803 N N . ASP B 1 58 ? 10.023 0.687 16.234 1 62.44 58 ASP B N 1
ATOM 2804 C CA . ASP B 1 58 ? 10.906 0.171 15.195 1 62.44 58 ASP B CA 1
ATOM 2805 C C . ASP B 1 58 ? 11.211 -1.309 15.422 1 62.44 58 ASP B C 1
ATOM 2807 O O . ASP B 1 58 ? 11.219 -2.094 14.469 1 62.44 58 ASP B O 1
ATOM 2811 N N . LYS B 1 59 ? 11.445 -1.49 16.688 1 56.12 59 LYS B N 1
ATOM 2812 C CA . LYS B 1 59 ? 11.805 -2.859 17.047 1 56.12 59 LYS B CA 1
ATOM 2813 C C . LYS B 1 59 ? 10.656 -3.822 16.75 1 56.12 59 LYS B C 1
ATOM 2815 O O . LYS B 1 59 ? 10.883 -4.938 16.281 1 56.12 59 LYS B O 1
ATOM 2820 N N . PHE B 1 60 ? 9.477 -3.225 17 1 53.25 60 PHE B N 1
ATOM 2821 C CA . PHE B 1 60 ? 8.336 -4.125 16.906 1 53.25 60 PHE B CA 1
ATOM 2822 C C . PHE B 1 60 ? 7.535 -3.867 15.641 1 53.25 60 PHE B C 1
ATOM 2824 O O . PHE B 1 60 ? 6.562 -4.566 15.359 1 53.25 60 PHE B O 1
ATOM 2831 N N . ASN B 1 61 ? 8.031 -2.967 14.836 1 50.75 61 ASN B N 1
ATOM 2832 C CA . ASN B 1 61 ? 7.383 -2.596 13.578 1 50.75 61 ASN B CA 1
ATOM 2833 C C . ASN B 1 61 ? 5.883 -2.389 13.758 1 50.75 61 ASN B C 1
ATOM 2835 O O . ASN B 1 61 ? 5.078 -2.951 13.008 1 50.75 61 ASN B O 1
ATOM 2839 N N . ILE B 1 62 ? 5.582 -1.773 14.828 1 53.47 62 ILE B N 1
ATOM 2840 C CA . ILE B 1 62 ? 4.191 -1.458 15.148 1 53.47 62 ILE B CA 1
ATOM 2841 C C . ILE B 1 62 ? 3.785 -0.164 14.445 1 53.47 62 ILE B C 1
ATOM 2843 O O . ILE B 1 62 ? 4.48 0.85 14.547 1 53.47 62 ILE B O 1
ATOM 2847 N N . ARG B 1 63 ? 3.016 -0.3 13.375 1 53.31 63 ARG B N 1
ATOM 2848 C CA . ARG B 1 63 ? 2.457 0.873 12.711 1 53.31 63 ARG B CA 1
ATOM 2849 C C . ARG B 1 63 ? 0.958 0.986 12.977 1 53.31 63 ARG B C 1
ATOM 2851 O O . ARG B 1 63 ? 0.282 -0.022 13.188 1 53.31 63 ARG B O 1
ATOM 2858 N N . GLY B 1 64 ? 0.737 2.166 13.227 1 57.88 64 GLY B N 1
ATOM 2859 C CA . GLY B 1 64 ? -0.693 2.242 13.477 1 57.88 64 GLY B CA 1
ATOM 2860 C C . GLY B 1 64 ? -1.172 3.65 13.773 1 57.88 64 GLY B C 1
ATOM 2861 O O . GLY B 1 64 ? -0.454 4.621 13.531 1 57.88 64 GLY B O 1
ATOM 2862 N N . VAL B 1 65 ? -2.414 3.738 14.164 1 63.47 65 VAL B N 1
ATOM 2863 C CA . VAL B 1 65 ? -3.248 4.898 14.469 1 63.47 65 VAL B CA 1
ATOM 2864 C C . VAL B 1 65 ? -3.002 5.352 15.906 1 63.47 65 VAL B C 1
ATOM 2866 O O . VAL B 1 65 ? -3.938 5.434 16.703 1 63.47 65 VAL B O 1
ATOM 2869 N N . TRP B 1 66 ? -1.67 5.781 16.203 1 72.88 66 TRP B N 1
ATOM 2870 C CA . TRP B 1 66 ? -1.335 6.238 17.547 1 72.88 66 TRP B CA 1
ATOM 2871 C C . TRP B 1 66 ? -0.542 7.539 17.484 1 72.88 66 TRP B C 1
ATOM 2873 O O . TRP B 1 66 ? -0.036 7.926 16.438 1 72.88 66 TRP B O 1
ATOM 2883 N N . GLU B 1 67 ? -0.572 8.164 18.609 1 83.31 67 GLU B N 1
ATOM 2884 C CA . GLU B 1 67 ? 0.204 9.391 18.797 1 83.31 67 GLU B CA 1
ATOM 2885 C C . GLU B 1 67 ? 0.955 9.359 20.125 1 83.31 67 GLU B C 1
ATOM 2887 O O . GLU B 1 67 ? 0.532 8.695 21.062 1 83.31 67 GLU B O 1
ATOM 2892 N N . TRP B 1 68 ? 2.098 9.93 20.078 1 84.06 68 TRP B N 1
ATOM 2893 C CA . TRP B 1 68 ? 2.871 10.156 21.297 1 84.06 68 TRP B CA 1
ATOM 2894 C C . TRP B 1 68 ? 2.795 11.617 21.719 1 84.06 68 TRP B C 1
ATOM 2896 O O . TRP B 1 68 ? 3.021 12.523 20.906 1 84.06 68 TRP B O 1
ATOM 2906 N N . LYS B 1 69 ? 2.354 11.844 22.906 1 86.31 69 LYS B N 1
ATOM 2907 C CA . LYS B 1 69 ? 2.293 13.188 23.484 1 86.31 69 LYS B CA 1
ATOM 2908 C C . LYS B 1 69 ? 2.479 13.148 25 1 86.31 69 LYS B C 1
ATOM 2910 O O . LYS B 1 69 ? 1.889 12.305 25.672 1 86.31 69 LYS B O 1
ATOM 2915 N N . ASN B 1 70 ? 3.344 14.062 25.453 1 85.06 70 ASN B N 1
ATOM 2916 C CA . ASN B 1 70 ? 3.559 14.203 26.891 1 85.06 70 ASN B CA 1
ATOM 2917 C C . ASN B 1 70 ? 3.906 12.867 27.547 1 85.06 70 ASN B C 1
ATOM 2919 O O . ASN B 1 70 ? 3.279 12.469 28.531 1 85.06 70 ASN B O 1
ATOM 2923 N N . ASN B 1 71 ? 4.734 12.141 26.891 1 84.19 71 ASN B N 1
ATOM 2924 C CA . ASN B 1 71 ? 5.289 10.883 27.391 1 84.19 71 ASN B CA 1
ATOM 2925 C C . ASN B 1 71 ? 4.23 9.789 27.438 1 84.19 71 ASN B C 1
ATOM 2927 O O . ASN B 1 71 ? 4.344 8.844 28.219 1 84.19 71 ASN B O 1
ATOM 2931 N N . LYS B 1 72 ? 3.193 10.07 26.672 1 83.25 72 LYS B N 1
ATOM 2932 C CA . LYS B 1 72 ? 2.135 9.07 26.562 1 83.25 72 LYS B CA 1
ATOM 2933 C C . LYS B 1 72 ? 1.939 8.625 25.109 1 83.25 72 LYS B C 1
ATOM 2935 O O . LYS B 1 72 ? 2.037 9.438 24.188 1 83.25 72 LYS B O 1
ATOM 2940 N N . VAL B 1 73 ? 1.659 7.32 24.984 1 80.44 73 VAL B N 1
ATOM 2941 C CA . VAL B 1 73 ? 1.249 6.797 23.688 1 80.44 73 VAL B CA 1
ATOM 2942 C C . VAL B 1 73 ? -0.26 6.562 23.688 1 80.44 73 VAL B C 1
ATOM 2944 O O . VAL B 1 73 ? -0.783 5.82 24.516 1 80.44 73 VAL B O 1
ATOM 2947 N N . MET B 1 74 ? -0.907 7.301 22.781 1 81.38 74 MET B N 1
ATOM 2948 C CA . MET B 1 74 ? -2.363 7.219 22.703 1 81.38 74 MET B CA 1
ATOM 2949 C C . MET B 1 74 ? -2.791 6.586 21.375 1 81.38 74 MET B C 1
ATOM 2951 O O . MET B 1 74 ? -2.232 6.895 20.328 1 81.38 74 MET B O 1
ATOM 2955 N N . ILE B 1 75 ? -3.703 5.656 21.484 1 77.81 75 ILE B N 1
ATOM 2956 C CA . ILE B 1 75 ? -4.371 5.117 20.312 1 77.81 75 ILE B CA 1
ATOM 2957 C C . ILE B 1 75 ? -5.703 5.836 20.094 1 77.81 75 ILE B C 1
ATOM 2959 O O . ILE B 1 75 ? -6.531 5.898 21 1 77.81 75 ILE B O 1
ATOM 2963 N N . TYR B 1 76 ? -5.875 6.402 18.969 1 81.25 76 TYR B N 1
ATOM 2964 C CA . TYR B 1 76 ? -7.098 7.164 18.75 1 81.25 76 TYR B CA 1
ATOM 2965 C C . TYR B 1 76 ? -7.969 6.5 17.688 1 81.25 76 TYR B C 1
ATOM 2967 O O . TYR B 1 76 ? -9.133 6.875 17.5 1 81.25 76 TYR B O 1
ATOM 2975 N N . GLU B 1 77 ? -7.453 5.613 17.016 1 78.25 77 GLU B N 1
ATOM 2976 C CA . GLU B 1 77 ? -8.188 4.879 15.984 1 78.25 77 GLU B CA 1
ATOM 2977 C C . GLU B 1 77 ? -7.566 3.504 15.742 1 78.25 77 GLU B C 1
ATOM 2979 O O . GLU B 1 77 ? -6.383 3.293 16.016 1 78.25 77 GLU B O 1
ATOM 2984 N N . LEU B 1 78 ? -8.414 2.592 15.375 1 70.12 78 LEU B N 1
ATOM 2985 C CA . LEU B 1 78 ? -7.934 1.281 14.945 1 70.12 78 LEU B CA 1
ATOM 2986 C C . LEU B 1 78 ? -8.109 1.103 13.438 1 70.12 78 LEU B C 1
ATOM 2988 O O . LEU B 1 78 ? -9.062 1.615 12.859 1 70.12 78 LEU B O 1
ATOM 2992 N N . PRO B 1 79 ? -7.109 0.406 12.891 1 70.5 79 PRO B N 1
ATOM 2993 C CA . PRO B 1 79 ? -7.285 0.129 11.461 1 70.5 79 PRO B CA 1
ATOM 2994 C C . PRO B 1 79 ? -8.586 -0.608 11.156 1 70.5 79 PRO B C 1
ATOM 2996 O O . PRO B 1 79 ? -9 -1.485 11.922 1 70.5 79 PRO B O 1
ATOM 2999 N N . SER B 1 80 ? -9.297 -0.12 10.203 1 75.44 80 SER B N 1
ATOM 3000 C CA . SER B 1 80 ? -10.547 -0.703 9.727 1 75.44 80 SER B CA 1
ATOM 3001 C C . SER B 1 80 ? -10.617 -0.671 8.203 1 75.44 80 SER B C 1
ATOM 3003 O O . SER B 1 80 ? -9.867 0.067 7.555 1 75.44 80 SER B O 1
ATOM 3005 N N . LYS B 1 81 ? -11.492 -1.561 7.684 1 80.75 81 LYS B N 1
ATOM 3006 C CA . LYS B 1 81 ? -11.602 -1.646 6.23 1 80.75 81 LYS B CA 1
ATOM 3007 C C . LYS B 1 81 ? -11.938 -0.286 5.625 1 80.75 81 LYS B C 1
ATOM 3009 O O . LYS B 1 81 ? -11.266 0.171 4.699 1 80.75 81 LYS B O 1
ATOM 3014 N N . PRO B 1 82 ? -12.977 0.433 6.219 1 86.69 82 PRO B N 1
ATOM 3015 C CA . PRO B 1 82 ? -13.281 1.736 5.621 1 86.69 82 PRO B CA 1
ATOM 3016 C C . PRO B 1 82 ? -12.094 2.697 5.676 1 86.69 82 PRO B C 1
ATOM 3018 O O . PRO B 1 82 ? -11.82 3.398 4.699 1 86.69 82 PRO B O 1
ATOM 3021 N N . HIS B 1 83 ? -11.391 2.67 6.777 1 88.69 83 HIS B N 1
ATOM 3022 C CA . HIS B 1 83 ? -10.25 3.561 6.992 1 88.69 83 HIS B CA 1
ATOM 3023 C C . HIS B 1 83 ? -9.133 3.271 5.996 1 88.69 83 HIS B C 1
ATOM 3025 O O . HIS B 1 83 ? -8.68 4.172 5.289 1 88.69 83 HIS B O 1
ATOM 3031 N N . GLU B 1 84 ? -8.766 2.057 5.867 1 85.31 84 GLU B N 1
ATOM 3032 C CA . GLU B 1 84 ? -7.656 1.655 5.012 1 85.31 84 GLU B CA 1
ATOM 3033 C C . GLU B 1 84 ? -8.016 1.8 3.535 1 85.31 84 GLU B C 1
ATOM 3035 O O . GLU B 1 84 ? -7.176 2.193 2.723 1 85.31 84 GLU B O 1
ATOM 3040 N N . THR B 1 85 ? -9.25 1.51 3.227 1 87.44 85 THR B N 1
ATOM 3041 C CA . THR B 1 85 ? -9.703 1.611 1.844 1 87.44 85 THR B CA 1
ATOM 3042 C C . THR B 1 85 ? -9.688 3.062 1.373 1 87.44 85 THR B C 1
ATOM 3044 O O . THR B 1 85 ? -9.305 3.348 0.236 1 87.44 85 THR B O 1
ATOM 3047 N N . CYS B 1 86 ? -10.062 3.873 2.264 1 93.31 86 CYS B N 1
ATOM 3048 C CA . CYS B 1 86 ? -10.078 5.289 1.915 1 93.31 86 CYS B CA 1
ATOM 3049 C C . CYS B 1 86 ? -8.664 5.809 1.684 1 93.31 86 CYS B C 1
ATOM 3051 O O . CYS B 1 86 ? -8.414 6.523 0.712 1 93.31 86 CYS B O 1
ATOM 3053 N N . ILE B 1 87 ? -7.75 5.426 2.527 1 91.94 87 ILE B N 1
ATOM 3054 C CA . ILE B 1 87 ? -6.352 5.82 2.371 1 91.94 87 ILE B CA 1
ATOM 3055 C C . ILE B 1 87 ? -5.824 5.332 1.024 1 91.94 87 ILE B C 1
ATOM 3057 O O . ILE B 1 87 ? -5.219 6.098 0.274 1 91.94 87 ILE B O 1
ATOM 3061 N N . TYR B 1 88 ? -6.133 4.164 0.73 1 88.5 88 TYR B N 1
ATOM 3062 C CA . TYR B 1 88 ? -5.688 3.574 -0.526 1 88.5 88 TYR B CA 1
ATOM 3063 C C . TYR B 1 88 ? -6.25 4.34 -1.719 1 88.5 88 TYR B C 1
ATOM 3065 O O . TYR B 1 88 ? -5.523 4.633 -2.672 1 88.5 88 TYR B O 1
ATOM 3073 N N . ALA B 1 89 ? -7.508 4.617 -1.659 1 92.12 89 ALA B N 1
ATOM 3074 C CA . ALA B 1 89 ? -8.172 5.309 -2.76 1 92.12 89 ALA B CA 1
ATOM 3075 C C . ALA B 1 89 ? -7.539 6.672 -3.018 1 92.12 89 ALA B C 1
ATOM 3077 O O . ALA B 1 89 ? -7.25 7.02 -4.164 1 92.12 89 ALA B O 1
ATOM 3078 N N . ILE B 1 90 ? -7.293 7.375 -2.004 1 96.44 90 ILE B N 1
ATOM 3079 C CA . ILE B 1 90 ? -6.707 8.703 -2.143 1 96.44 90 ILE B CA 1
ATOM 3080 C C . ILE B 1 90 ? -5.289 8.586 -2.693 1 96.44 90 ILE B C 1
ATOM 3082 O O . ILE B 1 90 ? -4.91 9.328 -3.607 1 96.44 90 ILE B O 1
ATOM 3086 N N . ASN B 1 91 ? -4.547 7.66 -2.152 1 93.25 91 ASN B N 1
ATOM 3087 C CA . ASN B 1 91 ? -3.188 7.426 -2.621 1 93.25 91 ASN B CA 1
ATOM 3088 C C . ASN B 1 91 ? -3.154 7.102 -4.113 1 93.25 91 ASN B C 1
ATOM 3090 O O . ASN B 1 91 ? -2.301 7.609 -4.844 1 93.25 91 ASN B O 1
ATOM 3094 N N . LYS B 1 92 ? -4.047 6.27 -4.477 1 90.38 92 LYS B N 1
ATOM 3095 C CA . LYS B 1 92 ? -4.098 5.863 -5.879 1 90.38 92 LYS B CA 1
ATOM 3096 C C . LYS B 1 92 ? -4.367 7.059 -6.789 1 90.38 92 LYS B C 1
ATOM 3098 O O . LYS B 1 92 ? -3.717 7.215 -7.824 1 90.38 92 LYS B O 1
ATOM 3103 N N . VAL B 1 93 ? -5.281 7.879 -6.398 1 94.56 93 VAL B N 1
ATOM 3104 C CA . VAL B 1 93 ? -5.66 9.023 -7.219 1 94.56 93 VAL B CA 1
ATOM 3105 C C . VAL B 1 93 ? -4.492 10.008 -7.297 1 94.56 93 VAL B C 1
ATOM 3107 O O . VAL B 1 93 ? -4.184 10.531 -8.375 1 94.56 93 VAL B O 1
ATOM 3110 N N . ILE B 1 94 ? -3.809 10.227 -6.211 1 94.88 94 ILE B N 1
ATOM 3111 C CA . ILE B 1 94 ? -2.664 11.133 -6.211 1 94.88 94 ILE B CA 1
ATOM 3112 C C . ILE B 1 94 ? -1.54 10.539 -7.059 1 94.88 94 ILE B C 1
ATOM 3114 O O . ILE B 1 94 ? -0.943 11.234 -7.887 1 94.88 94 ILE B O 1
ATOM 3118 N N . SER B 1 95 ? -1.257 9.305 -6.852 1 90.69 95 SER B N 1
ATOM 3119 C CA . SER B 1 95 ? -0.193 8.641 -7.602 1 90.69 95 SER B CA 1
ATOM 3120 C C . SER B 1 95 ? -0.469 8.672 -9.102 1 90.69 95 SER B C 1
ATOM 3122 O O . SER B 1 95 ? 0.444 8.883 -9.898 1 90.69 95 SER B O 1
ATOM 3124 N N . ARG B 1 96 ? -1.67 8.445 -9.414 1 90.69 96 ARG B N 1
ATOM 3125 C CA . ARG B 1 96 ? -2.049 8.484 -10.828 1 90.69 96 ARG B CA 1
ATOM 3126 C C . ARG B 1 96 ? -1.805 9.867 -11.422 1 90.69 96 ARG B C 1
ATOM 3128 O O . ARG B 1 96 ? -1.309 9.984 -12.547 1 90.69 96 ARG B O 1
ATOM 3135 N N . ALA B 1 97 ? -2.148 10.852 -10.68 1 92.81 97 ALA B N 1
ATOM 3136 C CA . ALA B 1 97 ? -1.973 12.227 -11.148 1 92.81 97 ALA B CA 1
ATOM 3137 C C . ALA B 1 97 ? -0.497 12.539 -11.375 1 92.81 97 ALA B C 1
ATOM 3139 O O . ALA B 1 97 ? -0.158 13.391 -12.203 1 92.81 97 ALA B O 1
ATOM 3140 N N . CYS B 1 98 ? 0.387 11.766 -10.727 1 93.88 98 CYS B N 1
ATOM 3141 C CA . CYS B 1 98 ? 1.81 12.078 -10.758 1 93.88 98 CYS B CA 1
ATOM 3142 C C . CYS B 1 98 ? 2.568 11.078 -11.625 1 93.88 98 CYS B C 1
ATOM 3144 O O . CYS B 1 98 ? 3.801 11.102 -11.672 1 93.88 98 CYS B O 1
ATOM 3146 N N . THR B 1 99 ? 1.868 10.281 -12.32 1 89.81 99 THR B N 1
ATOM 3147 C CA . THR B 1 99 ? 2.471 9.156 -13.031 1 89.81 99 THR B CA 1
ATOM 3148 C C . THR B 1 99 ? 3.482 9.656 -14.062 1 89.81 99 THR B C 1
ATOM 3150 O O . THR B 1 99 ? 4.523 9.031 -14.273 1 89.81 99 THR B O 1
ATOM 3153 N N . ALA B 1 100 ? 3.275 10.781 -14.641 1 90.88 100 ALA B N 1
ATOM 3154 C CA . ALA B 1 100 ? 4.094 11.281 -15.75 1 90.88 100 ALA B CA 1
ATOM 3155 C C . ALA B 1 100 ? 5.492 11.648 -15.273 1 90.88 100 ALA B C 1
ATOM 3157 O O . ALA B 1 100 ? 6.43 11.727 -16.078 1 90.88 100 ALA B O 1
ATOM 3158 N N . VAL B 1 101 ? 5.617 11.852 -14 1 93.56 101 VAL B N 1
ATOM 3159 C CA . VAL B 1 101 ? 6.926 12.289 -13.523 1 93.56 101 VAL B CA 1
ATOM 3160 C C . VAL B 1 101 ? 7.613 11.148 -12.766 1 93.56 101 VAL B C 1
ATOM 3162 O O . VAL B 1 101 ? 8.703 11.328 -12.227 1 93.56 101 VAL B O 1
ATOM 3165 N N . ASP B 1 102 ? 6.992 10 -12.812 1 88 102 ASP B N 1
ATOM 3166 C CA . ASP B 1 102 ? 7.637 8.844 -12.188 1 88 102 ASP B CA 1
ATOM 3167 C C . ASP B 1 102 ? 8.992 8.562 -12.828 1 88 102 ASP B C 1
ATOM 3169 O O . ASP B 1 102 ? 9.172 8.766 -14.031 1 88 102 ASP B O 1
ATOM 3173 N N . TYR B 1 103 ? 9.922 8.211 -12.094 1 83.81 103 TYR B N 1
ATOM 3174 C CA . TYR B 1 103 ? 11.242 7.77 -12.531 1 83.81 103 TYR B CA 1
ATOM 3175 C C . TYR B 1 103 ? 12.055 8.938 -13.078 1 83.81 103 TYR B C 1
ATOM 3177 O O . TYR B 1 103 ? 12.953 8.75 -13.906 1 83.81 103 TYR B O 1
ATOM 3185 N N . THR B 1 104 ? 11.617 10.133 -12.844 1 89.56 104 THR B N 1
ATOM 3186 C CA . THR B 1 104 ? 12.383 11.344 -13.125 1 89.56 104 THR B CA 1
ATOM 3187 C C . THR B 1 104 ? 12.852 11.992 -11.82 1 89.56 104 THR B C 1
ATOM 3189 O O . THR B 1 104 ? 12.484 11.555 -10.734 1 89.56 104 THR B O 1
ATOM 3192 N N . ASN B 1 105 ? 13.609 13.023 -11.984 1 89.62 105 ASN B N 1
ATOM 3193 C CA . ASN B 1 105 ? 14.086 13.75 -10.812 1 89.62 105 ASN B CA 1
ATOM 3194 C C . ASN B 1 105 ? 12.969 14.562 -10.164 1 89.62 105 ASN B C 1
ATOM 3196 O O . ASN B 1 105 ? 13.125 15.062 -9.047 1 89.62 105 ASN B O 1
ATOM 3200 N N . SER B 1 106 ? 11.852 14.656 -10.836 1 94.75 106 SER B N 1
ATOM 3201 C CA . SER B 1 106 ? 10.719 15.414 -10.305 1 94.75 106 SER B CA 1
ATOM 3202 C C . SER B 1 106 ? 9.664 14.484 -9.719 1 94.75 106 SER B C 1
ATOM 3204 O O . SER B 1 106 ? 8.539 14.906 -9.438 1 94.75 106 SER B O 1
ATOM 3206 N N . ARG B 1 107 ? 10.039 13.273 -9.516 1 94.25 107 ARG B N 1
ATOM 3207 C CA . ARG B 1 107 ? 9.062 12.305 -9.031 1 94.25 107 ARG B CA 1
ATOM 3208 C C . ARG B 1 107 ? 8.539 12.695 -7.648 1 94.25 107 ARG B C 1
ATOM 3210 O O . ARG B 1 107 ? 9.242 13.367 -6.883 1 94.25 107 ARG B O 1
ATOM 3217 N N . ILE B 1 108 ? 7.34 12.281 -7.402 1 95.06 108 ILE B N 1
ATOM 3218 C CA . ILE B 1 108 ? 6.723 12.469 -6.094 1 95.06 108 ILE B CA 1
ATOM 3219 C C . ILE B 1 108 ? 6.754 11.156 -5.312 1 95.06 108 ILE B C 1
ATOM 3221 O O . ILE B 1 108 ? 6.336 10.117 -5.82 1 95.06 108 ILE B O 1
ATOM 3225 N N . LEU B 1 109 ? 7.258 11.305 -4.164 1 92.69 109 LEU B N 1
ATOM 3226 C CA . LEU B 1 109 ? 7.371 10.141 -3.293 1 92.69 109 LEU B CA 1
ATOM 3227 C C . LEU B 1 109 ? 6.121 9.977 -2.434 1 92.69 109 LEU B C 1
ATOM 3229 O O . LEU B 1 109 ? 5.613 10.961 -1.878 1 92.69 109 LEU B O 1
ATOM 3233 N N . ASN B 1 110 ? 5.586 8.766 -2.488 1 91.31 110 ASN B N 1
ATOM 3234 C CA . ASN B 1 110 ? 4.633 8.359 -1.462 1 91.31 110 ASN B CA 1
ATOM 3235 C C . ASN B 1 110 ? 5.332 7.73 -0.26 1 91.31 110 ASN B C 1
ATOM 3237 O O . ASN B 1 110 ? 5.875 6.629 -0.358 1 91.31 110 ASN B O 1
ATOM 3241 N N . LEU B 1 111 ? 5.25 8.438 0.88 1 87.62 111 LEU B N 1
ATOM 3242 C CA . LEU B 1 111 ? 5.996 8.008 2.059 1 87.62 111 LEU B CA 1
ATOM 3243 C C . LEU B 1 111 ? 5.109 7.199 2.996 1 87.62 111 LEU B C 1
ATOM 3245 O O . LEU B 1 111 ? 5.555 6.773 4.066 1 87.62 111 LEU B O 1
ATOM 3249 N N . GLY B 1 112 ? 3.887 7.012 2.602 1 86.19 112 GLY B N 1
ATOM 3250 C CA . GLY B 1 112 ? 2.975 6.238 3.432 1 86.19 112 GLY B CA 1
ATOM 3251 C C . GLY B 1 112 ? 2.799 6.82 4.82 1 86.19 112 GLY B C 1
ATOM 3252 O O . GLY B 1 112 ? 2.693 8.039 4.984 1 86.19 112 GLY B O 1
ATOM 3253 N N . ALA B 1 113 ? 2.666 5.867 5.75 1 82.06 113 ALA B N 1
ATOM 3254 C CA . ALA B 1 113 ? 2.496 6.281 7.141 1 82.06 113 ALA B CA 1
ATOM 3255 C C . ALA B 1 113 ? 3.844 6.59 7.789 1 82.06 113 ALA B C 1
ATOM 3257 O O . ALA B 1 113 ? 4.574 5.68 8.18 1 82.06 113 ALA B O 1
ATOM 3258 N N . THR B 1 114 ? 4.211 7.789 7.773 1 82.12 114 THR B N 1
ATOM 3259 C CA . THR B 1 114 ? 5.492 8.219 8.32 1 82.12 114 THR B CA 1
ATOM 3260 C C . THR B 1 114 ? 5.312 8.82 9.711 1 82.12 114 THR B C 1
ATOM 3262 O O . THR B 1 114 ? 4.391 9.609 9.938 1 82.12 114 THR B O 1
ATOM 3265 N N . ARG B 1 115 ? 6.227 8.438 10.594 1 84 115 ARG B N 1
ATOM 3266 C CA . ARG B 1 115 ? 6.25 9.055 11.922 1 84 115 ARG B CA 1
ATOM 3267 C C . ARG B 1 115 ? 6.988 10.383 11.891 1 84 115 ARG B C 1
ATOM 3269 O O . ARG B 1 115 ? 8.055 10.5 11.281 1 84 115 ARG B O 1
ATOM 3276 N N . THR B 1 116 ? 6.391 11.297 12.461 1 90.56 116 THR B N 1
ATOM 3277 C CA . THR B 1 116 ? 6.988 12.617 12.586 1 90.56 116 THR B CA 1
ATOM 3278 C C . THR B 1 116 ? 7 13.078 14.039 1 90.56 116 THR B C 1
ATOM 3280 O O . THR B 1 116 ? 6.195 12.617 14.844 1 90.56 116 THR B O 1
ATOM 3283 N N . HIS B 1 117 ? 7.992 13.961 14.188 1 89.94 117 HIS B N 1
ATOM 3284 C CA . HIS B 1 117 ? 8.188 14.484 15.539 1 89.94 117 HIS B CA 1
ATOM 3285 C C . HIS B 1 117 ? 8.367 16 15.523 1 89.94 117 HIS B C 1
ATOM 3287 O O . HIS B 1 117 ? 9.094 16.531 14.68 1 89.94 117 HIS B O 1
ATOM 3293 N N . ALA B 1 118 ? 7.617 16.609 16.484 1 87.19 118 ALA B N 1
ATOM 3294 C CA . ALA B 1 118 ? 7.824 18.031 16.703 1 87.19 118 ALA B CA 1
ATOM 3295 C C . ALA B 1 118 ? 7.266 18.453 18.062 1 87.19 118 ALA B C 1
ATOM 3297 O O . ALA B 1 118 ? 6.211 17.984 18.484 1 87.19 118 ALA B O 1
ATOM 3298 N N . ASP B 1 119 ? 7.961 19.406 18.75 1 83.44 119 ASP B N 1
ATOM 3299 C CA . ASP B 1 119 ? 7.469 20.062 19.953 1 83.44 119 ASP B CA 1
ATOM 3300 C C . ASP B 1 119 ? 7.035 19.031 21 1 83.44 119 ASP B C 1
ATOM 3302 O O . ASP B 1 119 ? 5.93 19.125 21.547 1 83.44 119 ASP B O 1
ATOM 3306 N N . ASP B 1 120 ? 7.801 18.062 21.234 1 82.5 120 ASP B N 1
ATOM 3307 C CA . ASP B 1 120 ? 7.547 17.016 22.219 1 82.5 120 ASP B CA 1
ATOM 3308 C C . ASP B 1 120 ? 6.289 16.219 21.875 1 82.5 120 ASP B C 1
ATOM 3310 O O . ASP B 1 120 ? 5.477 15.922 22.766 1 82.5 120 ASP B O 1
ATOM 3314 N N . SER B 1 121 ? 5.984 16.203 20.672 1 88.38 121 SER B N 1
ATOM 3315 C CA . SER B 1 121 ? 4.875 15.406 20.156 1 88.38 121 SER B CA 1
ATOM 3316 C C . SER B 1 121 ? 5.281 14.602 18.922 1 88.38 121 SER B C 1
ATOM 3318 O O . SER B 1 121 ? 6.188 15.008 18.188 1 88.38 121 SER B O 1
ATOM 3320 N N . GLY B 1 122 ? 4.688 13.398 18.828 1 88.62 122 GLY B N 1
ATOM 3321 C CA . GLY B 1 122 ? 4.875 12.555 17.672 1 88.62 122 GLY B CA 1
ATOM 3322 C C . GLY B 1 122 ? 3.572 12.055 17.062 1 88.62 122 GLY B C 1
ATOM 3323 O O . GLY B 1 122 ? 2.639 11.719 17.797 1 88.62 122 GLY B O 1
ATOM 3324 N N . LYS B 1 123 ? 3.518 12.219 15.734 1 88.19 123 LYS B N 1
ATOM 3325 C CA . LYS B 1 123 ? 2.332 11.742 15.031 1 88.19 123 LYS B CA 1
ATOM 3326 C C . LYS B 1 123 ? 2.715 10.953 13.781 1 88.19 123 LYS B C 1
ATOM 3328 O O . LYS B 1 123 ? 3.807 11.133 13.242 1 88.19 123 LYS B O 1
ATOM 3333 N N . GLU B 1 124 ? 1.83 10.047 13.453 1 87.25 124 GLU B N 1
ATOM 3334 C CA . GLU B 1 124 ? 1.956 9.281 12.211 1 87.25 124 GLU B CA 1
ATOM 3335 C C . GLU B 1 124 ? 0.818 9.609 11.25 1 87.25 124 GLU B C 1
ATOM 3337 O O . GLU B 1 124 ? -0.354 9.398 11.57 1 87.25 124 GLU B O 1
ATOM 3342 N N . ALA B 1 125 ? 1.181 10.211 10.094 1 91.06 125 ALA B N 1
ATOM 3343 C CA . ALA B 1 125 ? 0.165 10.461 9.078 1 91.06 125 ALA B CA 1
ATOM 3344 C C . ALA B 1 125 ? -0.354 9.156 8.484 1 91.06 125 ALA B C 1
ATOM 3346 O O . ALA B 1 125 ? 0.344 8.141 8.5 1 91.06 125 ALA B O 1
ATOM 3347 N N . ASP B 1 126 ? -1.567 9.188 7.992 1 90.44 126 ASP B N 1
ATOM 3348 C CA . ASP B 1 126 ? -2.064 8.008 7.285 1 90.44 126 ASP B CA 1
ATOM 3349 C C . ASP B 1 126 ? -1.339 7.824 5.953 1 90.44 126 ASP B C 1
ATOM 3351 O O . ASP B 1 126 ? -1.142 6.695 5.5 1 90.44 126 ASP B O 1
ATOM 3355 N N . SER B 1 127 ? -1.034 8.93 5.316 1 92.75 127 SER B N 1
ATOM 3356 C CA . SER B 1 127 ? -0.17 8.961 4.141 1 92.75 127 SER B CA 1
ATOM 3357 C C . SER B 1 127 ? 0.452 10.344 3.953 1 92.75 127 SER B C 1
ATOM 3359 O O . SER B 1 127 ? -0.06 11.336 4.473 1 92.75 127 SER B O 1
ATOM 3361 N N . CYS B 1 128 ? 1.598 10.336 3.248 1 95 128 CYS B N 1
ATOM 3362 C CA . CYS B 1 128 ? 2.203 11.633 2.988 1 95 128 CYS B CA 1
ATOM 3363 C C . CYS B 1 128 ? 3.064 11.594 1.731 1 95 128 CYS B C 1
ATOM 3365 O O . CYS B 1 128 ? 3.451 10.516 1.273 1 95 128 CYS B O 1
ATOM 3367 N N . PHE B 1 129 ? 3.322 12.766 1.146 1 96.5 129 PHE B N 1
ATOM 3368 C CA . PHE B 1 129 ? 3.98 12.891 -0.149 1 96.5 129 PHE B CA 1
ATOM 3369 C C . PHE B 1 129 ? 4.961 14.055 -0.148 1 96.5 129 PHE B C 1
ATOM 3371 O O . PHE B 1 129 ? 4.715 15.078 0.498 1 96.5 129 PHE B O 1
ATOM 3378 N N . ARG B 1 130 ? 5.953 13.883 -0.86 1 96.69 130 ARG B N 1
ATOM 3379 C CA . ARG B 1 130 ? 6.879 14.969 -1.169 1 96.69 130 ARG B CA 1
ATOM 3380 C C . ARG B 1 130 ? 7.766 14.602 -2.355 1 96.69 130 ARG B C 1
ATOM 3382 O O . ARG B 1 130 ? 7.855 13.438 -2.74 1 96.69 130 ARG B O 1
ATOM 3389 N N . PRO B 1 131 ? 8.344 15.648 -2.961 1 96.19 131 PRO B N 1
ATOM 3390 C CA . PRO B 1 131 ? 9.438 15.344 -3.879 1 96.19 131 PRO B CA 1
ATOM 3391 C C . PRO B 1 131 ? 10.711 14.898 -3.154 1 96.19 131 PRO B C 1
ATOM 3393 O O . PRO B 1 131 ? 10.719 14.812 -1.924 1 96.19 131 PRO B O 1
ATOM 3396 N N . MET B 1 132 ? 11.727 14.586 -3.928 1 93.31 132 MET B N 1
ATOM 3397 C CA . MET B 1 132 ? 13.031 14.398 -3.314 1 93.31 132 MET B CA 1
ATOM 3398 C C . MET B 1 132 ? 13.531 15.703 -2.697 1 93.31 132 MET B C 1
ATOM 3400 O O . MET B 1 132 ? 13.438 16.766 -3.316 1 93.31 132 MET B O 1
ATOM 3404 N N . LYS B 1 133 ? 13.961 15.602 -1.473 1 94.38 133 LYS B N 1
ATOM 3405 C CA . LYS B 1 133 ? 14.453 16.766 -0.737 1 94.38 133 LYS B CA 1
ATOM 3406 C C . LYS B 1 133 ? 15.812 16.484 -0.114 1 94.38 133 LYS B C 1
ATOM 3408 O O . LYS B 1 133 ? 16.141 15.336 0.191 1 94.38 133 LYS B O 1
ATOM 3413 N N . ALA B 1 134 ? 16.484 17.562 0.069 1 92.25 134 ALA B N 1
ATOM 3414 C CA . ALA B 1 134 ? 17.734 17.469 0.82 1 92.25 134 ALA B CA 1
ATOM 3415 C C . ALA B 1 134 ? 17.469 17.344 2.316 1 92.25 134 ALA B C 1
ATOM 3417 O O . ALA B 1 134 ? 16.453 17.828 2.814 1 92.25 134 ALA B O 1
ATOM 3418 N N . ARG B 1 135 ? 18.438 16.719 2.971 1 92.06 135 ARG B N 1
ATOM 3419 C CA . ARG B 1 135 ? 18.359 16.688 4.43 1 92.06 135 ARG B CA 1
ATOM 3420 C C . ARG B 1 135 ? 18.391 18.094 5.012 1 92.06 135 ARG B C 1
ATOM 3422 O O . ARG B 1 135 ? 18.969 19 4.422 1 92.06 135 ARG B O 1
ATOM 3429 N N . VAL B 1 136 ? 17.703 18.25 6.098 1 93.38 136 VAL B N 1
ATOM 3430 C CA . VAL B 1 136 ? 17.656 19.562 6.754 1 93.38 136 VAL B CA 1
ATOM 3431 C C . VAL B 1 136 ? 18.531 19.531 8.008 1 93.38 136 VAL B C 1
ATOM 3433 O O . VAL B 1 136 ? 18.875 18.469 8.508 1 93.38 136 VAL B O 1
ATOM 3436 N N . PRO B 1 137 ? 18.953 20.672 8.508 1 92.44 137 PRO B N 1
ATOM 3437 C CA . PRO B 1 137 ? 19.734 20.703 9.734 1 92.44 137 PRO B CA 1
ATOM 3438 C C . PRO B 1 137 ? 18.969 20.203 10.953 1 92.44 137 PRO B C 1
ATOM 3440 O O . PRO B 1 137 ? 17.797 20.562 11.133 1 92.44 137 PRO B O 1
ATOM 3443 N N . ALA B 1 138 ? 19.578 19.391 11.719 1 90.5 138 ALA B N 1
ATOM 3444 C CA . ALA B 1 138 ? 18.984 18.984 12.992 1 90.5 138 ALA B CA 1
ATOM 3445 C C . ALA B 1 138 ? 18.781 20.172 13.914 1 90.5 138 ALA B C 1
ATOM 3447 O O . ALA B 1 138 ? 19.578 21.109 13.898 1 90.5 138 ALA B O 1
ATOM 3448 N N . PRO B 1 139 ? 17.766 20.141 14.75 1 89.75 139 PRO B N 1
ATOM 3449 C CA . PRO B 1 139 ? 16.734 19.141 14.953 1 89.75 139 PRO B CA 1
ATOM 3450 C C . PRO B 1 139 ? 15.43 19.469 14.227 1 89.75 139 PRO B C 1
ATOM 3452 O O . PRO B 1 139 ? 14.344 19.219 14.75 1 89.75 139 PRO B O 1
ATOM 3455 N N . THR B 1 140 ? 15.492 20.188 13.055 1 89.38 140 THR B N 1
ATOM 3456 C CA . THR B 1 140 ? 14.32 20.781 12.422 1 89.38 140 THR B CA 1
ATOM 3457 C C . THR B 1 140 ? 13.617 19.766 11.531 1 89.38 140 THR B C 1
ATOM 3459 O O . THR B 1 140 ? 12.531 20.047 11.008 1 89.38 140 THR B O 1
ATOM 3462 N N . GLY B 1 141 ? 14.203 18.641 11.438 1 92.56 141 GLY B N 1
ATOM 3463 C CA . GLY B 1 141 ? 13.609 17.609 10.609 1 92.56 141 GLY B CA 1
ATOM 3464 C C . GLY B 1 141 ? 12.352 17 11.211 1 92.56 141 GLY B C 1
ATOM 3465 O O . GLY B 1 141 ? 12.086 17.172 12.398 1 92.56 141 GLY B O 1
ATOM 3466 N N . SER B 1 142 ? 11.602 16.328 10.336 1 93 142 SER B N 1
ATOM 3467 C CA . SER B 1 142 ? 10.336 15.727 10.75 1 93 142 SER B CA 1
ATOM 3468 C C . SER B 1 142 ? 10.562 14.57 11.719 1 93 142 SER B C 1
ATOM 3470 O O . SER B 1 142 ? 9.625 14.102 12.367 1 93 142 SER B O 1
ATOM 3472 N N . ASP B 1 143 ? 11.773 14.078 11.852 1 86.38 143 ASP B N 1
ATOM 3473 C CA . ASP B 1 143 ? 12.125 13.008 12.781 1 86.38 143 ASP B CA 1
ATOM 3474 C C . ASP B 1 143 ? 12.812 13.562 14.023 1 86.38 143 ASP B C 1
ATOM 3476 O O . ASP B 1 143 ? 13.391 12.805 14.805 1 86.38 143 ASP B O 1
ATOM 3480 N N . GLY B 1 144 ? 12.797 14.859 14.102 1 85.19 144 GLY B N 1
ATOM 3481 C CA . GLY B 1 144 ? 13.523 15.508 15.18 1 85.19 144 GLY B CA 1
ATOM 34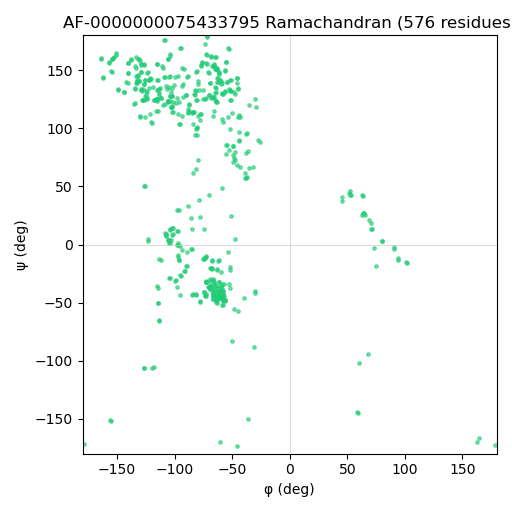82 C C . GLY B 1 144 ? 15.016 15.625 14.898 1 85.19 144 GLY B C 1
ATOM 3483 O O . GLY B 1 144 ? 15.781 16.016 15.781 1 85.19 144 GLY B O 1
ATOM 3484 N N . GLU B 1 145 ? 15.414 15.211 13.766 1 88.5 145 GLU B N 1
ATOM 3485 C CA . GLU B 1 145 ? 16.797 15.289 13.32 1 88.5 145 GLU B CA 1
ATOM 3486 C C . GLU B 1 145 ? 16.922 15.984 11.969 1 88.5 145 GLU B C 1
ATOM 3488 O O . GLU B 1 145 ? 16.641 17.188 11.859 1 88.5 145 GLU B O 1
ATOM 3493 N N . SER B 1 146 ? 17.203 15.188 10.883 1 91.5 146 SER B N 1
ATOM 3494 C CA . SER B 1 146 ? 17.547 15.883 9.648 1 91.5 146 SER B CA 1
ATOM 3495 C C . SER B 1 146 ? 16.609 15.477 8.508 1 91.5 146 SER B C 1
ATOM 3497 O O . SER B 1 146 ? 16.75 15.953 7.383 1 91.5 146 SER B O 1
ATOM 3499 N N . GLU B 1 147 ? 15.586 14.656 8.781 1 92.19 147 GLU B N 1
ATOM 3500 C CA . GLU B 1 147 ? 14.656 14.25 7.727 1 92.19 147 GLU B CA 1
ATOM 3501 C C . GLU B 1 147 ? 13.695 15.375 7.363 1 92.19 147 GLU B C 1
ATOM 3503 O O . GLU B 1 147 ? 13.031 15.938 8.234 1 92.19 147 GLU B O 1
ATOM 3508 N N . PRO B 1 148 ? 13.672 15.695 6.078 1 94.75 148 PRO B N 1
ATOM 3509 C CA . PRO B 1 148 ? 12.742 16.766 5.703 1 94.75 148 PRO B CA 1
ATOM 3510 C C . PRO B 1 148 ? 11.281 16.375 5.918 1 94.75 148 PRO B C 1
ATOM 3512 O O . PRO B 1 148 ? 10.938 15.188 5.844 1 94.75 148 PRO B O 1
ATOM 3515 N N . TRP B 1 149 ? 10.445 17.328 6.16 1 96.44 149 TRP B N 1
ATOM 3516 C CA . TRP B 1 149 ? 9.008 17.125 6.316 1 96.44 149 TRP B CA 1
ATOM 3517 C C . TRP B 1 149 ? 8.367 16.766 4.984 1 96.44 149 TRP B C 1
ATOM 3519 O O . TRP B 1 149 ? 8.828 17.188 3.926 1 96.44 149 TRP B O 1
ATOM 3529 N N . PRO B 1 150 ? 7.316 15.945 5.047 1 96.56 150 PRO B N 1
ATOM 3530 C CA . PRO B 1 150 ? 6.496 15.844 3.838 1 96.56 150 PRO B CA 1
ATOM 3531 C C . PRO B 1 150 ? 5.816 17.156 3.471 1 96.56 150 PRO B C 1
ATOM 3533 O O . PRO B 1 150 ? 5.785 18.094 4.281 1 96.56 150 PRO B O 1
ATOM 3536 N N . ASN B 1 151 ? 5.391 17.25 2.242 1 97.69 151 ASN B N 1
ATOM 3537 C CA . ASN B 1 151 ? 4.723 18.469 1.808 1 97.69 151 ASN B CA 1
ATOM 3538 C C . ASN B 1 151 ? 3.205 18.312 1.815 1 97.69 151 ASN B C 1
ATOM 3540 O O . ASN B 1 151 ? 2.477 19.297 2.01 1 97.69 151 ASN B O 1
ATOM 3544 N N . VAL B 1 152 ? 2.748 17.109 1.569 1 98.06 152 VAL B N 1
ATOM 3545 C CA . VAL B 1 152 ? 1.321 16.812 1.581 1 98.06 152 VAL B CA 1
ATOM 3546 C C . VAL B 1 152 ? 1.045 15.664 2.559 1 98.06 152 VAL B C 1
ATOM 3548 O O . VAL B 1 152 ? 1.72 14.633 2.525 1 98.06 152 VAL B O 1
ATOM 3551 N N . VAL B 1 153 ? 0.064 15.828 3.406 1 97.62 153 VAL B N 1
ATOM 3552 C CA . VAL B 1 153 ? -0.339 14.812 4.371 1 97.62 153 VAL B CA 1
ATOM 3553 C C . VAL B 1 153 ? -1.811 14.461 4.164 1 97.62 153 VAL B C 1
ATOM 3555 O O . VAL B 1 153 ? -2.633 15.336 3.891 1 97.62 153 VAL B O 1
ATOM 3558 N N . VAL B 1 154 ? -2.109 13.164 4.316 1 97.44 154 VAL B N 1
ATOM 3559 C CA . VAL B 1 154 ? -3.475 12.656 4.281 1 97.44 154 VAL B CA 1
ATOM 3560 C C . VAL B 1 154 ? -3.848 12.086 5.648 1 97.44 154 VAL B C 1
ATOM 3562 O O . VAL B 1 154 ? -3.105 11.281 6.215 1 97.44 154 VAL B O 1
ATOM 3565 N N . GLU B 1 155 ? -4.918 12.555 6.195 1 96.5 155 GLU B N 1
ATOM 3566 C CA . GLU B 1 155 ? -5.516 12.023 7.418 1 96.5 155 GLU B CA 1
ATOM 3567 C C . GLU B 1 155 ? -6.922 11.492 7.156 1 96.5 155 GLU B C 1
ATOM 3569 O O . GLU B 1 155 ? -7.781 12.219 6.648 1 96.5 155 GLU B O 1
ATOM 3574 N N . VAL B 1 156 ? -7.145 10.258 7.496 1 95.69 156 VAL B N 1
ATOM 3575 C CA . VAL B 1 156 ? -8.469 9.656 7.379 1 95.69 156 VAL B CA 1
ATOM 3576 C C . VAL B 1 156 ? -8.992 9.281 8.766 1 95.69 156 VAL B C 1
ATOM 3578 O O . VAL B 1 156 ? -8.312 8.602 9.531 1 95.69 156 VAL B O 1
ATOM 3581 N N . ALA B 1 157 ? -10.148 9.789 9.031 1 94.5 157 ALA B N 1
ATOM 3582 C CA . ALA B 1 157 ? -10.797 9.492 10.305 1 94.5 157 ALA B CA 1
ATOM 3583 C C . ALA B 1 157 ? -12.039 8.633 10.094 1 94.5 157 ALA B C 1
ATOM 3585 O O . ALA B 1 157 ? -12.906 8.969 9.289 1 94.5 157 ALA B O 1
ATOM 3586 N N . TYR B 1 158 ? -12.078 7.543 10.781 1 92.12 158 TYR B N 1
ATOM 3587 C CA . TYR B 1 158 ? -13.266 6.695 10.773 1 92.12 158 TYR B CA 1
ATOM 3588 C C . TYR B 1 158 ? -13.938 6.68 12.141 1 92.12 158 TYR B C 1
ATOM 3590 O O . TYR B 1 158 ? -14.961 7.336 12.336 1 92.12 158 TYR B O 1
ATOM 3598 N N . THR B 1 159 ? -13.297 6.145 13.156 1 86.19 159 THR B N 1
ATOM 3599 C CA . THR B 1 159 ? -13.828 6.176 14.516 1 86.19 159 THR B CA 1
ATOM 3600 C C . THR B 1 159 ? -13.336 7.418 15.258 1 86.19 159 THR B C 1
ATOM 3602 O O . THR B 1 159 ? -13.93 7.824 16.25 1 86.19 159 THR B O 1
ATOM 3605 N N . GLU B 1 160 ? -12.234 7.965 14.805 1 90 160 GLU B N 1
ATOM 3606 C CA . GLU B 1 160 ? -11.742 9.234 15.328 1 90 160 GLU B CA 1
ATOM 3607 C C . GLU B 1 160 ? -12.734 10.359 15.062 1 90 160 GLU B C 1
ATOM 3609 O O . GLU B 1 160 ? -13.32 10.445 13.984 1 90 160 GLU B O 1
ATOM 3614 N N . SER B 1 161 ? -12.883 11.227 16.078 1 91.44 161 SER B N 1
ATOM 3615 C CA . SER B 1 161 ? -13.836 12.32 15.922 1 91.44 161 SER B CA 1
ATOM 3616 C C . SER B 1 161 ? -13.312 13.367 14.945 1 91.44 161 SER B C 1
ATOM 3618 O O . SER B 1 161 ? -12.102 13.516 14.766 1 91.44 161 SER B O 1
ATOM 3620 N N . THR B 1 162 ? -14.281 14.094 14.375 1 94.81 162 THR B N 1
ATOM 3621 C CA . THR B 1 162 ? -13.93 15.18 13.461 1 94.81 162 THR B CA 1
ATOM 3622 C C . THR B 1 162 ? -13.102 16.234 14.188 1 94.81 162 THR B C 1
ATOM 3624 O O . THR B 1 162 ? -12.102 16.719 13.656 1 94.81 162 THR B O 1
ATOM 3627 N N . ASP B 1 163 ? -13.453 16.578 15.383 1 93.69 163 ASP B N 1
ATOM 3628 C CA . ASP B 1 163 ? -12.758 17.609 16.156 1 93.69 163 ASP B CA 1
ATOM 3629 C C . ASP B 1 163 ? -11.297 17.219 16.391 1 93.69 163 ASP B C 1
ATOM 3631 O O . ASP B 1 163 ? -10.398 18.047 16.234 1 93.69 163 ASP B O 1
ATOM 3635 N N . HIS B 1 164 ? -11.078 16.016 16.719 1 92.12 164 HIS B N 1
ATOM 3636 C CA . HIS B 1 164 ? -9.727 15.562 17.031 1 92.12 164 HIS B CA 1
ATOM 3637 C C . HIS B 1 164 ? -8.828 15.625 15.805 1 92.12 164 HIS B C 1
ATOM 3639 O O . HIS B 1 164 ? -7.688 16.078 15.891 1 92.12 164 HIS B O 1
ATOM 3645 N N . VAL B 1 165 ? -9.344 15.156 14.688 1 94.31 165 VAL B N 1
ATOM 3646 C CA . VAL B 1 165 ? -8.508 15.125 13.492 1 94.31 165 VAL B CA 1
ATOM 3647 C C . VAL B 1 165 ? -8.242 16.547 13.008 1 94.31 165 VAL B C 1
ATOM 3649 O O . VAL B 1 165 ? -7.148 16.859 12.539 1 94.31 165 VAL B O 1
ATOM 3652 N N . LEU B 1 166 ? -9.211 17.422 13.156 1 94.75 166 LEU B N 1
ATOM 3653 C CA . LEU B 1 166 ? -9.008 18.812 12.727 1 94.75 166 LEU B CA 1
ATOM 3654 C C . LEU B 1 166 ? -8.078 19.547 13.68 1 94.75 166 LEU B C 1
ATOM 3656 O O . LEU B 1 166 ? -7.32 20.422 13.266 1 94.75 166 LEU B O 1
ATOM 3660 N N . GLU B 1 167 ? -8.133 19.188 14.883 1 92.31 167 GLU B N 1
ATOM 3661 C CA . GLU B 1 167 ? -7.176 19.734 15.844 1 92.31 167 GLU B CA 1
ATOM 3662 C C . GLU B 1 167 ? -5.746 19.344 15.484 1 92.31 167 GLU B C 1
ATOM 3664 O O . GLU B 1 167 ? -4.824 20.156 15.617 1 92.31 167 GLU B O 1
ATOM 3669 N N . LYS B 1 168 ? -5.539 18.094 15.031 1 92.06 168 LYS B N 1
ATOM 3670 C CA . LYS B 1 168 ? -4.23 17.641 14.57 1 92.06 168 LYS B CA 1
ATOM 3671 C C . LYS B 1 168 ? -3.719 18.5 13.422 1 92.06 168 LYS B C 1
ATOM 3673 O O . LYS B 1 168 ? -2.527 18.812 13.352 1 92.06 168 LYS B O 1
ATOM 3678 N N . VAL B 1 169 ? -4.633 18.859 12.586 1 94.5 169 VAL B N 1
ATOM 3679 C CA . VAL B 1 169 ? -4.25 19.672 11.445 1 94.5 169 VAL B CA 1
ATOM 3680 C C . VAL B 1 169 ? -3.738 21.031 11.938 1 94.5 169 VAL B C 1
ATOM 3682 O O . VAL B 1 169 ? -2.646 21.469 11.562 1 94.5 169 VAL B O 1
ATOM 3685 N N . LYS B 1 170 ? -4.434 21.641 12.805 1 91 170 LYS B N 1
ATOM 3686 C CA . LYS B 1 170 ? -4.172 23 13.25 1 91 170 LYS B CA 1
ATOM 3687 C C . LYS B 1 170 ? -2.963 23.062 14.18 1 91 170 LYS B C 1
ATOM 3689 O O . LYS B 1 170 ? -2.119 23.953 14.062 1 91 170 LYS B O 1
ATOM 3694 N N . GLU B 1 171 ? -2.9 22.094 15.031 1 90.94 171 GLU B N 1
ATOM 3695 C CA . GLU B 1 171 ? -1.924 22.188 16.109 1 90.94 171 GLU B CA 1
ATOM 3696 C C . GLU B 1 171 ? -0.623 21.484 15.75 1 90.94 171 GLU B C 1
ATOM 3698 O O . GLU B 1 171 ? 0.445 21.828 16.25 1 90.94 171 GLU B O 1
ATOM 3703 N N . TYR B 1 172 ? -0.761 20.5 14.883 1 93.5 172 TYR B N 1
ATOM 3704 C CA . TYR B 1 172 ? 0.441 19.703 14.641 1 93.5 172 TYR B CA 1
ATOM 3705 C C . TYR B 1 172 ? 0.918 19.875 13.203 1 93.5 172 TYR B C 1
ATOM 3707 O O . TYR B 1 172 ? 2.084 20.188 12.961 1 93.5 172 TYR B O 1
ATOM 3715 N N . TRP B 1 173 ? 0.127 19.734 12.25 1 94.81 173 TRP B N 1
ATOM 3716 C CA . TRP B 1 173 ? 0.568 19.688 10.859 1 94.81 173 TRP B CA 1
ATOM 3717 C C . TRP B 1 173 ? 0.786 21.094 10.305 1 94.81 173 TRP B C 1
ATOM 3719 O O . TRP B 1 173 ? 1.78 21.344 9.625 1 94.81 173 TRP B O 1
ATOM 3729 N N . LEU B 1 174 ? -0.162 21.953 10.641 1 93.5 174 LEU B N 1
ATOM 3730 C CA . LEU B 1 174 ? -0.097 23.297 10.07 1 93.5 174 LEU B CA 1
ATOM 3731 C C . LEU B 1 174 ? -0.135 24.344 11.164 1 93.5 174 LEU B C 1
ATOM 3733 O O . LEU B 1 174 ? -0.918 25.297 11.086 1 93.5 174 LEU B O 1
ATOM 3737 N N . PRO B 1 175 ? 0.701 24.172 12.117 1 89.25 175 PRO B N 1
ATOM 3738 C CA . PRO B 1 175 ? 0.72 25.25 13.102 1 89.25 175 PRO B CA 1
ATOM 3739 C C . PRO B 1 175 ? 1.295 26.547 12.539 1 89.25 175 PRO B C 1
ATOM 3741 O O . PRO B 1 175 ? 0.956 27.641 13.016 1 89.25 175 PRO B O 1
ATOM 3744 N N . ASP B 1 176 ? 2.207 26.406 11.586 1 86 176 ASP B N 1
ATOM 3745 C CA . ASP B 1 176 ? 2.859 27.5 10.875 1 86 176 ASP B CA 1
ATOM 3746 C C . ASP B 1 176 ? 3.373 27.031 9.516 1 86 176 ASP B C 1
ATOM 3748 O O . ASP B 1 176 ? 2.791 26.141 8.891 1 86 176 ASP B O 1
ATOM 3752 N N . LEU B 1 177 ? 4.434 27.656 9.047 1 84.25 177 LEU B N 1
ATOM 3753 C CA . LEU B 1 177 ? 4.926 27.359 7.707 1 84.25 177 LEU B CA 1
ATOM 3754 C C . LEU B 1 177 ? 6.086 26.375 7.766 1 84.25 177 LEU B C 1
ATOM 3756 O O . LEU B 1 177 ? 6.715 26.078 6.742 1 84.25 177 LEU B O 1
ATOM 3760 N N . SER B 1 178 ? 6.316 25.797 8.867 1 87.75 178 SER B N 1
ATOM 3761 C CA . SER B 1 178 ? 7.586 25.094 9.062 1 87.75 178 SER B CA 1
ATOM 3762 C C . SER B 1 178 ? 7.445 23.594 8.789 1 87.75 178 SER B C 1
ATOM 3764 O O . SER B 1 178 ? 8.445 22.875 8.719 1 87.75 178 SER B O 1
ATOM 3766 N N . ARG B 1 179 ? 6.266 23.094 8.617 1 93.75 179 ARG B N 1
ATOM 3767 C CA . ARG B 1 179 ? 6.078 21.641 8.562 1 93.75 179 ARG B CA 1
ATOM 3768 C C . ARG B 1 179 ? 5.477 21.219 7.227 1 93.75 179 ARG B C 1
ATOM 3770 O O . ARG B 1 179 ? 6.137 21.312 6.191 1 93.75 179 ARG B O 1
ATOM 3777 N N . VAL B 1 180 ? 4.285 20.875 7.18 1 96.56 180 VAL B N 1
ATOM 3778 C CA . VAL B 1 180 ? 3.707 20.406 5.922 1 96.56 180 VAL B CA 1
ATOM 3779 C C . VAL B 1 180 ? 3.027 21.578 5.207 1 96.56 180 VAL B C 1
ATOM 3781 O O . VAL B 1 180 ? 2.861 22.656 5.785 1 96.56 180 VAL B O 1
ATOM 3784 N N . HIS B 1 181 ? 2.648 21.375 3.967 1 96.25 181 HIS B N 1
ATOM 3785 C CA . HIS B 1 181 ? 2.109 22.484 3.182 1 96.25 181 HIS B CA 1
ATOM 3786 C C . HIS B 1 181 ? 0.644 22.25 2.834 1 96.25 181 HIS B C 1
ATOM 3788 O O . HIS B 1 181 ? -0.132 23.203 2.725 1 96.25 181 HIS B O 1
ATOM 3794 N N . ASP B 1 182 ? 0.321 21.047 2.572 1 97.25 182 ASP B N 1
ATOM 3795 C CA . ASP B 1 182 ? -1.064 20.672 2.312 1 97.25 182 ASP B CA 1
ATOM 3796 C C . ASP B 1 182 ? -1.501 19.531 3.221 1 97.25 182 ASP B C 1
ATOM 3798 O O . ASP B 1 182 ? -0.736 18.594 3.457 1 97.25 182 ASP B O 1
ATOM 3802 N N . VAL B 1 183 ? -2.715 19.641 3.732 1 97.94 183 VAL B N 1
ATOM 3803 C CA . VAL B 1 183 ? -3.309 18.547 4.504 1 97.94 183 VAL B CA 1
ATOM 3804 C C . VAL B 1 183 ? -4.688 18.203 3.943 1 97.94 183 VAL B C 1
ATOM 3806 O O . VAL B 1 183 ? -5.535 19.094 3.785 1 97.94 183 VAL B O 1
ATOM 3809 N N . ILE B 1 184 ? -4.863 16.969 3.594 1 98.5 184 ILE B N 1
ATOM 3810 C CA . ILE B 1 184 ? -6.148 16.438 3.164 1 98.5 184 ILE B CA 1
ATOM 3811 C C . ILE B 1 184 ? -6.742 15.57 4.27 1 98.5 184 ILE B C 1
ATOM 3813 O O . ILE B 1 184 ? -6.098 14.625 4.742 1 98.5 184 ILE B O 1
ATOM 3817 N N . VAL B 1 185 ? -7.934 15.93 4.68 1 98.44 185 VAL B N 1
ATOM 3818 C CA . VAL B 1 185 ? -8.633 15.172 5.711 1 98.44 185 VAL B CA 1
ATOM 3819 C C . VAL B 1 185 ? -9.883 14.531 5.121 1 98.44 185 VAL B C 1
ATOM 3821 O O . VAL B 1 185 ? -10.633 15.18 4.383 1 98.44 185 VAL B O 1
ATOM 3824 N N . VAL B 1 186 ? -10.102 13.289 5.383 1 97.94 186 VAL B N 1
ATOM 3825 C CA . VAL B 1 186 ? -11.375 12.648 5.059 1 97.94 186 VAL B CA 1
ATOM 3826 C C . VAL B 1 186 ? -11.977 12.031 6.32 1 97.94 186 VAL B C 1
ATOM 3828 O O . VAL B 1 186 ? -11.297 11.289 7.039 1 97.94 186 VAL B O 1
ATOM 3831 N N . LYS B 1 187 ? -13.172 12.414 6.566 1 97.25 187 LYS B N 1
ATOM 3832 C CA . LYS B 1 187 ? -13.953 11.812 7.645 1 97.25 187 LYS B CA 1
ATOM 3833 C C . LYS B 1 187 ? -15.031 10.883 7.094 1 97.25 187 LYS B C 1
ATOM 3835 O O . LYS B 1 187 ? -15.828 11.281 6.246 1 97.25 187 LYS B O 1
ATOM 3840 N N . ILE B 1 188 ? -14.969 9.664 7.543 1 95 188 ILE B N 1
ATOM 3841 C CA . ILE B 1 188 ? -15.961 8.664 7.16 1 95 188 ILE B CA 1
ATOM 3842 C C . ILE B 1 188 ? -16.938 8.438 8.312 1 95 188 ILE B C 1
ATOM 3844 O O . ILE B 1 188 ? -16.516 8.18 9.445 1 95 188 ILE B O 1
ATOM 3848 N N . ASP B 1 189 ? -18.203 8.523 8.047 1 92.69 189 ASP B N 1
ATOM 3849 C CA . ASP B 1 189 ? -19.172 8.211 9.094 1 92.69 189 ASP B CA 1
ATOM 3850 C C . ASP B 1 189 ? -19.188 6.715 9.406 1 92.69 189 ASP B C 1
ATOM 3852 O O . ASP B 1 189 ? -19.312 5.891 8.5 1 92.69 189 ASP B O 1
ATOM 3856 N N . PRO B 1 190 ? -19.062 6.438 10.617 1 89 190 PRO B N 1
ATOM 3857 C CA . PRO B 1 190 ? -19 5.023 10.984 1 89 190 PRO B CA 1
ATOM 3858 C C . PRO B 1 190 ? -20.281 4.27 10.641 1 89 190 PRO B C 1
ATOM 3860 O O . PRO B 1 190 ? -21.375 4.836 10.719 1 89 190 PRO B O 1
ATOM 3863 N N . VAL B 1 191 ? -20.156 3.047 10.227 1 87.06 191 VAL B N 1
ATOM 3864 C CA . VAL B 1 191 ? -21.25 2.123 9.938 1 87.06 191 VAL B CA 1
ATOM 3865 C C . VAL B 1 191 ? -20.984 0.781 10.617 1 87.06 191 VAL B C 1
ATOM 3867 O O . VAL B 1 191 ? -19.844 0.496 11.016 1 87.06 191 VAL B O 1
ATOM 3870 N N . PRO B 1 192 ? -22.047 -0.016 10.805 1 82 192 PRO B N 1
ATOM 3871 C CA . PRO B 1 192 ? -21.797 -1.364 11.32 1 82 192 PRO B CA 1
ATOM 3872 C C . PRO B 1 192 ? -20.828 -2.156 10.453 1 82 192 PRO B C 1
ATOM 3874 O O . PRO B 1 192 ? -20.734 -1.908 9.25 1 82 192 PRO B O 1
ATOM 3877 N N . ASP B 1 193 ? -20.125 -3.02 11.117 1 73 193 ASP B N 1
ATOM 3878 C CA . ASP B 1 193 ? -19.141 -3.84 10.422 1 73 193 ASP B CA 1
ATOM 3879 C C . ASP B 1 193 ? -19.766 -4.539 9.211 1 73 193 ASP B C 1
ATOM 3881 O O . ASP B 1 193 ? -20.875 -5.062 9.305 1 73 193 ASP B O 1
ATOM 3885 N N . GLY B 1 194 ? -19.078 -4.438 8.148 1 73.31 194 GLY B N 1
ATOM 3886 C CA . GLY B 1 194 ? -19.531 -5.121 6.945 1 73.31 194 GLY B CA 1
ATOM 3887 C C . GLY B 1 194 ? -20.375 -4.242 6.043 1 73.31 194 GLY B C 1
ATOM 3888 O O . GLY B 1 194 ? -20.594 -4.574 4.875 1 73.31 194 GLY B O 1
ATOM 3889 N N . GLU B 1 195 ? -20.766 -3.178 6.566 1 83.38 195 GLU B N 1
ATOM 3890 C CA . GLU B 1 195 ? -21.578 -2.275 5.766 1 83.38 195 GLU B CA 1
ATOM 3891 C C . GLU B 1 195 ? -20.719 -1.244 5.043 1 83.38 195 GLU B C 1
ATOM 3893 O O . GLU B 1 195 ? -19.609 -0.933 5.484 1 83.38 195 GLU B O 1
ATOM 3898 N N . ILE B 1 196 ? -21.219 -0.819 3.938 1 85.38 196 ILE B N 1
ATOM 3899 C CA . ILE B 1 196 ? -20.547 0.214 3.158 1 85.38 196 ILE B CA 1
ATOM 3900 C C . ILE B 1 196 ? -20.859 1.589 3.744 1 85.38 196 ILE B C 1
ATOM 3902 O O . ILE B 1 196 ? -22.031 1.944 3.922 1 85.38 196 ILE B O 1
ATOM 3906 N N . PRO B 1 197 ? -19.828 2.352 4.09 1 88.25 197 PRO B N 1
ATOM 3907 C CA . PRO B 1 197 ? -20.109 3.713 4.551 1 88.25 197 PRO B CA 1
ATOM 3908 C C . PRO B 1 197 ? -20.844 4.551 3.506 1 88.25 197 PRO B C 1
ATOM 3910 O O . PRO B 1 197 ? -20.469 4.535 2.328 1 88.25 197 PRO B O 1
ATOM 3913 N N . LEU B 1 198 ? -21.766 5.301 3.93 1 85.62 198 LEU B N 1
ATOM 3914 C CA . LEU B 1 198 ? -22.641 6.004 2.996 1 85.62 198 LEU B CA 1
ATOM 3915 C C . LEU B 1 198 ? -22.281 7.484 2.922 1 85.62 198 LEU B C 1
ATOM 3917 O O . LEU B 1 198 ? -22.578 8.148 1.929 1 85.62 198 LEU B O 1
ATOM 3921 N N . ARG B 1 199 ? -21.734 8.031 4.016 1 91 199 ARG B N 1
ATOM 3922 C CA . ARG B 1 199 ? -21.469 9.461 4.086 1 91 199 ARG B CA 1
ATOM 3923 C C . ARG B 1 199 ? -20.016 9.734 4.492 1 91 199 ARG B C 1
ATOM 3925 O O . ARG B 1 199 ? -19.516 9.164 5.461 1 91 199 ARG B O 1
ATOM 3932 N N . MET B 1 200 ? -19.422 10.641 3.752 1 94.69 200 MET B N 1
ATOM 3933 C CA . MET B 1 200 ? -18.047 11.078 4.012 1 94.69 200 MET B CA 1
ATOM 3934 C C . MET B 1 200 ? -17.891 12.578 3.799 1 94.69 200 MET B C 1
ATOM 3936 O O . MET B 1 200 ? -18.719 13.195 3.123 1 94.69 200 MET B O 1
ATOM 3940 N N . GLN B 1 201 ? -16.922 13.141 4.434 1 96.19 201 GLN B N 1
ATOM 3941 C CA . GLN B 1 201 ? -16.547 14.531 4.242 1 96.19 201 GLN B CA 1
ATOM 3942 C C . GLN B 1 201 ? -15.047 14.664 3.969 1 96.19 201 GLN B C 1
ATOM 3944 O O . GLN B 1 201 ? -14.25 13.859 4.457 1 96.19 201 GLN B O 1
ATOM 3949 N N . ALA B 1 202 ? -14.727 15.648 3.189 1 97.81 202 ALA B N 1
ATOM 3950 C CA . ALA B 1 202 ? -13.32 15.906 2.914 1 97.81 202 ALA B CA 1
ATOM 3951 C C . ALA B 1 202 ? -12.984 17.391 3.113 1 97.81 202 ALA B C 1
ATOM 3953 O O . ALA B 1 202 ? -13.805 18.25 2.826 1 97.81 202 ALA B O 1
ATOM 3954 N N . TRP B 1 203 ? -11.82 17.672 3.686 1 97.75 203 TRP B N 1
ATOM 3955 C CA . TRP B 1 203 ? -11.258 19.016 3.842 1 97.75 203 TRP B CA 1
ATOM 3956 C C . TRP B 1 203 ? -9.883 19.094 3.201 1 97.75 203 TRP B C 1
ATOM 3958 O O . TRP B 1 203 ? -9.125 18.125 3.207 1 97.75 203 TRP B O 1
ATOM 3968 N N . HIS B 1 204 ? -9.602 20.234 2.719 1 98.06 204 HIS B N 1
ATOM 3969 C CA . HIS B 1 204 ? -8.266 20.562 2.238 1 98.06 204 HIS B CA 1
ATOM 3970 C C . HIS B 1 204 ? -7.754 21.859 2.879 1 98.06 204 HIS B C 1
ATOM 3972 O O . HIS B 1 204 ? -8.43 22.891 2.836 1 98.06 204 HIS B O 1
ATOM 3978 N N . PHE B 1 205 ? -6.625 21.719 3.484 1 96.5 205 PHE B N 1
ATOM 3979 C CA . PHE B 1 205 ? -5.953 22.875 4.074 1 96.5 205 PHE B CA 1
ATOM 3980 C C . PHE B 1 205 ? -4.633 23.141 3.365 1 96.5 205 PHE B C 1
ATOM 3982 O O . PHE B 1 205 ? -3.904 22.219 3.014 1 96.5 205 PHE B O 1
ATOM 3989 N N . CYS B 1 206 ? -4.352 24.375 3.189 1 95.06 206 CYS B N 1
ATOM 3990 C CA . CYS B 1 206 ? -3.104 24.781 2.559 1 95.06 206 CYS B CA 1
ATOM 3991 C C . CYS B 1 206 ? -2.426 25.891 3.363 1 95.06 206 CYS B C 1
ATOM 3993 O O . CYS B 1 206 ? -3.082 26.828 3.814 1 95.06 206 CYS B O 1
ATOM 3995 N N . VAL B 1 207 ? -1.13 25.766 3.41 1 90.38 207 VAL B N 1
ATOM 3996 C CA . VAL B 1 207 ? -0.343 26.688 4.227 1 90.38 207 VAL B CA 1
ATOM 3997 C C . VAL B 1 207 ? -0.424 28.094 3.639 1 90.38 207 VAL B C 1
ATOM 3999 O O . VAL B 1 207 ? -0.285 29.078 4.363 1 90.38 207 VAL B O 1
ATOM 4002 N N . ASN B 1 208 ? -0.591 28.219 2.367 1 86.56 208 ASN B N 1
ATOM 4003 C CA . ASN B 1 208 ? -0.571 29.516 1.684 1 86.56 208 ASN B CA 1
ATOM 4004 C C . ASN B 1 208 ? -1.861 30.297 1.921 1 86.56 208 ASN B C 1
ATOM 4006 O O . ASN B 1 208 ? -1.956 31.469 1.563 1 86.56 208 ASN B O 1
ATOM 4010 N N . ASP B 1 209 ? -2.742 29.609 2.414 1 85.25 209 ASP B N 1
ATOM 4011 C CA . ASP B 1 209 ? -4.016 30.297 2.596 1 85.25 209 ASP B CA 1
ATOM 4012 C C . ASP B 1 209 ? -3.992 31.172 3.848 1 85.25 209 ASP B C 1
ATOM 4014 O O . ASP B 1 209 ? -3.252 30.891 4.793 1 85.25 209 ASP B O 1
ATOM 4018 N N . ARG B 1 210 ? -4.633 32.375 3.654 1 66 210 ARG B N 1
ATOM 4019 C CA . ARG B 1 210 ? -4.617 33.469 4.629 1 66 210 ARG B CA 1
ATOM 4020 C C . ARG B 1 210 ? -4.859 32.938 6.039 1 66 210 ARG B C 1
ATOM 4022 O O . ARG B 1 210 ? -5.75 32.125 6.258 1 66 210 ARG B O 1
ATOM 4029 N N . ARG B 1 211 ? -3.732 33.062 6.805 1 65.06 211 ARG B N 1
ATOM 4030 C CA . ARG B 1 211 ? -3.855 32.781 8.234 1 65.06 211 ARG B CA 1
ATOM 4031 C C . ARG B 1 211 ? -4.047 34.094 9.016 1 65.06 211 ARG B C 1
ATOM 4033 O O . ARG B 1 211 ? -3.51 35.125 8.633 1 65.06 211 ARG B O 1
ATOM 4040 N N . THR B 1 212 ? -5.145 34.281 9.57 1 58.25 212 THR B N 1
ATOM 4041 C CA . THR B 1 212 ? -5.133 35.406 10.516 1 58.25 212 THR B CA 1
ATOM 4042 C C . THR B 1 212 ? -4.484 34.969 11.836 1 58.25 212 THR B C 1
ATOM 4044 O O . THR B 1 212 ? -4.41 33.781 12.148 1 58.25 212 THR B O 1
ATOM 4047 N N . ARG B 1 213 ? -3.498 35.875 12.383 1 54.84 213 ARG B N 1
ATOM 4048 C CA . ARG B 1 213 ? -2.725 35.688 13.609 1 54.84 213 ARG B CA 1
ATOM 4049 C C . ARG B 1 213 ? -3.512 34.875 14.641 1 54.84 213 ARG B C 1
ATOM 4051 O O . ARG B 1 213 ? -2.939 34.062 15.375 1 54.84 213 ARG B O 1
ATOM 4058 N N . SER B 1 214 ? -4.797 35.156 14.719 1 55.81 214 SER B N 1
ATOM 4059 C CA . SER B 1 214 ? -5.574 34.625 15.836 1 55.81 214 SER B CA 1
ATOM 4060 C C . SER B 1 214 ? -6.449 33.469 15.391 1 55.81 214 SER B C 1
ATOM 4062 O O . SER B 1 214 ? -7.102 32.812 16.219 1 55.81 214 SER B O 1
ATOM 4064 N N . ALA B 1 215 ? -6.309 33.125 14.008 1 63.81 215 ALA B N 1
ATOM 4065 C CA . ALA B 1 215 ? -7.367 32.188 13.656 1 63.81 215 ALA B CA 1
ATOM 4066 C C . ALA B 1 215 ? -6.781 30.875 13.109 1 63.81 215 ALA B C 1
ATOM 4068 O O . ALA B 1 215 ? -5.742 30.875 12.445 1 63.81 215 ALA B O 1
ATOM 4069 N N . PRO B 1 216 ? -7.297 29.781 13.562 1 70.12 216 PRO B N 1
ATOM 4070 C CA . PRO B 1 216 ? -6.953 28.453 13.031 1 70.12 216 PRO B CA 1
ATOM 4071 C C . PRO B 1 216 ? -7.07 28.375 11.508 1 70.12 216 PRO B C 1
ATOM 4073 O O . PRO B 1 216 ? -7.797 29.172 10.906 1 70.12 216 PRO B O 1
ATOM 4076 N N . PRO B 1 217 ? -6.113 27.641 10.891 1 80.94 217 PRO B N 1
ATOM 4077 C CA . PRO B 1 217 ? -6.234 27.5 9.438 1 80.94 217 PRO B CA 1
ATOM 4078 C C . PRO B 1 217 ? -7.641 27.109 8.992 1 80.94 217 PRO B C 1
ATOM 4080 O O . PRO B 1 217 ? -8.297 26.312 9.656 1 80.94 217 PRO B O 1
ATOM 4083 N N . GLU B 1 218 ? -8.086 27.891 8.047 1 87.56 218 GLU B N 1
ATOM 4084 C CA . GLU B 1 218 ? -9.375 27.562 7.449 1 87.56 218 GLU B CA 1
ATOM 4085 C C . GLU B 1 218 ? -9.211 26.609 6.266 1 87.56 218 GLU B C 1
ATOM 4087 O O . GLU B 1 218 ? -8.242 26.719 5.508 1 87.56 218 GLU B O 1
ATOM 4092 N N . ALA B 1 219 ? -10.188 25.766 6.184 1 93.44 219 ALA B N 1
ATOM 4093 C CA . ALA B 1 219 ? -10.148 24.828 5.059 1 93.44 219 ALA B CA 1
ATOM 4094 C C . ALA B 1 219 ? -10.352 25.562 3.734 1 93.44 219 ALA B C 1
ATOM 4096 O O . ALA B 1 219 ? -11.273 26.359 3.598 1 93.44 219 ALA B O 1
ATOM 4097 N N . ARG B 1 220 ? -9.469 25.375 2.824 1 93.5 220 ARG B N 1
ATOM 4098 C CA . ARG B 1 220 ? -9.609 25.891 1.468 1 93.5 220 ARG B CA 1
ATOM 4099 C C . ARG B 1 220 ? -10.844 25.312 0.784 1 93.5 220 ARG B C 1
ATOM 4101 O O . ARG B 1 220 ? -11.555 26.016 0.06 1 93.5 220 ARG B O 1
ATOM 4108 N N . THR B 1 221 ? -11 24 0.96 1 95.19 221 THR B N 1
ATOM 4109 C CA . THR B 1 221 ? -12.125 23.266 0.392 1 95.19 221 THR B CA 1
ATOM 4110 C C . THR B 1 221 ? -12.75 22.359 1.435 1 95.19 221 THR B C 1
ATOM 4112 O O . THR B 1 221 ? -12.047 21.797 2.285 1 95.19 221 THR B O 1
ATOM 4115 N N . HIS B 1 222 ? -14.047 22.312 1.423 1 96.44 222 HIS B N 1
ATOM 4116 C CA . HIS B 1 222 ? -14.805 21.359 2.221 1 96.44 222 HIS B CA 1
ATOM 4117 C C . HIS B 1 222 ? -16.047 20.875 1.478 1 96.44 222 HIS B C 1
ATOM 4119 O O . HIS B 1 222 ? -16.781 21.688 0.897 1 96.44 222 HIS B O 1
ATOM 4125 N N . PHE B 1 223 ? -16.281 19.594 1.431 1 95.31 223 PHE B N 1
ATOM 4126 C CA . PHE B 1 223 ? -17.5 19.062 0.82 1 95.31 223 PHE B CA 1
ATOM 4127 C C . PHE B 1 223 ? -17.859 17.719 1.423 1 95.31 223 PHE B C 1
ATOM 4129 O O . PHE B 1 223 ? -17.016 17.078 2.061 1 95.31 223 PHE B O 1
ATOM 4136 N N . GLU B 1 224 ? -19.125 17.375 1.228 1 93.12 224 GLU B N 1
ATOM 4137 C CA . GLU B 1 224 ? -19.625 16.047 1.573 1 93.12 224 GLU B CA 1
ATOM 4138 C C . GLU B 1 224 ? -19.828 15.188 0.326 1 93.12 224 GLU B C 1
ATOM 4140 O O . GLU B 1 224 ? -20.141 15.703 -0.748 1 93.12 224 GLU B O 1
ATOM 4145 N N . PHE B 1 225 ? -19.547 13.922 0.499 1 91.5 225 PHE B N 1
ATOM 4146 C CA . PHE B 1 225 ? -19.734 12.992 -0.606 1 91.5 225 PHE B CA 1
ATOM 4147 C C . PHE B 1 225 ? -20.047 11.594 -0.086 1 91.5 225 PHE B C 1
ATOM 4149 O O . PHE B 1 225 ? -20 11.352 1.121 1 91.5 225 PHE B O 1
ATOM 4156 N N . GLY B 1 226 ? -20.562 10.703 -0.874 1 86.88 226 GLY B N 1
ATOM 4157 C CA . GLY B 1 226 ? -20.891 9.344 -0.468 1 86.88 226 GLY B CA 1
ATOM 4158 C C . GLY B 1 226 ? -21.812 8.633 -1.445 1 86.88 226 GLY B C 1
ATOM 4159 O O . GLY B 1 226 ? -21.797 8.922 -2.645 1 86.88 226 GLY B O 1
ATOM 4160 N N . THR B 1 227 ? -22.406 7.398 -0.897 1 71.56 227 THR B N 1
ATOM 4161 C CA . THR B 1 227 ? -23.219 6.559 -1.76 1 71.56 227 THR B CA 1
ATOM 4162 C C . THR B 1 227 ? -24.703 6.844 -1.544 1 71.56 227 THR B C 1
ATOM 4164 O O . THR B 1 227 ? -25.547 6.488 -2.379 1 71.56 227 THR B O 1
ATOM 4167 N N . TYR B 1 228 ? -25.219 7.145 -0.259 1 62.56 228 TYR B N 1
ATOM 4168 C CA . TYR B 1 228 ? -26.641 7.262 0.053 1 62.56 228 TYR B CA 1
ATOM 4169 C C . TYR B 1 228 ? -26.938 8.602 0.713 1 62.56 228 TYR B C 1
ATOM 4171 O O . TYR B 1 228 ? -26.266 9 1.66 1 62.56 228 TYR B O 1
ATOM 4179 N N . ASP B 1 229 ? -27.641 9.555 0.024 1 51.12 229 ASP B N 1
ATOM 4180 C CA . ASP B 1 229 ? -28 10.812 0.676 1 51.12 229 ASP B CA 1
ATOM 4181 C C . ASP B 1 229 ? -29.141 10.609 1.668 1 51.12 229 ASP B C 1
ATOM 4183 O O . ASP B 1 229 ? -29.516 11.531 2.396 1 51.12 229 ASP B O 1
ATOM 4187 N N . GLY B 1 230 ? -29.719 9.75 2.213 1 45.97 230 GLY B N 1
ATOM 4188 C CA . GLY B 1 230 ? -30.844 9.578 3.117 1 45.97 230 GLY B CA 1
ATOM 4189 C C . GLY B 1 230 ? -32.188 9.922 2.48 1 45.97 230 GLY B C 1
ATOM 4190 O O . GLY B 1 230 ? -33.125 9.156 2.592 1 45.97 230 GLY B O 1
ATOM 4191 N N . ASN B 1 231 ? -32.969 11.414 2.562 1 43.91 231 ASN B N 1
ATOM 4192 C CA . ASN B 1 231 ? -34.375 11.727 2.273 1 43.91 231 ASN B CA 1
ATOM 4193 C C . ASN B 1 231 ? -34.75 11.391 0.831 1 43.91 231 ASN B C 1
ATOM 4195 O O . ASN B 1 231 ? -33.844 11.109 0.015 1 43.91 231 ASN B O 1
ATOM 4199 N N . ASN B 1 232 ? -36.344 11.984 0.32 1 39.38 232 ASN B N 1
ATOM 4200 C CA . ASN B 1 232 ? -37.062 11.898 -0.946 1 39.38 232 ASN B CA 1
ATOM 4201 C C . ASN B 1 232 ? -36.125 12.008 -2.139 1 39.38 232 ASN B C 1
ATOM 4203 O O . ASN B 1 232 ? -35 12.516 -2.008 1 39.38 232 ASN B O 1
ATOM 4207 N N . PRO B 1 233 ? -36.531 12.602 -3.484 1 39.5 233 PRO B N 1
ATOM 4208 C CA . PRO B 1 233 ? -35.781 12.469 -4.734 1 39.5 233 PRO B CA 1
ATOM 4209 C C . PRO B 1 233 ? -34.281 12.711 -4.555 1 39.5 233 PRO B C 1
ATOM 4211 O O . PRO B 1 233 ? -33.875 13.664 -3.883 1 39.5 233 PRO B O 1
ATOM 4214 N N . PRO B 1 234 ? -33.125 11.453 -4.664 1 41.34 234 PRO B N 1
ATOM 4215 C CA . PRO B 1 234 ? -32.5 10.523 -3.717 1 41.34 234 PRO B CA 1
ATOM 4216 C C . PRO B 1 234 ? -31.359 11.148 -2.922 1 41.34 234 PRO B C 1
ATOM 4218 O O . PRO B 1 234 ? -30.375 11.594 -3.506 1 41.34 234 PRO B O 1
ATOM 4221 N N . ASN B 1 235 ? -31.125 12.016 -1.931 1 40.31 235 ASN B N 1
ATOM 4222 C CA . ASN B 1 235 ? -30.172 13.078 -1.646 1 40.31 235 ASN B CA 1
ATOM 4223 C C . ASN B 1 235 ? -28.734 12.656 -1.953 1 40.31 235 ASN B C 1
ATOM 4225 O O . ASN B 1 235 ? -28.406 11.469 -1.859 1 40.31 235 ASN B O 1
ATOM 4229 N N . GLN B 1 236 ? -27.766 13.562 -2.605 1 48.12 236 GLN B N 1
ATOM 4230 C CA . GLN B 1 236 ? -26.719 13.883 -3.574 1 48.12 236 GLN B CA 1
ATOM 4231 C C . GLN B 1 236 ? -25.344 13.516 -3.039 1 48.12 236 GLN B C 1
ATOM 4233 O O . GLN B 1 236 ? -24.359 14.219 -3.291 1 48.12 236 GLN B O 1
ATOM 4238 N N . LEU B 1 237 ? -25.219 12.789 -2.014 1 62.19 237 LEU B N 1
ATOM 4239 C CA . LEU B 1 237 ? -23.844 12.352 -1.768 1 62.19 237 LEU B CA 1
ATOM 4240 C C . LEU B 1 237 ? -23.266 11.688 -3.006 1 62.19 237 LEU B C 1
ATOM 4242 O O . LEU B 1 237 ? -22.047 11.469 -3.086 1 62.19 237 LEU B O 1
ATOM 4246 N N . ASN B 1 238 ? -24.266 11.539 -4.043 1 69.25 238 ASN B N 1
ATOM 4247 C CA . ASN B 1 238 ? -23.797 11.016 -5.316 1 69.25 238 ASN B CA 1
ATOM 4248 C C . ASN B 1 238 ? -23.078 12.094 -6.129 1 69.25 238 ASN B C 1
ATOM 4250 O O . ASN B 1 238 ? -23.672 13.117 -6.473 1 69.25 238 ASN B O 1
ATOM 4254 N N . ILE B 1 239 ? -21.922 11.969 -6.18 1 82.62 239 ILE B N 1
ATOM 4255 C CA . ILE B 1 239 ? -21.125 12.961 -6.891 1 82.62 239 ILE B CA 1
ATOM 4256 C C . ILE B 1 239 ? -20.828 12.469 -8.305 1 82.62 239 ILE B C 1
ATOM 4258 O O . ILE B 1 239 ? -20.859 11.266 -8.562 1 82.62 239 ILE B O 1
ATOM 4262 N N . VAL B 1 240 ? -20.812 13.43 -9.18 1 86.94 240 VAL B N 1
ATOM 4263 C CA . VAL B 1 240 ? -20.375 13.18 -10.547 1 86.94 240 VAL B CA 1
ATOM 4264 C C . VAL B 1 240 ? -18.969 13.734 -10.758 1 86.94 240 VAL B C 1
ATOM 4266 O O . VAL B 1 240 ? -18.484 14.516 -9.945 1 86.94 240 VAL B O 1
ATOM 4269 N N . PRO B 1 241 ? -18.359 13.281 -11.812 1 90.56 241 PRO B N 1
ATOM 4270 C CA . PRO B 1 241 ? -17 13.781 -12.062 1 90.56 241 PRO B CA 1
ATOM 4271 C C . PRO B 1 241 ? -16.922 15.305 -12.07 1 90.56 241 PRO B C 1
ATOM 4273 O O . PRO B 1 241 ? -17.781 15.969 -12.664 1 90.56 241 PRO B O 1
ATOM 4276 N N . GLY B 1 242 ? -15.953 15.883 -11.391 1 93.31 242 GLY B N 1
ATOM 4277 C CA . GLY B 1 242 ? -15.703 17.312 -11.406 1 93.31 242 GLY B CA 1
ATOM 4278 C C . GLY B 1 242 ? -16.453 18.062 -10.32 1 93.31 242 GLY B C 1
ATOM 4279 O O . GLY B 1 242 ? -16.219 19.25 -10.102 1 93.31 242 GLY B O 1
ATOM 4280 N N . MET B 1 243 ? -17.266 17.5 -9.531 1 92.38 243 MET B N 1
ATOM 4281 C CA . MET B 1 243 ? -18.125 18.156 -8.555 1 92.38 243 MET B CA 1
ATOM 4282 C C . MET B 1 243 ? -17.375 18.422 -7.254 1 92.38 243 MET B C 1
ATOM 4284 O O . MET B 1 243 ? -17.547 19.469 -6.633 1 92.38 243 MET B O 1
ATOM 4288 N N . CYS B 1 244 ? -16.594 17.469 -6.793 1 95.5 244 CYS B N 1
ATOM 4289 C CA . CYS B 1 244 ? -15.836 17.562 -5.551 1 95.5 244 CYS B CA 1
ATOM 4290 C C . CYS B 1 244 ? -14.344 17.406 -5.816 1 95.5 244 CYS B C 1
ATOM 4292 O O . CYS B 1 244 ? -13.852 16.297 -6.027 1 95.5 244 CYS B O 1
ATOM 4294 N N . LEU B 1 245 ? -13.711 18.578 -5.734 1 97.38 245 LEU B N 1
ATOM 4295 C CA . LEU B 1 245 ? -12.312 18.578 -6.156 1 97.38 245 LEU B CA 1
ATOM 4296 C C . LEU B 1 245 ? -11.422 19.141 -5.051 1 97.38 245 LEU B C 1
ATOM 4298 O O . LEU B 1 245 ? -11.797 20.078 -4.348 1 97.38 245 LEU B O 1
ATOM 4302 N N . ILE B 1 246 ? -10.289 18.578 -4.875 1 97.88 246 ILE B N 1
ATOM 4303 C CA . ILE B 1 246 ? -9.18 19.156 -4.129 1 97.88 246 ILE B CA 1
ATOM 4304 C C . ILE B 1 246 ? -8.023 19.453 -5.074 1 97.88 246 ILE B C 1
ATOM 4306 O O . ILE B 1 246 ? -7.602 18.594 -5.848 1 97.88 246 ILE B O 1
ATOM 4310 N N . ASN B 1 247 ? -7.543 20.688 -5.004 1 97.5 247 ASN B N 1
ATOM 4311 C CA . ASN B 1 247 ? -6.457 21.141 -5.859 1 97.5 247 ASN B CA 1
ATOM 4312 C C . ASN B 1 247 ? -5.156 21.312 -5.078 1 97.5 247 ASN B C 1
ATOM 4314 O O . ASN B 1 247 ? -5.098 22.094 -4.125 1 97.5 247 ASN B O 1
ATOM 4318 N N . ILE B 1 248 ? -4.125 20.594 -5.469 1 97.12 248 ILE B N 1
ATOM 4319 C CA . ILE B 1 248 ? -2.811 20.703 -4.852 1 97.12 248 ILE B CA 1
ATOM 4320 C C . ILE B 1 248 ? -1.891 21.531 -5.754 1 97.12 248 ILE B C 1
ATOM 4322 O O . ILE B 1 248 ? -1.525 21.094 -6.844 1 97.12 248 ILE B O 1
ATOM 4326 N N . ASP B 1 249 ? -1.507 22.688 -5.266 1 96.25 249 ASP B N 1
ATOM 4327 C CA . ASP B 1 249 ? -0.601 23.531 -6.023 1 96.25 249 ASP B CA 1
ATOM 4328 C C . ASP B 1 249 ? 0.795 22.922 -6.105 1 96.25 249 ASP B C 1
ATOM 4330 O O . ASP B 1 249 ? 1.332 22.453 -5.102 1 96.25 249 ASP B O 1
ATOM 4334 N N . LEU B 1 250 ? 1.438 23 -7.27 1 96.62 250 LEU B N 1
ATOM 4335 C CA . LEU B 1 250 ? 2.756 22.406 -7.441 1 96.62 250 LEU B CA 1
ATOM 4336 C C . LEU B 1 250 ? 3.793 23.109 -6.574 1 96.62 250 LEU B C 1
ATOM 4338 O O . LEU B 1 250 ? 4.758 22.484 -6.129 1 96.62 250 LEU B O 1
ATOM 4342 N N . ASN B 1 251 ? 3.602 24.406 -6.379 1 94.5 251 ASN B N 1
ATOM 4343 C CA . ASN B 1 251 ? 4.531 25.109 -5.504 1 94.5 251 ASN B CA 1
ATOM 4344 C C . ASN B 1 251 ? 4.527 24.516 -4.094 1 94.5 251 ASN B C 1
ATOM 4346 O O . ASN B 1 251 ? 5.57 24.453 -3.439 1 94.5 251 ASN B O 1
ATOM 4350 N N . CYS B 1 252 ? 3.354 24.094 -3.631 1 95.81 252 CYS B N 1
ATOM 4351 C CA . CYS B 1 252 ? 3.246 23.438 -2.326 1 95.81 252 CYS B CA 1
ATOM 4352 C C . CYS B 1 252 ? 3.811 22.031 -2.367 1 95.81 252 CYS B C 1
ATOM 4354 O O . CYS B 1 252 ? 4.594 21.641 -1.497 1 95.81 252 CYS B O 1
ATOM 4356 N N . LEU B 1 253 ? 3.494 21.297 -3.393 1 97.19 253 LEU B N 1
ATOM 4357 C CA . LEU B 1 253 ? 3.92 19.922 -3.529 1 97.19 253 LEU B CA 1
ATOM 4358 C C . LEU B 1 253 ? 5.438 19.828 -3.66 1 97.19 253 LEU B C 1
ATOM 4360 O O . LEU B 1 253 ? 6.055 18.906 -3.119 1 97.19 253 LEU B O 1
ATOM 4364 N N . TYR B 1 254 ? 6.035 20.766 -4.32 1 97.06 254 TYR B N 1
ATOM 4365 C CA . TYR B 1 254 ? 7.461 20.719 -4.609 1 97.06 254 TYR B CA 1
ATOM 4366 C C . TYR B 1 254 ? 8.242 21.656 -3.705 1 97.06 254 TYR B C 1
ATOM 4368 O O . TYR B 1 254 ? 9.391 22 -3.994 1 97.06 254 TYR B O 1
ATOM 4376 N N . HIS B 1 255 ? 7.59 22.109 -2.709 1 95.75 255 HIS B N 1
ATOM 4377 C CA . HIS B 1 255 ? 8.289 23 -1.783 1 95.75 255 HIS B CA 1
ATOM 4378 C C . HIS B 1 255 ? 9.594 22.375 -1.308 1 95.75 255 HIS B C 1
ATOM 4380 O O . HIS B 1 255 ? 9.617 21.234 -0.865 1 95.75 255 HIS B O 1
ATOM 4386 N N . GLU B 1 256 ? 10.719 23.062 -1.481 1 94.75 256 GLU B N 1
ATOM 4387 C CA . GLU B 1 256 ? 12.062 22.719 -1.023 1 94.75 256 GLU B CA 1
ATOM 4388 C C . GLU B 1 256 ? 12.57 21.438 -1.686 1 94.75 256 GLU B C 1
ATOM 4390 O O . GLU B 1 256 ? 13.305 20.672 -1.072 1 94.75 256 GLU B O 1
ATOM 4395 N N . ALA B 1 257 ? 12.07 21.172 -2.869 1 95.31 257 ALA B N 1
ATOM 4396 C CA . ALA B 1 257 ? 12.641 20.078 -3.65 1 95.31 257 ALA B CA 1
ATOM 4397 C C . ALA B 1 257 ? 14.141 20.266 -3.848 1 95.31 257 ALA B C 1
ATOM 4399 O O . ALA B 1 257 ? 14.648 21.375 -3.723 1 95.31 257 ALA B O 1
ATOM 4400 N N . TYR B 1 258 ? 14.828 19.156 -4.105 1 92.44 258 TYR B N 1
ATOM 4401 C CA . TYR B 1 258 ? 16.266 19.234 -4.348 1 92.44 258 TYR B CA 1
ATOM 4402 C C . TYR B 1 258 ? 16.594 20.359 -5.305 1 92.44 258 TYR B C 1
ATOM 4404 O O . TYR B 1 258 ? 15.883 20.594 -6.285 1 92.44 258 TYR B O 1
ATOM 4412 N N . PRO B 1 259 ? 17.766 20.938 -4.941 1 87.19 259 PRO B N 1
ATOM 4413 C CA . PRO B 1 259 ? 18.203 21.969 -5.879 1 87.19 259 PRO B CA 1
ATOM 4414 C C . PRO B 1 259 ? 18.391 21.453 -7.301 1 87.19 259 PRO B C 1
ATOM 4416 O O . PRO B 1 259 ? 18.984 20.391 -7.496 1 87.19 259 PRO B O 1
ATOM 4419 N N . GLY B 1 260 ? 17.828 22.094 -8.25 1 87.31 260 GLY B N 1
ATOM 4420 C CA . GLY B 1 260 ? 17.953 21.672 -9.633 1 87.31 260 GLY B CA 1
ATOM 4421 C C . GLY B 1 260 ? 16.734 20.922 -10.141 1 87.31 260 GLY B C 1
ATOM 4422 O O . GLY B 1 260 ? 16.594 20.703 -11.344 1 87.31 260 GLY B O 1
ATOM 4423 N N . THR B 1 261 ? 15.945 20.531 -9.148 1 91.94 261 THR B N 1
ATOM 4424 C CA . THR B 1 261 ? 14.703 19.906 -9.586 1 91.94 261 THR B CA 1
ATOM 4425 C C . THR B 1 261 ? 13.836 20.891 -10.359 1 91.94 261 THR B C 1
ATOM 4427 O O . THR B 1 261 ? 13.562 22 -9.875 1 91.94 261 THR B O 1
ATOM 4430 N N . GLN B 1 262 ? 13.539 20.516 -11.547 1 90.94 262 GLN B N 1
ATOM 4431 C CA . GLN B 1 262 ? 12.625 21.344 -12.32 1 90.94 262 GLN B CA 1
ATOM 4432 C C . GLN B 1 262 ? 11.172 20.953 -12.055 1 90.94 262 GLN B C 1
ATOM 4434 O O . GLN B 1 262 ? 10.797 19.797 -12.227 1 90.94 262 GLN B O 1
ATOM 4439 N N . ILE B 1 263 ? 10.477 21.891 -11.594 1 93.88 263 ILE B N 1
ATOM 4440 C CA . ILE B 1 263 ? 9.047 21.641 -11.453 1 93.88 263 ILE B CA 1
ATOM 4441 C C . ILE B 1 263 ? 8.422 21.422 -12.828 1 93.88 263 ILE B C 1
ATOM 4443 O O . ILE B 1 263 ? 8.5 22.297 -13.703 1 93.88 263 ILE B O 1
ATOM 4447 N N . PRO B 1 264 ? 7.82 20.312 -12.93 1 93.81 264 PRO B N 1
ATOM 4448 C CA . PRO B 1 264 ? 7.25 20.031 -14.242 1 93.81 264 PRO B CA 1
ATOM 4449 C C . PRO B 1 264 ? 6.121 20.984 -14.625 1 93.81 264 PRO B C 1
ATOM 4451 O O . PRO B 1 264 ? 5.457 21.547 -13.742 1 93.81 264 PRO B O 1
ATOM 4454 N N . THR B 1 265 ? 5.922 21.141 -15.938 1 91.94 265 THR B N 1
ATOM 4455 C CA . THR B 1 265 ? 4.844 21.984 -16.453 1 91.94 265 THR B CA 1
ATOM 4456 C C . THR B 1 265 ? 3.828 21.141 -17.219 1 91.94 265 THR B C 1
ATOM 4458 O O . THR B 1 265 ? 4.152 20.062 -17.703 1 91.94 265 THR B O 1
ATOM 4461 N N . PRO B 1 266 ? 2.67 21.703 -17.234 1 86.75 266 PRO B N 1
ATOM 4462 C CA . PRO B 1 266 ? 1.717 21.016 -18.109 1 86.75 266 PRO B CA 1
ATOM 4463 C C . PRO B 1 266 ? 2.238 20.844 -19.531 1 86.75 266 PRO B C 1
ATOM 4465 O O . PRO B 1 266 ? 2.947 21.719 -20.047 1 86.75 266 PRO B O 1
ATOM 4468 N N . PRO B 1 267 ? 1.972 19.703 -20.109 1 87.38 267 PRO B N 1
ATOM 4469 C CA . PRO B 1 267 ? 0.995 18.672 -19.719 1 87.38 267 PRO B CA 1
ATOM 4470 C C . PRO B 1 267 ? 1.612 17.562 -18.875 1 87.38 267 PRO B C 1
ATOM 4472 O O . PRO B 1 267 ? 0.916 16.609 -18.484 1 87.38 267 PRO B O 1
ATOM 4475 N N . THR B 1 268 ? 2.883 17.672 -18.641 1 89.69 268 THR B N 1
ATOM 4476 C CA . THR B 1 268 ? 3.529 16.594 -17.906 1 89.69 268 THR B CA 1
ATOM 4477 C C . THR B 1 268 ? 2.875 16.391 -16.547 1 89.69 268 THR B C 1
ATOM 4479 O O . THR B 1 268 ? 2.496 15.281 -16.188 1 89.69 268 THR B O 1
ATOM 4482 N N . LEU B 1 269 ? 2.797 17.5 -15.883 1 93.12 269 LEU B N 1
ATOM 4483 C CA . LEU B 1 269 ? 2.064 17.531 -14.617 1 93.12 269 LEU B CA 1
ATOM 4484 C C . LEU B 1 269 ? 1.17 18.766 -14.539 1 93.12 269 LEU B C 1
ATOM 4486 O O . LEU B 1 269 ? 1.647 19.891 -14.68 1 93.12 269 LEU B O 1
ATOM 4490 N N . PRO B 1 270 ? -0.071 18.547 -14.398 1 92.5 270 PRO B N 1
ATOM 4491 C CA . PRO B 1 270 ? -0.961 19.703 -14.281 1 92.5 270 PRO B CA 1
ATOM 4492 C C . PRO B 1 270 ? -0.694 20.531 -13.031 1 92.5 270 PRO B C 1
ATOM 4494 O O . PRO B 1 270 ? -0.244 20 -12.016 1 92.5 270 PRO B O 1
ATOM 4497 N N . ASP B 1 271 ? -0.989 21.828 -13.141 1 94.62 271 ASP B N 1
ATOM 4498 C CA . ASP B 1 271 ? -0.929 22.734 -11.992 1 94.62 271 ASP B CA 1
ATOM 4499 C C . ASP B 1 271 ? -2.217 23.547 -11.867 1 94.62 271 ASP B C 1
ATOM 4501 O O . ASP B 1 271 ? -2.48 24.438 -12.688 1 94.62 271 ASP B O 1
ATOM 4505 N N . PRO B 1 272 ? -3.012 23.281 -10.844 1 95.88 272 PRO B N 1
ATOM 4506 C CA . PRO B 1 272 ? -2.836 22.328 -9.742 1 95.88 272 PRO B CA 1
ATOM 4507 C C . PRO B 1 272 ? -3.092 20.891 -10.164 1 95.88 272 PRO B C 1
ATOM 4509 O O . PRO B 1 272 ? -3.715 20.641 -11.203 1 95.88 272 PRO B O 1
ATOM 4512 N N . ILE B 1 273 ? -2.492 19.984 -9.383 1 95.75 273 ILE B N 1
ATOM 4513 C CA . ILE B 1 273 ? -2.961 18.609 -9.453 1 95.75 273 ILE B CA 1
ATOM 4514 C C . ILE B 1 273 ? -4.391 18.516 -8.922 1 95.75 273 ILE B C 1
ATOM 4516 O O . ILE B 1 273 ? -4.676 18.969 -7.809 1 95.75 273 ILE B O 1
ATOM 4520 N N . VAL B 1 274 ? -5.246 17.938 -9.719 1 96.31 274 VAL B N 1
ATOM 4521 C CA . VAL B 1 274 ? -6.656 17.875 -9.344 1 96.31 274 VAL B CA 1
ATOM 4522 C C . VAL B 1 274 ? -6.988 16.469 -8.82 1 96.31 274 VAL B C 1
ATOM 4524 O O . VAL B 1 274 ? -6.812 15.477 -9.531 1 96.31 274 VAL B O 1
ATOM 4527 N N . LEU B 1 275 ? -7.398 16.406 -7.613 1 97.25 275 LEU B N 1
ATOM 4528 C CA . LEU B 1 275 ? -7.965 15.188 -7.047 1 97.25 275 LEU B CA 1
ATOM 4529 C C . LEU B 1 275 ? -9.484 15.211 -7.133 1 97.25 275 LEU B C 1
ATOM 4531 O O . LEU B 1 275 ? -10.148 15.945 -6.391 1 97.25 275 LEU B O 1
ATOM 4535 N N . ASP B 1 276 ? -9.992 14.461 -8.078 1 96.31 276 ASP B N 1
ATOM 4536 C CA . ASP B 1 276 ? -11.438 14.328 -8.211 1 96.31 276 ASP B CA 1
ATOM 4537 C C . ASP B 1 276 ? -11.984 13.25 -7.27 1 96.31 276 ASP B C 1
ATOM 4539 O O . ASP B 1 276 ? -11.711 12.062 -7.453 1 96.31 276 ASP B O 1
ATOM 4543 N N . PHE B 1 277 ? -12.75 13.602 -6.336 1 96.38 277 PHE B N 1
ATOM 4544 C CA . PHE B 1 277 ? -13.203 12.672 -5.301 1 96.38 277 PHE B CA 1
ATOM 4545 C C . PHE B 1 277 ? -14.25 11.719 -5.855 1 96.38 277 PHE B C 1
ATOM 4547 O O . PHE B 1 277 ? -14.633 10.75 -5.188 1 96.38 277 PHE B O 1
ATOM 4554 N N . TYR B 1 278 ? -14.766 12.047 -7.105 1 93.38 278 TYR B N 1
ATOM 4555 C CA . TYR B 1 278 ? -15.531 11.016 -7.797 1 93.38 278 TYR B CA 1
ATOM 4556 C C . TYR B 1 278 ? -14.695 9.758 -7.996 1 93.38 278 TYR B C 1
ATOM 4558 O O . TYR B 1 278 ? -15.188 8.641 -7.824 1 93.38 278 TYR B O 1
ATOM 4566 N N . GLN B 1 279 ? -13.422 10.008 -8.3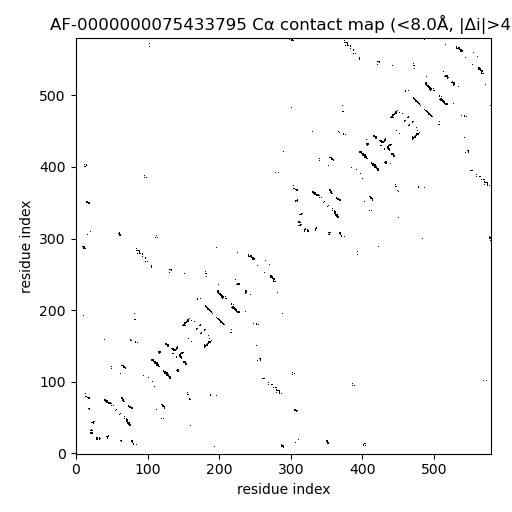91 1 93.56 279 GLN B N 1
ATOM 4567 C CA . GLN B 1 279 ? -12.516 8.883 -8.578 1 93.56 279 GLN B CA 1
ATOM 4568 C C . GLN B 1 279 ? -12.164 8.227 -7.25 1 93.56 279 GLN B C 1
ATOM 4570 O O . GLN B 1 279 ? -12.031 7.004 -7.168 1 93.56 279 GLN B O 1
ATOM 4575 N N . VAL B 1 280 ? -11.977 9.008 -6.184 1 94.94 280 VAL B N 1
ATOM 4576 C CA . VAL B 1 280 ? -11.703 8.477 -4.852 1 94.94 280 VAL B CA 1
ATOM 4577 C C . VAL B 1 280 ? -12.867 7.59 -4.398 1 94.94 280 VAL B C 1
ATOM 4579 O O . VAL B 1 280 ? -12.648 6.473 -3.922 1 94.94 280 VAL B O 1
ATOM 4582 N N . LEU B 1 281 ? -14.07 8.102 -4.641 1 93.56 281 LEU B N 1
ATOM 4583 C CA . LEU B 1 281 ? -15.258 7.352 -4.25 1 93.56 281 LEU B CA 1
ATOM 4584 C C . LEU B 1 281 ? -15.367 6.059 -5.055 1 93.56 281 LEU B C 1
ATOM 4586 O O . LEU B 1 281 ? -15.695 5.008 -4.504 1 93.56 281 LEU B O 1
ATOM 4590 N N . ASP B 1 282 ? -15.133 6.195 -6.32 1 90.38 282 ASP B N 1
ATOM 4591 C CA . ASP B 1 282 ? -15.188 5.012 -7.172 1 90.38 282 ASP B CA 1
ATOM 4592 C C . ASP B 1 282 ? -14.219 3.939 -6.684 1 90.38 282 ASP B C 1
ATOM 4594 O O . ASP B 1 282 ? -14.586 2.768 -6.57 1 90.38 282 ASP B O 1
ATOM 4598 N N . GLU B 1 283 ? -13 4.363 -6.418 1 89.75 283 GLU B N 1
ATOM 4599 C CA . GLU B 1 283 ? -12 3.438 -5.895 1 89.75 283 GLU B CA 1
ATOM 4600 C C . GLU B 1 283 ? -12.43 2.877 -4.539 1 89.75 283 GLU B C 1
ATOM 4602 O O . GLU B 1 283 ? -12.234 1.69 -4.266 1 89.75 283 GLU B O 1
ATOM 4607 N N . PHE B 1 284 ? -12.969 3.67 -3.701 1 90.75 284 PHE B N 1
ATOM 4608 C CA . PHE B 1 284 ? 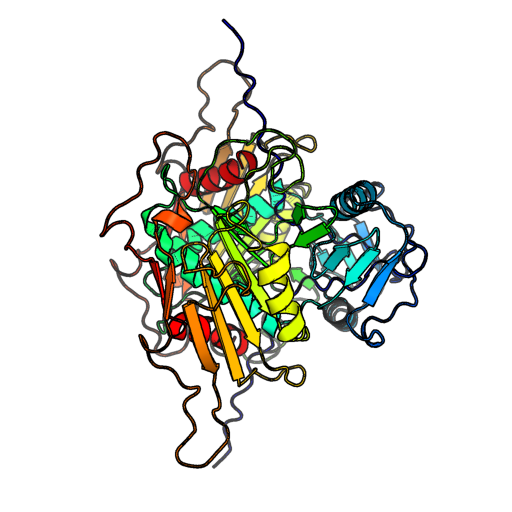-13.43 3.275 -2.373 1 90.75 284 PHE B CA 1
ATOM 4609 C C . PHE B 1 284 ? -14.516 2.211 -2.469 1 90.75 284 PHE B C 1
ATOM 4611 O O . PHE B 1 284 ? -14.445 1.181 -1.795 1 90.75 284 PHE B O 1
ATOM 4618 N N . LEU B 1 285 ? -15.422 2.434 -3.338 1 88.06 285 LEU B N 1
ATOM 4619 C CA . LEU B 1 285 ? -16.547 1.527 -3.479 1 88.06 285 LEU B CA 1
ATOM 4620 C C . LEU B 1 285 ? -16.125 0.218 -4.133 1 88.06 285 LEU B C 1
ATOM 4622 O O . LEU B 1 285 ? -16.688 -0.838 -3.85 1 88.06 285 LEU B O 1
ATOM 4626 N N . CYS B 1 286 ? -15.18 0.323 -4.98 1 83.5 286 CYS B N 1
ATOM 4627 C CA . CYS B 1 286 ? -14.664 -0.871 -5.641 1 83.5 286 CYS B CA 1
ATOM 4628 C C . CYS B 1 286 ? -14.18 -1.895 -4.625 1 83.5 286 CYS B C 1
ATOM 4630 O O . CYS B 1 286 ? -14.336 -3.1 -4.824 1 83.5 286 CYS B O 1
ATOM 4632 N N . ALA B 1 287 ? -13.664 -1.421 -3.562 1 78.62 287 ALA B N 1
ATOM 4633 C CA . ALA B 1 287 ? -13.141 -2.309 -2.529 1 78.62 287 ALA B CA 1
ATOM 4634 C C . ALA B 1 287 ? -14.258 -3.092 -1.854 1 78.62 287 ALA B C 1
ATOM 4636 O O . ALA B 1 287 ? -14.016 -4.117 -1.218 1 78.62 287 ALA B O 1
ATOM 4637 N N . TYR B 1 288 ? -15.445 -2.609 -1.948 1 78.62 288 TYR B N 1
ATOM 4638 C CA . TYR B 1 288 ? -16.578 -3.275 -1.317 1 78.62 288 TYR B CA 1
ATOM 4639 C C . TYR B 1 288 ? -17.312 -4.164 -2.314 1 78.62 288 TYR B C 1
ATOM 4641 O O . TYR B 1 288 ? -18.219 -4.918 -1.938 1 78.62 288 TYR B O 1
ATOM 4649 N N . ARG B 1 289 ? -17.047 -4.02 -3.57 1 72.88 289 ARG B N 1
ATOM 4650 C CA . ARG B 1 289 ? -17.672 -4.816 -4.613 1 72.88 289 ARG B CA 1
ATOM 4651 C C . ARG B 1 289 ? -16.875 -6.086 -4.898 1 72.88 289 ARG B C 1
ATOM 4653 O O . ARG B 1 289 ? -17.359 -6.984 -5.594 1 72.88 289 ARG B O 1
ATOM 4660 N N . VAL B 1 290 ? -15.641 -6.039 -4.457 1 64.88 290 VAL B N 1
ATOM 4661 C CA . VAL B 1 290 ? -14.766 -7.168 -4.762 1 64.88 290 VAL B CA 1
ATOM 4662 C C . VAL B 1 290 ? -14.969 -8.266 -3.723 1 64.88 290 VAL B C 1
ATOM 4664 O O . VAL B 1 290 ? -15.18 -7.984 -2.543 1 64.88 290 VAL B O 1
#

Secondary structure (DSSP, 8-state):
--------------------S-EETBTEE-TT--GGG-PSSEEEEES--HHHHHHHHHHHT--SSEEEETTEEEE-----HHHHHHHHHHHHHHHHHTGGGTTSTTPEEE--S-EEEETTEEEE-SEEEEE-B----TTSSTBSSSPPPPSEEEEEESSS-HHHHHHHIIIIISSSSSS-SEEEEEEE----TTSPP-EEEEEEEETTS---TTSPPPPSEEEEEES---SSS----SPPTTSSEEEE-HHHHTTTB-TTPPPP-TTTS-SSEEEEHHHHHHHHHHHHH-/--------------------S---TTSS--TT--GGGPPSSEEEEES--HHHHHHHHHHHT--SSEEEETTEEEE-----HHHHHHHHHHHHHHHHHTGGGTTSTTPEEE--S-EEEETTEEEE-SEEEEE-B----TTSSTBSSSPPPPSEEEEEESSS-HHHHHHHIIIIISSSSSS-SEEEEEEEPP--TTSPP-EEEEEEEETTS---TTSPPPPSEEEEEES---STTT-S----TTSSEEEE-HHHHTTTB-TTPPPP-TTTS-SSEEEEHHHHHHHHHHHHH-

Nearest PDB structures (foldseek):
  3ot2-assembly1_B  TM=6.088E-01  e=3.263E-05  Trichormus variabilis ATCC 29413
  3ijm-assembly1_B  TM=4.847E-01  e=1.252E-02  Spirosoma linguale DSM 74
  7xe4-assembly1_F  TM=4.531E-01  e=8.563E-02  Saccharomyces cerevisiae
  7yuy-assembly1_F  TM=4.611E-01  e=1.471E-01  Saccharomyces cerevisiae
  8jzn-assembly1_A  TM=4.197E-01  e=6.607E-01  Saccharomyces cerevisiae

pLDDT: mean 78.95, std 21.17, range [18.5, 98.5]

Radius of gyration: 23.55 Å; Cα contacts (8 Å, |Δi|>4): 1198; chains: 2; bounding box: 78×71×60 Å

Solvent-accessible surface area (backbone atoms only — not comparable to full-atom values): 31442 Å² total; per-residue (Å²): 132,85,75,77,71,76,70,72,34,64,74,52,58,51,73,33,58,29,67,46,77,41,44,26,59,84,59,38,69,33,88,78,54,51,67,89,72,55,66,74,66,33,71,26,24,60,83,40,52,69,66,57,48,48,51,46,29,65,73,46,25,63,56,63,50,42,35,38,47,84,33,24,34,32,33,45,44,73,66,34,52,72,45,47,36,45,54,48,19,49,49,51,53,53,50,59,64,43,51,71,31,54,95,48,81,58,20,71,43,78,60,38,59,41,74,32,32,55,94,76,28,34,44,43,41,64,24,29,28,25,41,55,56,56,74,38,66,67,59,72,6,26,67,46,29,33,42,58,55,45,18,32,38,34,41,68,30,41,84,35,52,70,67,59,56,51,43,44,40,38,69,63,43,43,63,53,86,82,50,32,31,32,40,37,36,36,42,37,49,76,58,63,90,91,54,77,62,30,46,32,35,39,38,32,34,46,58,86,48,81,62,53,100,87,46,73,73,57,63,77,37,74,52,71,35,39,74,50,58,82,74,89,71,83,64,60,22,59,62,50,83,78,70,47,67,48,72,46,48,52,70,45,44,45,56,73,37,34,88,83,53,59,79,70,51,69,83,60,29,56,80,48,40,73,45,42,46,37,58,30,47,50,48,37,50,47,46,59,61,55,133,82,76,76,71,76,69,71,35,64,75,53,56,47,76,26,58,31,56,52,83,56,46,22,65,85,72,40,75,43,90,77,63,50,66,90,71,56,65,74,66,34,76,27,30,68,84,38,50,69,67,55,48,48,53,47,30,64,72,36,23,63,52,61,50,42,33,37,45,83,32,24,34,32,34,44,44,72,57,31,48,72,44,45,36,44,54,48,19,48,50,50,54,53,48,59,64,43,52,70,32,54,94,45,82,58,21,70,42,78,60,38,54,41,71,30,31,57,93,76,30,33,45,44,41,64,25,29,28,25,40,57,58,56,74,39,66,68,59,73,7,26,67,46,29,34,43,57,56,46,17,33,37,35,42,69,31,41,83,35,53,70,67,58,56,52,46,44,41,40,68,63,45,43,64,52,84,82,51,32,30,32,40,38,37,35,42,38,48,76,59,63,88,91,54,80,61,31,45,33,35,40,38,32,33,46,59,86,49,82,62,52,98,89,44,74,72,57,64,75,38,73,52,70,37,38,72,53,38,80,64,75,98,75,35,67,21,58,65,51,82,78,72,47,66,48,72,47,46,51,71,45,44,44,56,72,36,33,89,84,53,59,81,70,52,69,84,60,30,54,79,49,40,72,46,43,46,36,57,28,47,51,48,37,50,48,47,60,62,58

Organism: Rhizophagus irregularis (strain DAOM 181602 / DAOM 197198 / MUCL 43194) (NCBI:txid747089)

Foldseek 3Di:
DPDPPLPFPPQLQPPQVWPQQQQAACSHRDPPDGPVPDDPFDWRYAQAAPVRVVCVCVVVVRDDQWKDAPRTITHHDIDGRLQSLLLVLQVVLVCVLQVLCPPHQFGKDKPAFDWFDDDRMIGTFRIFIAGAADWQQACLDRNRGTHHAGAETEHEAENHDPVVVLCCVQPPQPVADSHYFKYKYKYFYYDPPLDDTFKMKIFMFGRPPDDDPPDTTDTPDIDMAGHDPPDPDPPPSPDDWPRGKDWAAQCSRHPRRPPPDDRDDPPSHDGTRIRTCNSSRVSSVVSRSD/DDDPPLPFPPQLWPVQVWLVQQQAEDSHRDPPDGPVPDDPFDWRYAQAAPVRVVVVCVVVVRDAQWKDAPRTITHHDTGGSLQSLLLVLQVVLVCVLQVLCPPHQFGKDKPAFDWFDDDRMIDTFRIFIAGAADFQQACLDRNRGTHHAGAETEHEAENHDPVVVLCCCQPPAPVADSHYFKYKYKYFYYDPPLDDTFKMKIFMFGRPPDDDPPDTTDTPDIDMAGHFCPDPPTDPSPDDWPRGKDWAAQCSRHPRRPPPDDRDDPPSHDGTRIRTCNSSRVSSVVSRRD

Sequence (580 aa):
MADADAGVAPNQTLVLNYYRNLWWKSGEFSSKAKWEEVTLPYVLVDNVSLREYELRTDKFNIRGVWEWKNNKVMIYELPSKPHETCIYAINKVISRACTAVDYTNSRILNLGATRTHADDSGKEADSCFRPMKARVPAPTGSDGESEPWPNVVVEVAYTESTDHVLEKVKEYWLPDLSRVHDVIVVKIDPVPDGEIPLRMQAWHFCVNDRRTRSAPPEARTHFEFGTYDGNNPPNQLNIVPGMCLINIDLNCLYHEAYPGTQIPTPPTLPDPIVLDFYQVLDEFLCAYRVMADADAGVAPNQTLVLNYYRNLWWKSGEFSSKAKWEEVTLPYVLVDNVSLREYELRTDKFNIRGVWEWKNNKVMIYELPSKPHETCIYAINKVISRACTAVDYTNSRILNLGATRTHADDSGKEADSCFRPMKARVPAPTGSDGESEPWPNVVVEVAYTESTDHVLEKVKEYWLPDLSRVHDVIVVKIDPVPDGEIPLRMQAWHFCVNDRRTRSAPPEARTHFEFGTYDGNNPPNQLNIVPGMCLINIDLNCLYHEAYPGTQIPTPPTLPDPIVLDFYQVLDEFLCAYRV